Protein AF-A0A4Q2A9Y7-F1 (afdb_monomer)

Nearest PDB structures (foldseek):
  1k1g-assembly1_A  TM=3.171E-01  e=2.280E-01  Homo sapiens
  4go7-assembly1_X-2  TM=4.020E-01  e=1.243E+00  Mycobacterium tuberculosis
  3s1t-assembly1_B  TM=3.999E-01  e=1.871E+00  Mycobacterium tuberculosis H37Rv
  3ab4-assembly2_H  TM=3.527E-01  e=5.055E+00  Corynebacterium glutamicum
  3ab2-assembly4_P  TM=3.875E-01  e=8.556E+00  Corynebacterium glutamicum

Solvent-accessible surface area (backbone atoms only — not comparable to full-atom values): 23261 Å² total; per-residue (Å²): 53,42,28,39,37,46,67,37,73,68,81,77,82,77,78,82,78,82,85,78,84,86,87,90,81,91,79,78,94,74,82,86,68,83,78,76,77,77,70,79,72,75,78,80,72,84,86,48,46,66,56,54,36,49,47,41,26,70,76,68,72,46,83,56,48,57,42,63,58,68,58,88,67,82,77,85,77,77,72,33,21,78,73,86,77,76,63,79,89,47,70,50,59,86,26,48,37,39,44,35,71,79,74,45,61,71,56,48,52,50,51,52,47,44,42,56,71,73,63,77,54,70,71,60,62,32,44,35,30,45,41,53,72,52,78,48,68,59,93,59,88,52,67,72,60,31,53,54,46,30,54,49,47,34,45,49,50,65,23,23,54,45,56,60,64,84,68,22,45,37,92,89,43,84,54,42,72,28,50,32,16,81,42,38,55,53,53,90,88,43,92,82,51,76,71,50,58,86,72,64,64,94,57,98,84,64,72,76,36,75,82,47,46,86,40,69,72,43,25,52,43,58,72,69,65,83,68,72,80,60,79,68,71,82,30,45,45,31,26,26,16,91,48,26,44,30,33,35,38,37,30,40,38,55,55,46,80,69,37,85,86,79,69,45,60,44,72,46,54,82,88,68,35,31,17,34,42,33,41,36,42,12,28,45,68,65,33,39,80,60,56,34,62,42,72,41,27,61,19,70,46,53,53,39,71,68,39,42,70,67,64,32,37,38,38,76,56,76,68,98,46,69,73,53,46,56,51,45,52,52,24,44,60,42,48,5,46,61,40,44,24,54,36,49,54,32,52,51,52,51,53,50,50,51,35,55,75,71,71,45,88,76,75,81,89,72,95,53,86,63,41,54,49,42,76,33,58,70,65,37,49,57,52,42,51,55,29,49,55,52,34,59,68,26,48,78,40,72,83,133

Secondary structure (DSSP, 8-state):
-EEEEE--BPPP-------------PPP----------------S---HHHHHHHHHHHH----EEEE-SS---SS---SSPPPPP-TTS-B---EEEEESS--HHHHHHHHHHHHHTS---S-EEEEEEEEEEEE----S-HHHHHHHHHHHHHHHHHHEE--GGGT--TT--SHHHH--S-EEE-TTSTTPPP--SS--SSTT----GGGTTSHHHHHHHHH--------TTSEEEES-TT-SEEEEEEEESEES--TTT---EEPPTTT-EEEEEEEEESHHHHHTTT-SBGGGGGTS-HHHHHTTTSEEEEE---S-HHHHHHHHHHHHHTTHHHHHHHHHHHHHHHHHHHHHTTPPPPP----TTTTEEE-HHHHHHHHHHHHHHHHHHTT----

Mean predicted aligned error: 10.28 Å

pLDDT: mean 79.41, std 19.07, range [28.0, 98.06]

Foldseek 3Di:
DWKWKWKDADDDDDDPDDDDDDDDDDDDDDDDDDPPPPPPPPDDDDDDQVNLQVLLCVQLVFGKDKDWLLDPDPPPDFPFADDDRHPPVGRIGTIMMIGHPPDFLVSVLSSVCCCPPPRPNDGAIWIFKDKDKDWAFDPDPDLVVRVVVQLVVLLQCQFFFDFPLVQQADPVDPQLCQRAQLWAWDDPVDPPDDGAALQHDPDPDDSHHLVVLLDLVSLCSLQPDFDDADSDAQTKIKGHGGSHQKIKIKYQPQWAPQDPVVRDTHGDDSRRGTIMIMMMGGGRVLCVVQQRGHPQSLQVGQLCSSCVNRGFTKDFAFDPDPVRVVVQVSCSRRPHQVSRQSNVLSVLSVVQVVCVVVVHDGDPDPNDGQPRIDGPVVSSVVVSVVSVVVSVSSHPRDHD

Structure (mmCIF, N/CA/C/O backbone):
data_AF-A0A4Q2A9Y7-F1
#
_entry.id   AF-A0A4Q2A9Y7-F1
#
loop_
_atom_site.group_PDB
_atom_site.id
_atom_site.type_symbol
_atom_site.label_atom_id
_atom_site.label_alt_id
_atom_site.label_comp_id
_atom_site.label_asym_id
_atom_site.label_entity_id
_atom_site.label_seq_id
_atom_site.pdbx_PDB_ins_code
_atom_site.Cartn_x
_atom_site.Cartn_y
_atom_site.Cartn_z
_atom_site.occupancy
_atom_site.B_iso_or_equiv
_atom_site.auth_seq_id
_atom_site.auth_comp_id
_atom_site.auth_asym_id
_atom_site.auth_atom_id
_atom_site.pdbx_PDB_model_num
ATOM 1 N N . HIS A 1 1 ? -4.966 0.883 10.441 1.00 46.03 1 HIS A N 1
ATOM 2 C CA . HIS A 1 1 ? -6.358 0.889 10.954 1.00 46.03 1 HIS A CA 1
ATOM 3 C C . HIS A 1 1 ? -6.837 -0.528 11.184 1.00 46.03 1 HIS A C 1
ATOM 5 O O . HIS A 1 1 ? -6.249 -1.430 10.600 1.00 46.03 1 HIS A O 1
ATOM 11 N N . LEU A 1 2 ? -7.855 -0.722 12.024 1.00 47.16 2 LEU A N 1
ATOM 12 C CA . LEU A 1 2 ? -8.456 -2.032 12.291 1.00 47.16 2 LEU A CA 1
ATOM 13 C C . LEU A 1 2 ? -9.967 -1.967 12.097 1.00 47.16 2 LEU A C 1
ATOM 15 O O . LEU A 1 2 ? -10.579 -1.022 12.596 1.00 47.16 2 LEU A O 1
ATOM 19 N N . LEU A 1 3 ? -10.537 -2.951 11.400 1.00 44.50 3 LEU A N 1
ATOM 20 C CA . LEU A 1 3 ? -11.979 -3.102 11.257 1.00 44.50 3 LEU A CA 1
ATOM 21 C C . LEU A 1 3 ? -12.480 -4.379 11.924 1.00 44.50 3 LEU A C 1
ATOM 23 O O . LEU A 1 3 ? -12.031 -5.469 11.574 1.00 44.50 3 LEU A O 1
ATOM 27 N N . LEU A 1 4 ? -13.433 -4.220 12.839 1.00 47.41 4 LEU A N 1
ATOM 28 C CA . LEU A 1 4 ? -14.084 -5.306 13.566 1.00 47.41 4 LEU A CA 1
ATOM 29 C C . LEU A 1 4 ? -15.477 -5.545 12.984 1.00 47.41 4 LEU A C 1
ATOM 31 O O . LEU A 1 4 ? -16.287 -4.623 13.004 1.00 47.41 4 LEU A O 1
ATOM 35 N N . HIS A 1 5 ? -15.745 -6.743 12.470 1.00 39.59 5 HIS A N 1
ATOM 36 C CA . HIS A 1 5 ? -17.081 -7.206 12.075 1.00 39.59 5 HIS A CA 1
ATOM 37 C C . HIS A 1 5 ? -17.600 -8.191 13.125 1.00 39.59 5 HIS A C 1
ATOM 39 O O . HIS A 1 5 ? -16.822 -8.792 13.870 1.00 39.59 5 HIS A O 1
ATOM 45 N N . ARG A 1 6 ? -18.920 -8.310 13.245 1.00 44.75 6 ARG A N 1
ATOM 46 C CA . ARG A 1 6 ? -19.526 -9.303 14.120 1.00 44.75 6 ARG A CA 1
ATOM 47 C C . ARG A 1 6 ? -20.848 -9.837 13.583 1.00 44.75 6 ARG A C 1
ATOM 49 O O . ARG A 1 6 ? -21.678 -9.097 13.060 1.00 44.75 6 ARG A O 1
ATOM 56 N N . ILE A 1 7 ? -21.069 -11.126 13.839 1.00 33.50 7 ILE A N 1
ATOM 57 C CA . ILE A 1 7 ? -22.330 -11.858 13.696 1.00 33.50 7 ILE A CA 1
ATOM 58 C C . ILE A 1 7 ? -22.763 -12.376 15.074 1.00 33.50 7 ILE A C 1
ATOM 60 O O . ILE A 1 7 ? -21.929 -12.924 15.791 1.00 33.50 7 ILE A O 1
ATOM 64 N N . THR A 1 8 ? -24.054 -12.273 15.431 1.00 37.97 8 THR A N 1
ATOM 65 C CA . THR A 1 8 ? -24.608 -13.125 16.505 1.00 37.97 8 THR A CA 1
ATOM 66 C C . THR A 1 8 ? -26.085 -13.474 16.404 1.00 37.97 8 THR A C 1
ATOM 68 O O . THR A 1 8 ? -26.908 -12.643 16.027 1.00 37.97 8 THR A O 1
ATOM 71 N N . GLN A 1 9 ? -26.367 -14.713 16.826 1.00 31.27 9 GLN A N 1
ATOM 72 C CA . GLN A 1 9 ? -27.669 -15.309 17.127 1.00 31.27 9 GLN A CA 1
ATOM 73 C C . GLN A 1 9 ? -28.239 -14.812 18.463 1.00 31.27 9 GLN A C 1
ATOM 75 O O . GLN A 1 9 ? -27.521 -14.687 19.454 1.00 31.27 9 GLN A O 1
ATOM 80 N N . ALA A 1 10 ? -29.561 -14.641 18.497 1.00 31.95 10 ALA A N 1
ATOM 81 C CA . ALA A 1 10 ? -30.336 -14.508 19.723 1.00 31.95 10 ALA A CA 1
ATOM 82 C C . ALA A 1 10 ? -30.342 -15.824 20.527 1.00 31.95 10 ALA A C 1
ATOM 84 O O . ALA A 1 10 ? -30.705 -16.881 20.004 1.00 31.95 10 ALA A O 1
ATOM 85 N N . GLY A 1 11 ? -29.978 -15.751 21.810 1.00 29.92 11 GLY A N 1
ATOM 86 C CA . GLY A 1 11 ? -30.081 -16.873 22.740 1.00 29.92 11 GLY A CA 1
ATOM 87 C C . GLY A 1 11 ? -31.519 -17.388 22.836 1.00 29.92 11 GLY A C 1
ATOM 88 O O . GLY A 1 11 ? -32.455 -16.627 23.087 1.00 29.92 11 GLY A O 1
ATOM 89 N N . LYS A 1 12 ? -31.705 -18.699 22.646 1.00 35.31 12 LYS A N 1
ATOM 90 C CA . LYS A 1 12 ? -32.929 -19.381 23.074 1.00 35.31 12 LYS A CA 1
ATOM 91 C C . LYS A 1 12 ? -32.929 -19.406 24.600 1.00 35.31 12 LYS A C 1
ATOM 93 O O . LYS A 1 12 ? -32.058 -20.031 25.197 1.00 35.31 12 LYS A O 1
ATOM 98 N N . GLY A 1 13 ? -33.917 -18.764 25.219 1.00 32.16 13 GLY A N 1
ATOM 99 C CA . GLY A 1 13 ? -34.260 -19.030 26.611 1.00 32.16 13 GLY A CA 1
ATOM 100 C C . GLY A 1 13 ? -34.579 -20.516 26.762 1.00 32.16 13 GLY A C 1
ATOM 101 O O . GLY A 1 13 ? -35.551 -21.007 26.186 1.00 32.16 13 GLY A O 1
ATOM 102 N N . GLY A 1 14 ? -33.718 -21.241 27.472 1.00 28.00 14 GLY A N 1
ATOM 103 C CA . GLY A 1 14 ? -33.961 -22.627 27.840 1.00 28.00 14 GLY A CA 1
ATOM 104 C C . GLY A 1 14 ? -35.164 -22.697 28.772 1.00 28.00 14 GLY A C 1
ATOM 105 O O . GLY A 1 14 ? -35.137 -22.149 29.871 1.00 28.00 14 GLY A O 1
ATOM 106 N N . LEU A 1 15 ? -36.226 -23.366 28.323 1.00 29.16 15 LEU A N 1
ATOM 107 C CA . LEU A 1 15 ? -37.307 -23.812 29.191 1.00 29.16 15 LEU A CA 1
ATOM 108 C C . LEU A 1 15 ? -36.719 -24.796 30.215 1.00 29.16 15 LEU A C 1
ATOM 110 O O . LEU A 1 15 ? -36.346 -25.913 29.857 1.00 29.16 15 LEU A O 1
ATOM 114 N N . PHE A 1 16 ? -36.684 -24.408 31.488 1.00 28.94 16 PHE A N 1
ATOM 115 C CA . PHE A 1 16 ? -36.581 -25.363 32.587 1.00 28.94 16 PHE A CA 1
ATOM 116 C C . PHE A 1 16 ? -37.834 -26.251 32.567 1.00 28.94 16 PHE A C 1
ATOM 118 O O . PHE A 1 16 ? -38.929 -25.806 32.909 1.00 28.94 16 PHE A O 1
ATOM 125 N N . ARG A 1 17 ? -37.693 -27.516 32.157 1.00 30.25 17 ARG A N 1
ATOM 126 C CA . ARG A 1 17 ? -38.695 -28.550 32.446 1.00 30.25 17 ARG A CA 1
ATOM 127 C C . ARG A 1 17 ? -38.404 -29.109 33.832 1.00 30.25 17 ARG A C 1
ATOM 129 O O . ARG A 1 17 ? -37.535 -29.962 33.990 1.00 30.25 17 ARG A O 1
ATOM 136 N N . HIS A 1 18 ? -39.142 -28.626 34.827 1.00 29.50 18 HIS A N 1
ATOM 137 C CA . HIS A 1 18 ? -39.250 -29.313 36.106 1.00 29.50 18 HIS A CA 1
ATOM 138 C C . HIS A 1 18 ? -40.020 -30.619 35.881 1.00 29.50 18 HIS A C 1
ATOM 140 O O . HIS A 1 18 ? -41.180 -30.611 35.472 1.00 29.50 18 HIS A O 1
ATOM 146 N N . ARG A 1 19 ? -39.346 -31.743 36.117 1.00 35.41 19 ARG A N 1
ATOM 147 C CA . ARG A 1 19 ? -39.962 -33.058 36.283 1.00 35.41 19 ARG A CA 1
ATOM 148 C C . ARG A 1 19 ? -40.487 -33.104 37.720 1.00 35.41 19 ARG A C 1
ATOM 150 O O . ARG A 1 19 ? -39.704 -32.891 38.644 1.00 35.41 19 ARG A O 1
ATOM 157 N N . GLN A 1 20 ? -41.781 -33.330 37.910 1.00 33.81 20 GLN A N 1
ATOM 158 C CA . GLN A 1 20 ? -42.318 -33.778 39.192 1.00 33.81 20 GLN A CA 1
ATOM 159 C C . GLN A 1 20 ? -43.335 -34.878 38.931 1.00 33.81 20 GLN A C 1
ATOM 161 O O . GLN A 1 20 ? -44.319 -34.683 38.216 1.00 33.81 20 GLN A O 1
ATOM 166 N N . ASP A 1 21 ? -43.014 -36.034 39.498 1.00 34.50 21 ASP A N 1
ATOM 167 C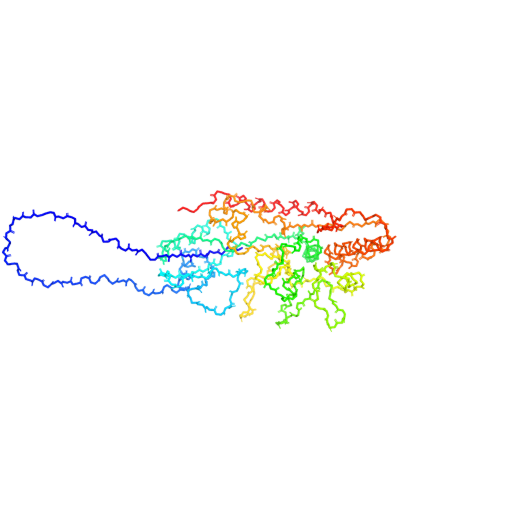 CA . ASP A 1 21 ? -43.870 -37.195 39.577 1.00 34.50 21 ASP A CA 1
ATOM 168 C C . ASP A 1 21 ? -45.000 -36.980 40.594 1.00 34.50 21 ASP A C 1
ATOM 170 O O . ASP A 1 21 ? -44.940 -36.179 41.526 1.00 34.50 21 ASP A O 1
ATOM 174 N N . SER A 1 22 ? -46.044 -37.741 40.317 1.00 37.69 22 SER A N 1
ATOM 175 C CA . SER A 1 22 ? -47.305 -38.004 40.992 1.00 37.69 22 SER A CA 1
ATOM 176 C C . SER A 1 22 ? -47.411 -37.902 42.526 1.00 37.69 22 SER A C 1
ATOM 178 O O . SER A 1 22 ? -46.687 -38.548 43.277 1.00 37.69 22 SER A O 1
ATOM 180 N N . SER A 1 23 ? -48.563 -37.329 42.905 1.00 35.38 23 SER A N 1
ATOM 181 C CA . SER A 1 23 ? -49.582 -37.846 43.844 1.00 35.38 23 SER A CA 1
ATOM 182 C C . SER A 1 23 ? -49.612 -37.356 45.299 1.00 35.38 23 SER A C 1
ATOM 184 O O . SER A 1 23 ? -48.691 -37.553 46.078 1.00 35.38 23 SER A O 1
ATOM 186 N N . GLY A 1 24 ? -50.794 -36.836 45.671 1.00 42.00 24 GLY A N 1
ATOM 187 C CA . GLY A 1 24 ? -51.389 -37.073 46.989 1.00 42.00 24 GLY A CA 1
ATOM 188 C C . GLY A 1 24 ? -51.621 -35.855 47.885 1.00 42.00 24 GLY A C 1
ATOM 189 O O . GLY A 1 24 ? -50.950 -35.714 48.896 1.00 42.00 24 GLY A O 1
ATOM 190 N N . GLY A 1 25 ? -52.630 -35.022 47.599 1.00 37.50 25 GLY A N 1
ATOM 191 C CA . GLY A 1 25 ? -53.171 -34.108 48.618 1.00 37.50 25 GLY A CA 1
ATOM 192 C C . GLY A 1 25 ? -54.031 -32.972 48.066 1.00 37.50 25 GLY A C 1
ATOM 193 O O . GLY A 1 25 ? -53.541 -32.119 47.335 1.00 37.50 25 GLY A O 1
ATOM 194 N N . ARG A 1 26 ? -55.323 -32.941 48.423 1.00 45.22 26 ARG A N 1
ATOM 195 C CA . ARG A 1 26 ? -56.252 -31.844 48.082 1.00 45.22 26 ARG A CA 1
ATOM 196 C C . ARG A 1 26 ? -55.889 -30.563 48.853 1.00 45.22 26 ARG A C 1
ATOM 198 O O . ARG A 1 26 ? -55.883 -30.623 50.084 1.00 45.22 26 ARG A O 1
ATOM 205 N N . PRO A 1 27 ? -55.721 -29.394 48.204 1.00 38.22 27 PRO A N 1
ATOM 206 C CA . PRO A 1 27 ? -55.668 -28.121 48.907 1.00 38.22 27 PRO A CA 1
ATOM 207 C C . PRO A 1 27 ? -56.998 -27.351 48.837 1.00 38.22 27 PRO A C 1
ATOM 209 O O . PRO A 1 27 ? -57.732 -27.387 47.850 1.00 38.22 27 PRO A O 1
ATOM 212 N N . LYS A 1 28 ? -57.281 -26.649 49.938 1.00 42.47 28 LYS A N 1
ATOM 213 C CA . LYS A 1 28 ? -58.405 -25.726 50.174 1.00 42.47 28 LYS A CA 1
ATOM 214 C C . LYS A 1 28 ? -58.392 -24.528 49.199 1.00 42.47 28 LYS A C 1
ATOM 216 O O . LYS A 1 28 ? -57.324 -24.178 48.698 1.00 42.47 28 LYS A O 1
ATOM 221 N N . PRO A 1 29 ? -59.535 -23.849 48.966 1.00 32.88 29 PRO A N 1
ATOM 222 C CA . PRO A 1 29 ? -59.598 -22.721 48.041 1.00 32.88 29 PRO A CA 1
ATOM 223 C C . PRO A 1 29 ? -58.871 -21.499 48.621 1.00 32.88 29 PRO A C 1
ATOM 225 O O . PRO A 1 29 ? -59.283 -20.927 49.630 1.00 32.88 29 PRO A O 1
ATOM 228 N N . ILE A 1 30 ? -57.777 -21.099 47.972 1.00 36.47 30 ILE A N 1
ATOM 229 C CA . ILE A 1 30 ? -57.029 -19.874 48.273 1.00 36.47 30 ILE A CA 1
ATOM 230 C C . ILE A 1 30 ? -57.604 -18.734 47.424 1.00 36.47 30 ILE A C 1
ATOM 232 O O . ILE A 1 30 ? -57.751 -18.858 46.208 1.00 36.47 30 ILE A O 1
ATOM 236 N N . ARG A 1 31 ? -57.927 -17.615 48.085 1.00 39.66 31 ARG A N 1
ATOM 237 C CA . ARG A 1 31 ? -58.363 -16.351 47.474 1.00 39.66 31 ARG A CA 1
ATOM 238 C C . ARG A 1 31 ? -57.400 -15.919 46.360 1.00 39.66 31 ARG A C 1
ATOM 240 O O . ARG A 1 31 ? -56.203 -15.768 46.592 1.00 39.66 31 ARG A O 1
ATOM 247 N N . LEU A 1 32 ? -57.954 -15.655 45.176 1.00 36.03 32 LEU A N 1
ATOM 248 C CA . LEU A 1 32 ? -57.271 -15.035 44.040 1.00 36.03 32 LEU A CA 1
ATOM 249 C C . LEU A 1 32 ? -56.833 -13.605 44.398 1.00 36.03 32 LEU A C 1
ATOM 251 O O . LEU A 1 32 ? -57.578 -12.643 44.226 1.00 36.03 32 LEU A O 1
ATOM 255 N N . GLY A 1 33 ? -55.603 -13.468 44.890 1.00 37.72 33 GLY A N 1
ATOM 256 C CA . GLY A 1 33 ? -54.876 -12.204 44.848 1.00 37.72 33 GLY A CA 1
ATOM 257 C C . GLY A 1 33 ? -54.544 -11.856 43.397 1.00 37.72 33 GLY A C 1
ATOM 258 O O . GLY A 1 33 ? -54.095 -12.716 42.635 1.00 37.72 33 GLY A O 1
ATOM 259 N N . ARG A 1 34 ? -54.786 -10.597 43.007 1.00 39.38 34 ARG A N 1
ATOM 260 C CA . ARG A 1 34 ? -54.374 -10.027 41.716 1.00 39.38 34 ARG A CA 1
ATOM 261 C C . ARG A 1 34 ? -52.912 -10.390 41.448 1.00 39.38 34 ARG A C 1
ATOM 263 O O . ARG A 1 34 ? -52.021 -9.894 42.130 1.00 39.38 34 ARG A O 1
ATOM 270 N N . LYS A 1 35 ? -52.670 -11.229 40.436 1.00 36.59 35 LYS A N 1
ATOM 271 C CA . LYS A 1 35 ? -51.340 -11.401 39.852 1.00 36.59 35 LYS A CA 1
ATOM 272 C C . LYS A 1 35 ? -50.938 -10.057 39.256 1.00 36.59 35 LYS A C 1
ATOM 274 O O . LYS A 1 35 ? -51.426 -9.678 38.195 1.00 36.59 35 LYS A O 1
ATOM 279 N N . SER A 1 36 ? -50.064 -9.336 39.944 1.00 40.03 36 SER A N 1
ATOM 280 C CA . SER A 1 36 ? -49.199 -8.352 39.312 1.00 40.03 36 SER A CA 1
ATOM 281 C C . SER A 1 36 ? -48.390 -9.101 38.255 1.00 40.03 36 SER A C 1
ATOM 283 O O . SER A 1 36 ? -47.443 -9.825 38.559 1.00 40.03 36 SER A O 1
ATOM 285 N N . GLN A 1 37 ? -48.819 -8.994 36.996 1.00 37.75 37 GLN A N 1
ATOM 286 C CA . GLN A 1 37 ? -47.961 -9.305 35.863 1.00 37.75 37 GLN A CA 1
ATOM 287 C C . GLN A 1 37 ? -46.765 -8.365 35.967 1.00 37.75 37 GLN A C 1
ATOM 289 O O . GLN A 1 37 ? -46.840 -7.193 35.604 1.00 37.75 37 GLN A O 1
ATOM 294 N N . VAL A 1 38 ? -45.661 -8.883 36.500 1.00 36.12 38 VAL A N 1
ATOM 295 C CA . VAL A 1 38 ? -44.345 -8.311 36.260 1.00 36.12 38 VAL A CA 1
ATOM 296 C C . VAL A 1 38 ? -44.099 -8.517 34.772 1.00 36.12 38 VAL A C 1
ATOM 298 O O . VAL A 1 38 ? -43.615 -9.561 34.338 1.00 36.12 38 VAL A O 1
ATOM 301 N N . PHE A 1 39 ? -44.526 -7.545 33.970 1.00 32.25 39 PHE A N 1
ATOM 302 C CA . PHE A 1 39 ? -44.009 -7.387 32.627 1.00 32.25 39 PHE A CA 1
ATOM 303 C C . PHE A 1 39 ? -42.507 -7.185 32.795 1.00 32.25 39 PHE A C 1
ATOM 305 O O . PHE A 1 39 ? -42.060 -6.129 33.238 1.00 32.25 39 PHE A O 1
ATOM 312 N N . GLN A 1 40 ? -41.724 -8.215 32.477 1.00 35.91 40 GLN A N 1
ATOM 313 C CA . GLN A 1 40 ? -40.334 -8.014 32.103 1.00 35.91 40 GLN A CA 1
ATOM 314 C C . GLN A 1 40 ? -40.378 -7.121 30.866 1.00 35.91 40 GLN A C 1
ATOM 316 O O . GLN A 1 40 ? -40.598 -7.572 29.743 1.00 35.91 40 GLN A O 1
ATOM 321 N N . THR A 1 41 ? -40.276 -5.817 31.092 1.00 33.66 41 THR A N 1
ATOM 322 C CA . THR A 1 41 ? -40.047 -4.845 30.038 1.00 33.66 41 THR A CA 1
ATOM 323 C C . THR A 1 41 ? -38.712 -5.213 29.413 1.00 33.66 41 THR A C 1
ATOM 325 O O . THR A 1 41 ? -37.663 -4.993 30.019 1.00 33.66 41 THR A O 1
ATOM 328 N N . PHE A 1 42 ? -38.749 -5.828 28.230 1.00 38.22 42 PHE A N 1
ATOM 329 C CA . PHE A 1 42 ? -37.563 -5.955 27.396 1.00 38.22 42 PHE A CA 1
ATOM 330 C C . PHE A 1 42 ? -36.986 -4.544 27.224 1.00 38.22 42 PHE A C 1
ATOM 332 O O . PHE A 1 42 ? -37.744 -3.628 26.880 1.00 38.22 42 PHE A O 1
ATOM 339 N N . PRO A 1 43 ? -35.700 -4.320 27.539 1.00 41.59 43 PRO A N 1
ATOM 340 C CA . PRO A 1 43 ? -35.139 -2.987 27.481 1.00 41.59 43 PRO A CA 1
ATOM 341 C C . PRO A 1 43 ? -35.253 -2.433 26.060 1.00 41.59 43 PRO A C 1
ATOM 343 O O . PRO A 1 43 ? -35.195 -3.156 25.064 1.00 41.59 43 PRO A O 1
ATOM 346 N N . LYS A 1 44 ? -35.485 -1.122 26.027 1.00 43.16 44 LYS A N 1
ATOM 347 C CA . LYS A 1 44 ? -35.677 -0.286 24.850 1.00 43.16 44 LYS A CA 1
ATOM 348 C C . LYS A 1 44 ? -34.702 -0.598 23.706 1.00 43.16 44 LYS A C 1
ATOM 350 O O . LYS A 1 44 ? -33.511 -0.768 23.925 1.00 43.16 44 LYS A O 1
ATOM 355 N N . SER A 1 45 ? -35.279 -0.508 22.506 1.00 57.72 45 SER A N 1
ATOM 356 C CA . SER A 1 45 ? -34.747 0.126 21.292 1.00 57.72 45 SER A CA 1
ATOM 357 C C . SER A 1 45 ? -33.405 -0.357 20.744 1.00 57.72 45 SER A C 1
ATOM 359 O O . SER A 1 45 ? -32.364 -0.193 21.362 1.00 57.72 45 SER A O 1
ATOM 361 N N . GLN A 1 46 ? -33.460 -0.841 19.502 1.00 66.62 46 GLN A N 1
ATOM 362 C CA . GLN A 1 46 ? -32.407 -0.761 18.488 1.00 66.62 46 GLN A CA 1
ATOM 363 C C . GLN A 1 46 ? -31.193 0.093 18.893 1.00 66.62 46 GLN A C 1
ATOM 365 O O . GLN A 1 46 ? -31.303 1.313 18.988 1.00 66.62 46 GLN A O 1
ATOM 370 N N . VAL A 1 47 ? -30.041 -0.552 19.120 1.00 72.25 47 VAL A N 1
ATOM 371 C CA . VAL A 1 47 ? -28.774 0.158 19.345 1.00 72.25 47 VAL A CA 1
ATOM 372 C C . VAL A 1 47 ? -28.439 0.889 18.051 1.00 72.25 47 VAL A C 1
ATOM 374 O O . VAL A 1 47 ? -28.200 0.254 17.025 1.00 72.25 47 VAL A O 1
ATOM 377 N N . HIS A 1 48 ? -28.460 2.218 18.075 1.00 84.62 48 HIS A N 1
ATOM 378 C CA . HIS A 1 48 ? -28.074 3.007 16.917 1.00 84.62 48 HIS A CA 1
ATOM 379 C C . HIS A 1 48 ? -26.543 3.101 16.856 1.00 84.62 48 HIS A C 1
ATOM 381 O O . HIS A 1 48 ? -25.875 3.233 17.884 1.00 84.62 48 HIS A O 1
ATOM 387 N N . TRP A 1 49 ? -25.955 3.052 15.658 1.00 86.12 49 TRP A N 1
ATOM 388 C CA . TRP A 1 49 ? -24.493 3.113 15.496 1.00 86.12 49 TRP A CA 1
ATOM 389 C C . TRP A 1 49 ? -23.883 4.395 16.093 1.00 86.12 49 TRP A C 1
ATOM 391 O O . TRP A 1 49 ? -22.762 4.373 16.600 1.00 86.12 49 TRP A O 1
ATOM 401 N N . GLU A 1 50 ? -24.641 5.495 16.087 1.00 89.94 50 GLU A N 1
ATOM 402 C CA . GLU A 1 50 ? -24.249 6.764 16.709 1.00 89.94 50 GLU A CA 1
ATOM 403 C C . GLU A 1 50 ? -24.110 6.651 18.228 1.00 89.94 50 GLU A C 1
ATOM 405 O O . GLU A 1 50 ? -23.202 7.252 18.801 1.00 89.94 50 GLU A O 1
ATOM 410 N N . ASP A 1 51 ? -24.979 5.877 18.881 1.00 90.25 51 ASP A N 1
ATOM 411 C CA . ASP A 1 51 ? -24.943 5.689 20.331 1.00 90.25 51 ASP A CA 1
ATOM 412 C C . ASP A 1 51 ? -23.741 4.838 20.726 1.00 90.25 51 ASP A C 1
ATOM 414 O O . ASP A 1 51 ? -23.047 5.164 21.690 1.00 90.25 51 ASP A O 1
ATOM 418 N N . LEU A 1 52 ? -23.425 3.808 19.932 1.00 90.19 52 LEU A N 1
ATOM 419 C CA . LEU A 1 52 ? -22.211 3.015 20.116 1.00 90.19 52 LEU A CA 1
ATOM 420 C C . LEU A 1 52 ? -20.954 3.878 19.949 1.00 90.19 52 LEU A C 1
ATOM 422 O O . LEU A 1 52 ? -20.064 3.848 20.800 1.00 90.19 52 LEU A O 1
ATOM 426 N N . GLN A 1 53 ? -20.894 4.690 18.888 1.00 93.31 53 GLN A N 1
ATOM 427 C CA . GLN A 1 53 ? -19.771 5.596 18.650 1.00 93.31 53 GLN A CA 1
ATOM 428 C C . GLN A 1 53 ? -19.597 6.603 19.799 1.00 93.31 53 GLN A C 1
ATOM 430 O O . GLN A 1 53 ? -18.485 6.756 20.308 1.00 93.31 53 GLN A O 1
ATOM 435 N N . LYS A 1 54 ? -20.687 7.248 20.246 1.00 94.25 54 LYS A N 1
ATOM 436 C CA . LYS A 1 54 ? -20.681 8.190 21.381 1.00 94.25 54 LYS A CA 1
ATOM 437 C C . LYS A 1 54 ? -20.283 7.512 22.686 1.00 94.25 54 LYS A C 1
ATOM 439 O O . LYS A 1 54 ? -19.566 8.114 23.477 1.00 94.25 54 LYS A O 1
ATOM 444 N N . THR A 1 55 ? -20.728 6.278 22.916 1.00 93.94 55 THR A N 1
ATOM 445 C CA . THR A 1 55 ? -20.398 5.513 24.128 1.00 93.94 55 THR A CA 1
ATOM 446 C C . THR A 1 55 ? -18.910 5.190 24.173 1.00 93.94 55 THR A C 1
ATOM 448 O O . THR A 1 55 ? -18.261 5.477 25.177 1.00 93.94 55 THR A O 1
ATOM 451 N N . ILE A 1 56 ? -18.341 4.695 23.068 1.00 94.38 56 ILE A N 1
ATOM 452 C CA . ILE A 1 56 ? -16.896 4.451 22.961 1.00 94.38 56 ILE A CA 1
ATOM 453 C C . ILE A 1 56 ? -16.122 5.753 23.197 1.00 94.38 56 ILE A C 1
ATOM 455 O O . ILE A 1 56 ? -15.243 5.792 24.055 1.00 94.38 56 ILE A O 1
ATOM 459 N N . GLU A 1 57 ? -16.482 6.842 22.512 1.00 95.69 57 GLU A N 1
ATOM 460 C CA . GLU A 1 57 ? -15.793 8.126 22.680 1.00 95.69 57 GLU A CA 1
ATOM 461 C C . GLU A 1 57 ? -15.901 8.660 24.115 1.00 95.69 57 GLU A C 1
ATOM 463 O O . GLU A 1 57 ? -14.898 9.094 24.678 1.00 95.69 57 GLU A O 1
ATOM 468 N N . LYS A 1 58 ? -17.080 8.575 24.742 1.00 95.44 58 LYS A N 1
ATOM 469 C CA . LYS A 1 58 ? -17.314 9.037 26.116 1.00 95.44 58 LYS A CA 1
ATOM 470 C C . LYS A 1 58 ? -16.509 8.240 27.142 1.00 95.44 58 LYS A C 1
ATOM 472 O O . LYS A 1 58 ? -15.938 8.837 28.049 1.00 95.44 58 LYS A O 1
ATOM 477 N N . VAL A 1 59 ? -16.484 6.911 27.026 1.00 93.88 59 VAL A N 1
ATOM 478 C CA . VAL A 1 59 ? -15.841 6.039 28.023 1.00 93.88 59 VAL A CA 1
ATOM 479 C C . VAL A 1 59 ? -14.330 5.989 27.827 1.00 93.88 59 VAL A C 1
ATOM 481 O O . VAL A 1 59 ? -13.572 5.996 28.796 1.00 93.88 59 VAL A O 1
ATOM 484 N N . THR A 1 60 ? -13.862 5.946 26.579 1.00 93.81 60 THR A N 1
ATOM 485 C CA . THR A 1 60 ? -12.441 5.724 26.295 1.00 93.81 60 THR A CA 1
ATOM 486 C C . THR A 1 60 ? -11.696 6.986 25.865 1.00 93.81 60 THR A C 1
ATOM 488 O O . THR A 1 60 ? -10.468 6.945 25.776 1.00 93.81 60 THR A O 1
ATOM 491 N N . GLY A 1 61 ? -12.400 8.079 25.552 1.00 94.31 61 GLY A N 1
ATOM 492 C CA . GLY A 1 61 ? -11.828 9.291 24.954 1.00 94.31 61 GLY A CA 1
ATOM 493 C C . GLY A 1 61 ? -11.368 9.106 23.503 1.00 94.31 61 GLY A C 1
ATOM 494 O O . GLY A 1 61 ? -10.626 9.938 22.981 1.00 94.31 61 GLY A O 1
ATOM 495 N N . ILE A 1 62 ? -11.737 7.994 22.853 1.00 92.62 62 ILE A N 1
ATOM 496 C CA . ILE A 1 62 ? -11.209 7.610 21.537 1.00 92.62 62 ILE A CA 1
ATOM 497 C C . ILE A 1 62 ? -12.301 7.739 20.489 1.00 92.62 62 ILE A C 1
ATOM 499 O O . ILE A 1 62 ? -13.345 7.098 20.569 1.00 92.62 62 ILE A O 1
ATOM 503 N N . LYS A 1 63 ? -12.012 8.523 19.452 1.00 91.69 63 LYS A N 1
ATOM 504 C CA . LYS A 1 63 ? -12.875 8.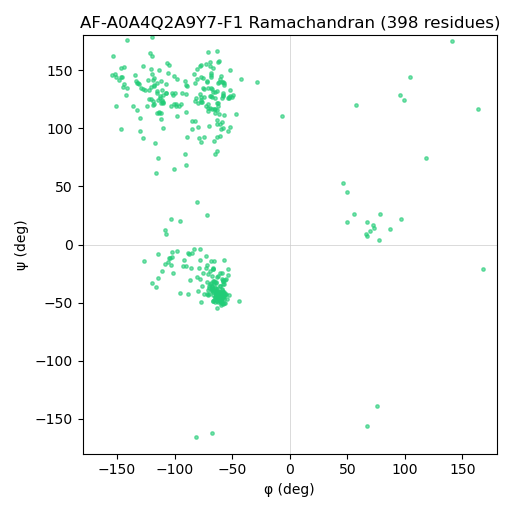638 18.279 1.00 91.69 63 LYS A CA 1
ATOM 505 C C . LYS A 1 63 ? -12.720 7.405 17.398 1.00 91.69 63 LYS A C 1
ATOM 507 O O . LYS A 1 63 ? -11.624 7.110 16.918 1.00 91.69 63 LYS A O 1
ATOM 512 N N . VAL A 1 64 ? -13.830 6.724 17.154 1.00 92.06 64 VAL A N 1
ATOM 513 C CA . VAL A 1 64 ? -13.947 5.618 16.197 1.00 92.06 64 VAL A CA 1
ATOM 514 C C . VAL A 1 64 ? -14.979 5.980 15.136 1.00 92.06 64 VAL A C 1
ATOM 516 O O . VAL A 1 64 ? -15.782 6.888 15.338 1.00 92.06 64 VAL A O 1
ATOM 519 N N . PHE A 1 65 ? -14.964 5.279 14.007 1.00 89.75 65 PHE A N 1
ATOM 520 C CA . PHE A 1 65 ? -16.065 5.345 13.049 1.00 89.75 65 PHE A CA 1
ATOM 521 C C . PHE A 1 65 ? -16.844 4.037 13.110 1.00 89.75 65 PHE A C 1
ATOM 523 O O . PHE A 1 65 ? -16.244 2.966 13.015 1.00 89.75 65 PHE A O 1
ATOM 530 N N . VAL A 1 66 ? -18.166 4.126 13.236 1.00 89.06 66 VAL A N 1
ATOM 531 C CA . VAL A 1 66 ? -19.055 2.961 13.273 1.00 89.06 66 VAL A CA 1
ATOM 532 C C . VAL A 1 66 ? -19.969 2.985 12.053 1.00 89.06 66 VAL A C 1
ATOM 534 O O . VAL A 1 66 ? -20.598 3.996 11.760 1.00 89.06 66 VAL A O 1
ATOM 537 N N . GLN A 1 67 ? -20.051 1.862 11.346 1.00 86.00 67 GLN A N 1
ATOM 538 C CA . GLN A 1 67 ? -21.011 1.639 10.271 1.00 86.00 67 GLN A CA 1
ATOM 539 C C . GLN A 1 67 ? -22.007 0.562 10.694 1.00 86.00 67 GLN A C 1
ATOM 541 O O . GLN A 1 67 ? -21.600 -0.530 11.085 1.00 86.00 67 GLN A O 1
ATOM 546 N N . ASP A 1 68 ? -23.300 0.859 10.587 1.00 85.44 68 ASP A N 1
ATOM 547 C CA . ASP A 1 68 ? -24.359 -0.146 10.703 1.00 85.44 68 ASP A CA 1
ATOM 548 C C . ASP A 1 68 ? -24.447 -0.955 9.400 1.00 85.44 68 ASP A C 1
ATOM 550 O O . ASP A 1 68 ? -24.585 -0.390 8.312 1.00 85.44 68 ASP A O 1
ATOM 554 N N . LEU A 1 69 ? -24.338 -2.276 9.514 1.00 81.31 69 LEU A N 1
ATOM 555 C CA . LEU A 1 69 ? -24.453 -3.239 8.418 1.00 81.31 69 LEU A CA 1
ATOM 556 C C . LEU A 1 69 ? -25.806 -3.956 8.393 1.00 81.31 69 LEU A C 1
ATOM 558 O O . LEU A 1 69 ? -26.075 -4.707 7.458 1.00 81.31 69 LEU A O 1
ATOM 562 N N . THR A 1 70 ? -26.644 -3.745 9.409 1.00 75.00 70 THR A N 1
ATOM 563 C CA . THR A 1 70 ? -27.958 -4.391 9.556 1.00 75.00 70 THR A CA 1
ATOM 564 C C . THR A 1 70 ? -28.926 -3.923 8.474 1.00 75.00 70 THR A C 1
ATOM 566 O O . THR A 1 70 ? -29.726 -4.699 7.957 1.00 75.00 70 THR A O 1
ATOM 569 N N . HIS A 1 71 ? -28.832 -2.646 8.101 1.00 70.50 71 HIS A N 1
ATOM 570 C CA . HIS A 1 71 ? -29.589 -2.070 6.999 1.00 70.50 71 HIS A CA 1
ATOM 571 C C . HIS A 1 71 ? -28.675 -1.981 5.788 1.00 70.50 71 HIS A C 1
ATOM 573 O O . HIS A 1 71 ? -27.636 -1.326 5.847 1.00 70.50 71 HIS A O 1
ATOM 579 N N . HIS A 1 72 ? -29.057 -2.637 4.690 1.00 60.31 72 HIS A N 1
ATOM 580 C CA . HIS A 1 72 ? -28.329 -2.614 3.422 1.00 60.31 72 HIS A CA 1
ATOM 581 C C . HIS A 1 72 ? -28.306 -1.183 2.853 1.00 60.31 72 HIS A C 1
ATOM 583 O O . HIS A 1 72 ? -29.105 -0.794 2.001 1.00 60.31 72 HIS A O 1
ATOM 589 N N . GLN A 1 73 ? -27.405 -0.345 3.361 1.00 57.38 73 GLN A N 1
ATOM 590 C CA . GLN A 1 73 ? -27.178 0.974 2.803 1.00 57.38 73 GLN A CA 1
ATOM 591 C C . GLN A 1 73 ? -26.410 0.795 1.500 1.00 57.38 73 GLN A C 1
ATOM 593 O O . GLN A 1 73 ? -25.354 0.165 1.478 1.00 57.38 73 GLN A O 1
ATOM 598 N N . LYS A 1 74 ? -26.926 1.375 0.411 1.00 55.44 74 LYS A N 1
ATOM 599 C CA . LYS A 1 74 ? -26.197 1.501 -0.855 1.00 55.44 74 LYS A CA 1
ATOM 600 C C . LYS A 1 74 ? -24.840 2.170 -0.596 1.00 55.44 74 LYS A C 1
ATOM 602 O O . LYS A 1 74 ? -24.770 3.388 -0.494 1.00 55.44 74 LYS A O 1
ATOM 607 N N . ASP A 1 75 ? -23.786 1.366 -0.477 1.00 53.88 75 ASP A N 1
ATOM 608 C CA . ASP A 1 75 ? -22.401 1.630 -0.887 1.00 53.88 75 ASP A CA 1
ATOM 609 C C . ASP A 1 75 ? -21.720 2.955 -0.461 1.00 53.88 75 ASP A C 1
ATOM 611 O O . ASP A 1 75 ? -20.713 3.344 -1.059 1.00 53.88 75 ASP A O 1
ATOM 615 N N . LYS A 1 76 ? -22.207 3.668 0.566 1.00 54.19 76 LYS A N 1
ATOM 616 C CA . LYS A 1 76 ? -21.648 4.987 0.935 1.00 54.19 76 LYS A CA 1
ATOM 617 C C . LYS A 1 76 ? -20.216 4.913 1.477 1.00 54.19 76 LYS A C 1
ATOM 619 O O . LYS A 1 76 ? -19.435 5.832 1.231 1.00 54.19 76 LYS A O 1
ATOM 624 N N . PHE A 1 77 ? -19.846 3.821 2.146 1.00 56.22 77 PHE A N 1
ATOM 625 C CA . PHE A 1 77 ? -18.511 3.624 2.712 1.00 56.22 77 PHE A CA 1
ATOM 626 C C . PHE A 1 77 ? -17.989 2.236 2.344 1.00 56.22 77 PHE A C 1
ATOM 628 O O . PHE A 1 77 ? -18.575 1.225 2.717 1.00 56.22 77 PHE A O 1
ATOM 635 N N . LYS A 1 78 ? -16.902 2.195 1.565 1.00 68.06 78 LYS A N 1
ATOM 636 C CA . LYS A 1 78 ? -16.227 0.952 1.176 1.00 68.06 78 LYS A CA 1
ATOM 637 C C . LYS A 1 78 ? -14.863 0.893 1.851 1.00 68.06 78 LYS A C 1
ATOM 639 O O . LYS A 1 78 ? -13.990 1.711 1.555 1.00 68.06 78 LYS A O 1
ATOM 644 N N . TRP A 1 79 ? -14.699 -0.054 2.766 1.00 76.31 79 TRP A N 1
ATOM 645 C CA . TRP A 1 79 ? -13.475 -0.290 3.533 1.00 76.31 79 TRP A CA 1
ATOM 646 C C . TRP A 1 79 ? -12.681 -1.455 2.952 1.00 76.31 79 TRP A C 1
ATOM 648 O O . TRP A 1 79 ? -12.539 -2.501 3.577 1.00 76.31 79 TRP A O 1
ATOM 658 N N . GLY A 1 80 ? -12.184 -1.279 1.727 1.00 81.00 80 GLY A N 1
ATOM 659 C CA . GLY A 1 80 ? -11.541 -2.374 1.001 1.00 81.00 80 GLY A CA 1
ATOM 660 C C . GLY A 1 80 ? -12.575 -3.359 0.452 1.00 81.00 80 GLY A C 1
ATOM 661 O O . GLY A 1 80 ? -13.604 -2.919 -0.067 1.00 81.00 80 GLY A O 1
ATOM 662 N N . ALA A 1 81 ? -12.286 -4.657 0.543 1.00 82.81 81 ALA A N 1
ATOM 663 C CA . ALA A 1 81 ? -13.187 -5.739 0.154 1.00 82.81 81 ALA A CA 1
ATOM 664 C C . ALA A 1 81 ? -14.572 -5.600 0.810 1.00 82.81 81 ALA A C 1
ATOM 666 O O . ALA A 1 81 ? -14.707 -5.045 1.906 1.00 82.81 81 ALA A O 1
ATOM 667 N N . ALA A 1 82 ? -15.606 -6.098 0.127 1.00 80.62 82 ALA A N 1
ATOM 668 C CA . ALA A 1 82 ? -16.980 -6.028 0.615 1.00 80.62 82 ALA A CA 1
ATOM 669 C C . ALA A 1 82 ? -17.107 -6.701 1.988 1.00 80.62 82 ALA A C 1
ATOM 671 O O . ALA A 1 82 ? -16.532 -7.761 2.220 1.00 80.62 82 ALA A O 1
ATOM 672 N N . LEU A 1 83 ? -17.848 -6.066 2.896 1.00 80.81 83 LEU A N 1
ATOM 673 C CA . LEU A 1 83 ? -18.113 -6.629 4.216 1.00 80.81 83 LEU A CA 1
ATOM 674 C C . LEU A 1 83 ? -19.026 -7.852 4.085 1.00 80.81 83 LEU A C 1
ATOM 676 O O . LEU A 1 83 ? -19.903 -7.844 3.216 1.00 80.81 83 LEU A O 1
ATOM 680 N N . PRO A 1 84 ? -18.862 -8.874 4.943 1.00 77.19 84 PRO A N 1
ATOM 681 C CA . PRO A 1 84 ? -19.740 -10.029 4.917 1.00 77.19 84 PRO A CA 1
ATOM 682 C C . PRO A 1 84 ? -21.187 -9.587 5.125 1.00 77.19 84 PRO A C 1
ATOM 684 O O . PRO A 1 84 ? -21.487 -8.816 6.047 1.00 77.19 84 PRO A O 1
ATOM 687 N N . VAL A 1 85 ? -22.068 -10.068 4.247 1.00 76.44 85 VAL A N 1
ATOM 688 C CA . VAL A 1 85 ? -23.501 -9.782 4.305 1.00 76.44 85 VAL A CA 1
ATOM 689 C C . VAL A 1 85 ? -24.109 -10.639 5.413 1.00 76.44 85 VAL A C 1
ATOM 691 O O . VAL A 1 85 ? -23.971 -11.864 5.371 1.00 76.44 85 VAL A O 1
ATOM 694 N N . PRO A 1 86 ? -24.760 -10.031 6.416 1.00 73.00 86 PRO A N 1
ATOM 695 C CA . PRO A 1 86 ? -25.463 -10.789 7.435 1.00 73.00 86 PRO A CA 1
ATOM 696 C C . PRO A 1 86 ? -26.542 -11.698 6.837 1.00 73.00 86 PRO A C 1
ATOM 698 O O . PRO A 1 86 ? -27.281 -11.297 5.939 1.00 73.00 86 PRO A O 1
ATOM 701 N N . ASP A 1 87 ? -26.664 -12.915 7.364 1.00 75.00 87 ASP A N 1
ATOM 702 C CA . ASP A 1 87 ? -27.767 -13.814 7.022 1.00 75.00 87 ASP A CA 1
ATOM 703 C C . ASP A 1 87 ? -29.056 -13.338 7.706 1.00 75.00 87 ASP A C 1
ATOM 705 O O . ASP A 1 87 ? -29.344 -13.707 8.847 1.00 75.00 87 ASP A O 1
ATOM 709 N N . MET A 1 88 ? -29.822 -12.513 6.989 1.00 71.56 88 MET A N 1
ATOM 710 C CA . MET A 1 88 ? -31.056 -11.887 7.480 1.00 71.56 88 MET A CA 1
ATOM 711 C C . MET A 1 88 ? -32.188 -12.891 7.763 1.00 71.56 88 MET A C 1
ATOM 713 O O . MET A 1 88 ? -33.167 -12.534 8.417 1.00 71.56 88 MET A O 1
ATOM 717 N N . ASN A 1 89 ? -32.074 -14.141 7.292 1.00 70.56 89 ASN A N 1
ATOM 718 C CA . ASN A 1 89 ? -33.059 -15.191 7.577 1.00 70.56 89 ASN A CA 1
ATOM 719 C C . ASN A 1 89 ? -32.882 -15.781 8.980 1.00 70.56 89 ASN A C 1
ATOM 721 O O . ASN A 1 89 ? -33.803 -16.384 9.539 1.00 70.56 89 ASN A O 1
ATOM 725 N N . LYS A 1 90 ? -31.700 -15.613 9.580 1.00 69.25 90 LYS A N 1
ATOM 726 C CA . LYS A 1 90 ? -31.480 -15.918 10.992 1.00 69.25 90 LYS A CA 1
ATOM 727 C C . LYS A 1 90 ? -31.948 -14.712 11.801 1.00 69.25 90 LYS A C 1
ATOM 729 O O . LYS A 1 90 ? -31.802 -13.578 11.366 1.00 69.25 90 LYS A O 1
ATOM 734 N N . ARG A 1 91 ? -32.482 -14.934 13.010 1.00 59.16 91 ARG A N 1
ATOM 735 C CA . ARG A 1 91 ? -32.636 -13.857 14.009 1.00 59.16 91 ARG A CA 1
ATOM 736 C C . ARG A 1 91 ? -31.241 -13.380 14.412 1.00 59.16 91 ARG A C 1
ATOM 738 O O . ARG A 1 91 ? -30.700 -13.819 15.430 1.00 59.16 91 ARG A O 1
ATOM 745 N N . SER A 1 92 ? -30.634 -12.577 13.555 1.00 62.69 92 SER A N 1
ATOM 746 C CA . SER A 1 92 ? -29.340 -11.971 13.759 1.00 62.69 92 SER A CA 1
ATOM 747 C C . SER A 1 92 ? -29.559 -10.625 14.442 1.00 62.69 92 SER A C 1
ATOM 749 O O . SER A 1 92 ? -30.527 -9.916 14.166 1.00 62.69 92 SER A O 1
ATOM 751 N N . GLY A 1 93 ? -28.728 -10.326 15.436 1.00 70.25 93 GLY A N 1
ATOM 752 C CA . GLY A 1 93 ? -28.751 -9.026 16.101 1.00 70.25 93 GLY A CA 1
ATOM 753 C C . GLY A 1 93 ? -28.296 -7.895 15.172 1.00 70.25 93 GLY A C 1
ATOM 754 O O . GLY A 1 93 ? -28.226 -8.042 13.956 1.00 70.25 93 GLY A O 1
ATOM 755 N N . PHE A 1 94 ? -27.937 -6.756 15.757 1.00 75.00 94 PHE A N 1
ATOM 756 C CA . PHE A 1 94 ? -27.326 -5.662 15.006 1.00 75.00 94 PHE A CA 1
ATOM 757 C C . PHE A 1 94 ? -25.895 -6.008 14.592 1.00 75.00 94 PHE A C 1
ATOM 759 O O . PHE A 1 94 ? -25.135 -6.600 15.366 1.00 75.00 94 PHE A O 1
ATOM 766 N N . HIS A 1 95 ? -25.532 -5.614 13.376 1.00 79.06 95 HIS A N 1
ATOM 767 C CA . HIS A 1 95 ? -24.210 -5.820 12.804 1.00 79.06 95 HIS A CA 1
ATOM 768 C C . HIS A 1 95 ? -23.524 -4.475 12.653 1.00 79.06 95 HIS A C 1
ATOM 770 O O . HIS A 1 95 ? -24.017 -3.597 11.950 1.00 79.06 95 HIS A O 1
ATOM 776 N N . PHE A 1 96 ? -22.368 -4.327 13.285 1.00 85.88 96 PHE A N 1
ATOM 777 C CA . PHE A 1 96 ? -21.574 -3.115 13.181 1.00 85.88 96 PHE A CA 1
ATOM 778 C C . PHE A 1 96 ? -20.205 -3.434 12.625 1.00 85.88 96 PHE A C 1
ATOM 780 O O . PHE A 1 96 ? -19.657 -4.517 12.834 1.00 85.88 96 PHE A O 1
ATOM 787 N N . ALA A 1 97 ? -19.651 -2.444 11.949 1.00 88.19 97 ALA A N 1
ATOM 788 C CA . ALA A 1 97 ? -18.284 -2.455 11.506 1.00 88.19 97 ALA A CA 1
ATOM 789 C C . ALA A 1 97 ? -17.595 -1.205 12.075 1.00 88.19 97 ALA A C 1
ATOM 791 O O . ALA A 1 97 ? -18.049 -0.080 11.864 1.00 88.19 97 ALA A O 1
ATOM 792 N N . ILE A 1 98 ? -16.558 -1.417 12.890 1.00 91.19 98 ILE A N 1
ATOM 793 C CA . ILE A 1 98 ? -15.906 -0.360 13.683 1.00 91.19 98 ILE A CA 1
ATOM 794 C C . ILE A 1 98 ? -14.484 -0.137 13.182 1.00 91.19 98 ILE A C 1
ATOM 796 O O . ILE A 1 98 ? -13.637 -1.016 13.338 1.00 91.19 98 ILE A O 1
ATOM 800 N N . LEU A 1 99 ? -14.212 1.038 12.615 1.00 91.31 99 LEU A N 1
ATOM 801 C CA . LEU A 1 99 ? -12.891 1.425 12.130 1.00 91.31 99 LEU A CA 1
ATOM 802 C C . LEU A 1 99 ? -12.124 2.209 13.199 1.00 91.31 99 LEU A C 1
ATOM 804 O O . LEU A 1 99 ? -12.530 3.300 13.611 1.00 91.31 99 LEU A O 1
ATOM 808 N N . ILE A 1 100 ? -10.968 1.675 13.588 1.00 92.88 100 ILE A N 1
ATOM 809 C CA . ILE A 1 100 ? -10.072 2.267 14.585 1.00 92.88 100 ILE A CA 1
ATOM 810 C C . ILE A 1 100 ? -8.807 2.776 13.885 1.00 92.88 100 ILE A C 1
ATOM 812 O O . ILE A 1 100 ? -8.092 2.008 13.231 1.00 92.88 100 ILE A O 1
ATOM 816 N N . GLN A 1 101 ? -8.513 4.073 14.021 1.00 90.00 101 GLN A N 1
ATOM 817 C CA . GLN A 1 101 ? -7.312 4.696 13.454 1.00 90.00 101 GLN A CA 1
ATOM 818 C C . GLN A 1 101 ? -6.139 4.618 14.433 1.00 90.00 101 GLN A C 1
ATOM 820 O O . GLN A 1 101 ? -6.306 4.874 15.622 1.00 90.00 101 GLN A O 1
ATOM 825 N N . THR A 1 102 ? -4.952 4.274 13.922 1.00 89.38 102 THR A N 1
ATOM 826 C CA . THR A 1 102 ? -3.703 4.161 14.705 1.00 89.38 102 THR A CA 1
ATOM 827 C C . THR A 1 102 ? -3.884 3.391 16.032 1.00 89.38 102 THR A C 1
ATOM 829 O O . THR A 1 102 ? -3.559 3.919 17.098 1.00 89.38 102 THR A O 1
ATOM 832 N N . PRO A 1 103 ? -4.449 2.161 16.003 1.00 93.62 103 PRO A N 1
ATOM 833 C CA . PRO A 1 103 ? -4.721 1.393 17.211 1.00 93.62 103 PRO A CA 1
ATOM 834 C C . PRO A 1 103 ? -3.452 1.133 18.031 1.00 93.62 103 PRO A C 1
ATOM 836 O O . PRO A 1 103 ? -2.400 0.814 17.482 1.00 93.62 103 PRO A O 1
ATOM 839 N N . MET A 1 104 ? -3.583 1.237 19.354 1.00 94.62 104 MET A N 1
ATOM 840 C CA . MET A 1 104 ? -2.605 0.756 20.332 1.00 94.62 104 MET A CA 1
ATOM 841 C C . MET A 1 104 ? -3.233 -0.403 21.119 1.00 94.62 104 MET A C 1
ATOM 843 O O . MET A 1 104 ? -4.447 -0.372 21.336 1.00 94.62 104 MET A O 1
ATOM 847 N N . PRO A 1 105 ? -2.454 -1.382 21.614 1.00 96.19 105 PRO A N 1
ATOM 848 C CA . PRO A 1 105 ? -2.994 -2.538 22.339 1.00 96.19 105 PRO A CA 1
ATOM 849 C C . PRO A 1 105 ? -3.910 -2.163 23.513 1.00 96.19 105 PRO A C 1
ATOM 851 O O . PRO A 1 105 ? -4.994 -2.719 23.678 1.00 96.19 105 PRO A O 1
ATOM 854 N N . THR A 1 106 ? -3.509 -1.171 24.313 1.00 95.94 106 THR A N 1
ATOM 855 C CA . THR A 1 106 ? -4.289 -0.681 25.462 1.00 95.94 106 THR A CA 1
ATOM 856 C C . THR A 1 106 ? -5.578 0.014 25.032 1.00 95.94 106 THR A C 1
ATOM 858 O O . THR A 1 106 ? -6.620 -0.184 25.650 1.00 95.94 106 THR A O 1
ATOM 861 N N . MET A 1 107 ? -5.525 0.795 23.952 1.00 95.00 107 MET A N 1
ATOM 862 C CA . MET A 1 107 ? -6.686 1.448 23.348 1.00 95.00 107 MET A CA 1
ATOM 863 C C . MET A 1 107 ? -7.686 0.423 22.817 1.00 95.00 107 MET A C 1
ATOM 865 O O . MET A 1 107 ? -8.870 0.513 23.127 1.00 95.00 107 MET A O 1
ATOM 869 N N . LEU A 1 108 ? -7.209 -0.568 22.062 1.00 95.31 108 LEU A N 1
ATOM 870 C CA . LEU A 1 108 ? -8.058 -1.623 21.527 1.00 95.31 108 LEU A CA 1
ATOM 871 C C . LEU A 1 108 ? -8.728 -2.405 22.660 1.00 95.31 108 LEU A C 1
ATOM 873 O O . LEU A 1 108 ? -9.938 -2.578 22.626 1.00 95.31 108 LEU A O 1
ATOM 877 N N . ARG A 1 109 ? -7.984 -2.779 23.710 1.00 95.44 109 ARG A N 1
ATOM 878 C CA . ARG A 1 109 ? -8.553 -3.436 24.898 1.00 95.44 109 ARG A CA 1
ATOM 879 C C . ARG A 1 109 ? -9.691 -2.621 25.521 1.00 95.44 109 ARG A C 1
ATOM 881 O O . ARG A 1 109 ? -10.744 -3.182 25.795 1.00 95.44 109 ARG A O 1
ATOM 888 N N . LYS A 1 110 ? -9.503 -1.308 25.709 1.00 95.19 110 LYS A N 1
ATOM 889 C CA . LYS A 1 110 ? -10.546 -0.421 26.256 1.00 95.19 110 LYS A CA 1
ATOM 890 C C . LYS A 1 110 ? -11.799 -0.408 25.381 1.00 95.19 110 LYS A C 1
ATOM 892 O O . LYS A 1 110 ? -12.890 -0.594 25.900 1.00 95.19 110 LYS A O 1
ATOM 897 N N . ILE A 1 111 ? -11.636 -0.238 24.068 1.00 94.12 111 ILE A N 1
ATOM 898 C CA . ILE A 1 111 ? -12.757 -0.244 23.113 1.00 94.12 111 ILE A CA 1
ATOM 899 C C . ILE A 1 111 ? -13.504 -1.580 23.177 1.00 94.12 111 ILE A C 1
ATOM 901 O O . ILE A 1 111 ? -14.728 -1.605 23.246 1.00 94.12 111 ILE A O 1
ATOM 905 N N . MET A 1 112 ? -12.768 -2.690 23.195 1.00 92.75 112 MET A N 1
ATOM 906 C CA . MET A 1 112 ? -13.346 -4.030 23.233 1.00 92.75 112 MET A CA 1
ATOM 907 C C . MET A 1 112 ? -14.108 -4.304 24.536 1.00 92.75 112 MET A C 1
ATOM 909 O O . MET A 1 112 ? -15.176 -4.912 24.495 1.00 92.75 112 MET A O 1
ATOM 913 N N . ASN A 1 113 ? -13.614 -3.810 25.674 1.00 92.69 113 ASN A N 1
ATOM 914 C CA . ASN A 1 113 ? -14.328 -3.902 26.948 1.00 92.69 113 ASN A CA 1
ATOM 915 C C . ASN A 1 113 ? -15.639 -3.108 26.913 1.00 92.69 113 ASN A C 1
ATOM 917 O O . ASN A 1 113 ? -16.671 -3.670 27.254 1.00 92.69 113 ASN A O 1
ATOM 921 N N . VAL A 1 114 ? -15.633 -1.873 26.396 1.00 92.31 114 VAL A N 1
ATOM 922 C CA . VAL A 1 114 ? -16.862 -1.067 26.233 1.00 92.31 114 VAL A CA 1
ATOM 923 C C . VAL A 1 114 ? -17.882 -1.774 25.338 1.00 92.31 114 VAL A C 1
ATOM 925 O O . VAL A 1 114 ? -19.072 -1.813 25.643 1.00 92.31 114 VAL A O 1
ATOM 928 N N . ILE A 1 115 ? -17.428 -2.393 24.244 1.00 89.25 115 ILE A N 1
ATOM 929 C CA . ILE A 1 115 ? -18.315 -3.167 23.367 1.00 89.25 115 ILE A CA 1
ATOM 930 C C . ILE A 1 115 ? -18.925 -4.355 24.131 1.00 89.25 115 ILE A C 1
ATOM 932 O O . ILE A 1 115 ? -20.131 -4.581 24.042 1.00 89.25 115 ILE A O 1
ATOM 936 N N . ARG A 1 116 ? -18.131 -5.103 24.901 1.00 87.38 116 ARG A N 1
ATOM 937 C CA . ARG A 1 116 ? -18.611 -6.292 25.624 1.00 87.38 116 ARG A CA 1
ATOM 938 C C . ARG A 1 116 ? -19.518 -5.954 26.811 1.00 87.38 116 ARG A C 1
ATOM 940 O O . ARG A 1 116 ? -20.508 -6.648 27.016 1.00 87.38 116 ARG A O 1
ATOM 947 N N . GLU A 1 117 ? -19.164 -4.938 27.587 1.00 87.31 117 GLU A N 1
ATOM 948 C CA . GLU A 1 117 ? -19.753 -4.659 28.903 1.00 87.31 117 GLU A CA 1
ATOM 949 C C . GLU A 1 117 ? -20.891 -3.632 28.821 1.00 87.31 117 GLU A C 1
ATOM 951 O O . GLU A 1 117 ? -21.947 -3.854 29.410 1.00 87.31 117 GLU A O 1
ATOM 956 N N . ASP A 1 118 ? -20.735 -2.569 28.025 1.00 77.62 118 ASP A N 1
ATOM 957 C CA . ASP A 1 118 ? -21.652 -1.420 28.070 1.00 77.62 118 ASP A CA 1
ATOM 958 C C . ASP A 1 118 ? -22.688 -1.409 26.941 1.00 77.62 118 ASP A C 1
ATOM 960 O O . ASP A 1 118 ? -23.747 -0.796 27.068 1.00 77.62 118 ASP A O 1
ATOM 964 N N . SER A 1 119 ? -22.402 -2.066 25.813 1.00 71.94 119 SER A N 1
ATOM 965 C CA . SER A 1 119 ? -23.240 -1.928 24.610 1.00 71.94 119 SER A CA 1
ATOM 966 C C . SER A 1 119 ? -24.266 -3.049 24.403 1.00 71.94 119 SER A C 1
ATOM 968 O O . SER A 1 119 ? -25.066 -2.986 23.471 1.00 71.94 119 SER A O 1
ATOM 970 N N . GLY A 1 120 ? -24.251 -4.095 25.239 1.00 73.00 120 GLY A N 1
ATOM 971 C CA . GLY A 1 120 ? -25.129 -5.268 25.087 1.00 73.00 120 GLY A CA 1
ATOM 972 C C . GLY A 1 120 ? -24.842 -6.104 23.829 1.00 73.00 120 GLY A C 1
ATOM 973 O O . GLY A 1 120 ? -25.585 -7.025 23.485 1.00 73.00 120 GLY A O 1
ATOM 974 N N . ILE A 1 121 ? -23.750 -5.801 23.127 1.00 74.62 121 ILE A N 1
ATOM 975 C CA . ILE A 1 121 ? -23.293 -6.503 21.934 1.00 74.62 121 ILE A CA 1
ATOM 976 C C . ILE A 1 121 ? -22.585 -7.787 22.438 1.00 74.62 121 ILE A C 1
ATOM 978 O O . ILE A 1 121 ? -21.413 -7.757 22.789 1.00 74.62 121 ILE A O 1
ATOM 982 N N . VAL A 1 122 ? -23.253 -8.960 22.389 1.00 73.06 122 VAL A N 1
ATOM 983 C CA . VAL A 1 122 ? -22.719 -10.334 22.710 1.00 73.06 122 VAL A CA 1
ATOM 984 C C . VAL A 1 122 ? -22.277 -11.227 21.522 1.00 73.06 122 VAL A C 1
ATOM 986 O O . VAL A 1 122 ? -23.134 -11.516 20.701 1.00 73.06 122 VAL A O 1
ATOM 989 N N . GLY A 1 123 ? -21.008 -11.668 21.386 1.00 76.12 123 GLY A N 1
ATOM 990 C CA . GLY A 1 123 ? -20.522 -12.498 20.249 1.00 76.12 123 GLY A CA 1
ATOM 991 C C . GLY A 1 123 ? -19.113 -12.192 19.703 1.00 76.12 123 GLY A C 1
ATOM 992 O O . GLY A 1 123 ? -18.486 -11.224 20.134 1.00 76.12 123 GLY A O 1
ATOM 993 N N . ASN A 1 124 ? -18.637 -13.005 18.744 1.00 79.19 124 ASN A N 1
ATOM 994 C CA . ASN A 1 124 ? -17.248 -12.985 18.256 1.00 79.19 124 ASN A CA 1
ATOM 995 C C . ASN A 1 124 ? -16.919 -11.757 17.405 1.00 79.19 124 ASN A C 1
ATOM 997 O O . ASN A 1 124 ? -17.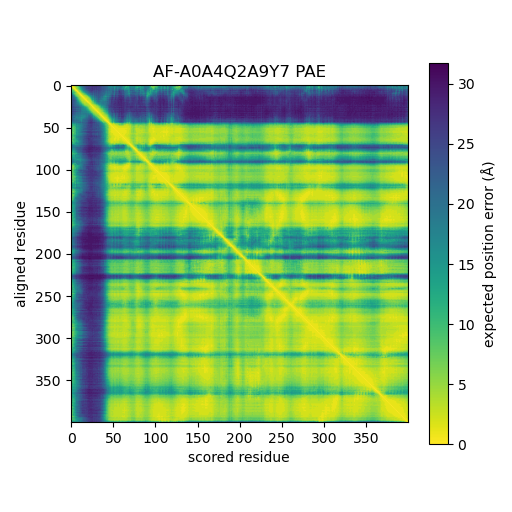696 -11.346 16.546 1.00 79.19 124 ASN A O 1
ATOM 1001 N N . VAL A 1 125 ? -15.723 -11.220 17.620 1.00 86.69 125 VAL A N 1
ATOM 1002 C CA . VAL A 1 125 ? -15.177 -10.101 16.862 1.00 86.69 125 VAL A CA 1
ATOM 1003 C C . VAL A 1 125 ? -14.228 -10.629 15.792 1.00 86.69 125 VAL A C 1
ATOM 1005 O O . VAL A 1 125 ? -13.238 -11.285 16.111 1.00 86.69 125 VAL A O 1
ATOM 1008 N N . THR A 1 126 ? -14.526 -10.327 14.531 1.00 88.00 126 THR A N 1
ATOM 1009 C CA . THR A 1 126 ? -13.738 -10.755 13.371 1.00 88.00 126 THR A CA 1
ATOM 1010 C C . THR A 1 126 ? -12.979 -9.581 12.778 1.00 88.00 126 THR A C 1
ATOM 1012 O O . THR A 1 126 ? -13.529 -8.489 12.625 1.00 88.00 126 THR A O 1
ATOM 1015 N N . LEU A 1 127 ? -11.727 -9.804 12.400 1.00 92.31 127 LEU A N 1
ATOM 1016 C CA . LEU A 1 127 ? -10.947 -8.818 11.666 1.00 92.31 127 LEU A CA 1
ATOM 1017 C C . LEU A 1 127 ? -11.373 -8.814 10.198 1.00 92.31 127 LEU A C 1
ATOM 1019 O O . LEU A 1 127 ? -11.414 -9.860 9.562 1.00 92.31 127 LEU A O 1
ATOM 1023 N N . HIS A 1 128 ? -11.677 -7.637 9.652 1.00 91.75 128 HIS A N 1
ATOM 1024 C CA . HIS A 1 128 ? -11.984 -7.491 8.221 1.00 91.75 128 HIS A CA 1
ATOM 1025 C C . HIS A 1 128 ? -10.953 -6.664 7.472 1.00 91.75 128 HIS A C 1
ATOM 1027 O O . HIS A 1 128 ? -10.778 -6.841 6.275 1.00 91.75 128 HIS A O 1
ATOM 1033 N N . LEU A 1 129 ? -10.290 -5.729 8.147 1.00 93.50 129 LEU A N 1
ATOM 1034 C CA . LEU A 1 129 ? -9.306 -4.855 7.526 1.00 93.50 129 LEU A CA 1
ATOM 1035 C C . LEU A 1 129 ? -8.176 -4.568 8.501 1.00 93.50 129 LEU A C 1
ATOM 1037 O O . LEU A 1 129 ? -8.422 -4.216 9.658 1.00 93.50 129 LEU A O 1
ATOM 1041 N N . ILE A 1 130 ? -6.952 -4.646 7.990 1.00 95.50 130 ILE A N 1
ATOM 1042 C CA . ILE A 1 130 ? -5.761 -4.105 8.629 1.00 95.50 130 ILE A CA 1
ATOM 1043 C C . ILE A 1 130 ? -5.042 -3.180 7.652 1.00 95.50 130 ILE A C 1
ATOM 1045 O O . ILE A 1 130 ? -4.818 -3.511 6.492 1.00 95.50 130 ILE A O 1
ATOM 1049 N N . GLU A 1 131 ? -4.670 -2.006 8.140 1.00 95.44 131 GLU A N 1
ATOM 1050 C CA . GLU A 1 131 ? -3.827 -1.067 7.404 1.00 95.44 131 GLU A CA 1
ATOM 1051 C C . GLU A 1 131 ? -2.555 -0.803 8.209 1.00 95.44 131 GLU A C 1
ATOM 1053 O O . GLU A 1 131 ? -2.628 -0.414 9.383 1.00 95.44 131 GLU A O 1
ATOM 1058 N N . VAL A 1 132 ? -1.409 -1.029 7.570 1.00 96.50 132 VAL A N 1
ATOM 1059 C CA . VAL A 1 132 ? -0.066 -0.860 8.125 1.00 96.50 132 VAL A CA 1
ATOM 1060 C C . VAL A 1 132 ? 0.662 0.196 7.306 1.00 96.50 132 VAL A C 1
ATOM 1062 O O . VAL A 1 132 ? 0.808 0.059 6.094 1.00 96.50 132 VAL A O 1
ATOM 1065 N N . ALA A 1 133 ? 1.142 1.243 7.972 1.00 96.25 133 ALA A N 1
ATOM 1066 C CA . ALA A 1 133 ? 1.863 2.339 7.340 1.00 96.25 133 ALA A CA 1
ATOM 1067 C C . ALA A 1 133 ? 3.295 2.442 7.865 1.00 96.25 133 ALA A C 1
ATOM 1069 O O . ALA A 1 133 ? 3.539 2.267 9.060 1.00 96.25 133 ALA A O 1
ATOM 1070 N N . VAL A 1 134 ? 4.217 2.792 6.971 1.00 97.56 134 VAL A N 1
ATOM 1071 C CA . VAL A 1 134 ? 5.604 3.131 7.291 1.00 97.56 134 VAL A CA 1
ATOM 1072 C C . VAL A 1 134 ? 5.837 4.580 6.882 1.00 97.56 134 VAL A C 1
ATOM 1074 O O . VAL A 1 134 ? 5.629 4.969 5.730 1.00 97.56 134 VAL A O 1
ATOM 1077 N N . ASP A 1 135 ? 6.219 5.383 7.871 1.00 97.25 135 ASP A N 1
ATOM 1078 C CA . ASP A 1 135 ? 6.443 6.816 7.740 1.00 97.25 135 ASP A CA 1
ATOM 1079 C C . ASP A 1 135 ? 7.943 7.119 7.671 1.00 97.25 135 ASP A C 1
ATOM 1081 O O . ASP A 1 135 ? 8.715 6.690 8.527 1.00 97.25 135 ASP A O 1
ATOM 1085 N N . PHE A 1 136 ? 8.338 7.911 6.678 1.00 96.94 136 PHE A N 1
ATOM 1086 C CA . PHE A 1 136 ? 9.710 8.346 6.446 1.00 96.94 136 PHE A CA 1
ATOM 1087 C C . PHE A 1 136 ? 9.836 9.836 6.743 1.00 96.94 136 PHE A C 1
ATOM 1089 O O . PHE A 1 136 ? 9.144 10.669 6.141 1.00 96.94 136 PHE A O 1
ATOM 1096 N N . TYR A 1 137 ? 10.748 10.159 7.658 1.00 95.56 137 TYR A N 1
ATOM 1097 C CA . TYR A 1 137 ? 11.028 11.523 8.087 1.00 95.56 137 TYR A CA 1
ATOM 1098 C C . TYR A 1 137 ? 12.459 11.928 7.701 1.00 95.56 137 TYR A C 1
ATOM 1100 O O . TYR A 1 137 ? 13.402 11.177 7.969 1.00 95.56 137 TYR A O 1
ATOM 1108 N N . PRO A 1 138 ? 12.655 13.113 7.102 1.00 93.56 138 PRO A N 1
ATOM 1109 C CA . PRO A 1 138 ? 13.983 13.672 6.861 1.00 93.56 138 PRO A CA 1
ATOM 1110 C C . PRO A 1 138 ? 14.714 13.988 8.175 1.00 93.56 138 PRO A C 1
ATOM 1112 O O . PRO A 1 138 ? 14.181 14.668 9.050 1.00 93.56 138 PRO A O 1
ATOM 1115 N N . LYS A 1 139 ? 15.969 13.539 8.292 1.00 91.81 139 LYS A N 1
ATOM 1116 C CA . LYS A 1 139 ? 16.843 13.797 9.448 1.00 91.81 139 LYS A CA 1
ATOM 1117 C C . LYS A 1 139 ? 17.660 15.079 9.242 1.00 91.81 139 LYS A C 1
ATOM 1119 O O . LYS A 1 139 ? 18.864 15.021 9.027 1.00 91.81 139 LYS A O 1
ATOM 1124 N N . THR A 1 140 ? 17.002 16.237 9.252 1.00 91.62 140 THR A N 1
ATOM 1125 C CA . THR A 1 140 ? 17.679 17.546 9.187 1.00 91.62 140 THR A CA 1
ATOM 1126 C C . THR A 1 140 ? 16.936 18.603 9.999 1.00 91.62 140 THR A C 1
ATOM 1128 O O . THR A 1 140 ? 15.700 18.609 10.050 1.00 91.62 140 THR A O 1
ATOM 1131 N N . ALA A 1 141 ? 17.689 19.501 10.636 1.00 87.25 141 ALA A N 1
ATOM 1132 C CA . ALA A 1 141 ? 17.151 20.657 11.347 1.00 87.25 141 ALA A CA 1
ATOM 1133 C C . ALA A 1 141 ? 16.749 21.794 10.390 1.00 87.25 141 ALA A C 1
ATOM 1135 O O . ALA A 1 141 ? 15.785 22.498 10.681 1.00 87.25 141 ALA A O 1
ATOM 1136 N N . ASP A 1 142 ? 17.423 21.927 9.241 1.00 92.81 142 ASP A N 1
ATOM 1137 C CA . ASP A 1 142 ? 17.129 22.971 8.254 1.00 92.81 142 ASP A CA 1
ATOM 1138 C C . ASP A 1 142 ? 15.795 22.713 7.542 1.00 92.81 142 ASP A C 1
ATOM 1140 O O . ASP A 1 142 ? 15.610 21.688 6.881 1.00 92.81 142 ASP A O 1
ATOM 1144 N N . GLN A 1 143 ? 14.871 23.667 7.655 1.00 88.06 143 GLN A N 1
ATOM 1145 C CA . GLN A 1 143 ? 13.524 23.582 7.101 1.00 88.06 143 GLN A CA 1
ATOM 1146 C C . GLN A 1 143 ? 13.514 23.522 5.568 1.00 88.06 143 GLN A C 1
ATOM 1148 O O . GLN A 1 143 ? 12.740 22.741 5.005 1.00 88.06 143 GLN A O 1
ATOM 1153 N N . ALA A 1 144 ? 14.361 24.302 4.888 1.00 88.56 144 ALA A N 1
ATOM 1154 C CA . ALA A 1 144 ? 14.389 24.327 3.425 1.00 88.56 144 ALA A CA 1
ATOM 1155 C C . ALA A 1 144 ? 14.876 22.978 2.878 1.00 88.56 144 ALA A C 1
ATOM 1157 O O . ALA A 1 144 ? 14.202 22.337 2.062 1.00 88.56 144 ALA A O 1
ATOM 1158 N N . HIS A 1 145 ? 15.989 22.476 3.415 1.00 90.44 145 HIS A N 1
ATOM 1159 C CA . HIS A 1 145 ? 16.504 21.160 3.063 1.00 90.44 145 HIS A CA 1
ATOM 1160 C C . HIS A 1 145 ? 15.546 20.028 3.472 1.00 90.44 145 HIS A C 1
ATOM 1162 O O . HIS A 1 145 ? 15.418 19.034 2.754 1.00 90.44 145 HIS A O 1
ATOM 1168 N N . ARG A 1 146 ? 14.795 20.180 4.570 1.00 90.56 146 ARG A N 1
ATOM 1169 C CA . ARG A 1 146 ? 13.782 19.204 4.999 1.00 90.56 146 ARG A CA 1
ATOM 1170 C C . ARG A 1 146 ? 12.690 18.993 3.955 1.00 90.56 146 ARG A C 1
ATOM 1172 O O . ARG A 1 146 ? 12.313 17.850 3.692 1.00 90.56 146 ARG A O 1
ATOM 1179 N N . ILE A 1 147 ? 12.185 20.081 3.373 1.00 89.94 147 ILE A N 1
ATOM 1180 C CA . ILE A 1 147 ? 11.169 20.041 2.313 1.00 89.94 147 ILE A CA 1
ATOM 1181 C C . ILE A 1 147 ? 11.713 19.267 1.111 1.00 89.94 147 ILE A C 1
ATOM 1183 O O . ILE A 1 147 ? 11.082 18.302 0.679 1.00 89.94 147 ILE A O 1
ATOM 1187 N N . LEU A 1 148 ? 12.916 19.623 0.649 1.00 91.38 148 LEU A N 1
ATOM 1188 C CA . LEU A 1 148 ? 13.566 18.972 -0.487 1.00 91.38 148 LEU A CA 1
ATOM 1189 C C . LEU A 1 148 ? 13.791 17.471 -0.246 1.00 91.38 148 LEU A C 1
ATOM 1191 O O . LEU A 1 148 ? 13.460 16.647 -1.098 1.00 91.38 148 LEU A O 1
ATOM 1195 N N . LEU A 1 149 ? 14.322 17.092 0.922 1.00 93.69 149 LEU A N 1
ATOM 1196 C CA . LEU A 1 149 ? 14.551 15.686 1.267 1.00 93.69 149 LEU A CA 1
ATOM 1197 C C . LEU A 1 149 ? 13.246 14.899 1.340 1.00 93.69 149 LEU A C 1
ATOM 1199 O O . LEU A 1 149 ? 13.191 13.777 0.846 1.00 93.69 149 LEU A O 1
ATOM 1203 N N . ARG A 1 150 ? 12.180 15.478 1.900 1.00 93.81 150 ARG A N 1
ATOM 1204 C CA . ARG A 1 150 ? 10.861 14.836 1.943 1.00 93.81 150 ARG A CA 1
ATOM 1205 C C . ARG A 1 150 ? 10.316 14.587 0.537 1.00 93.81 150 ARG A C 1
ATOM 1207 O O . ARG A 1 150 ? 9.810 13.502 0.267 1.00 93.81 150 ARG A O 1
ATOM 1214 N N . GLU A 1 151 ? 10.418 15.560 -0.361 1.00 91.69 151 GLU A N 1
ATOM 1215 C CA . GLU A 1 151 ? 9.965 15.410 -1.750 1.00 91.69 151 GLU A CA 1
ATOM 1216 C C . GLU A 1 151 ? 10.787 14.361 -2.506 1.00 91.69 151 GLU A C 1
ATOM 1218 O O . GLU A 1 151 ? 10.215 13.520 -3.205 1.00 91.69 151 GLU A O 1
ATOM 1223 N N . ARG A 1 152 ? 12.107 14.325 -2.276 1.00 93.06 152 ARG A N 1
ATOM 1224 C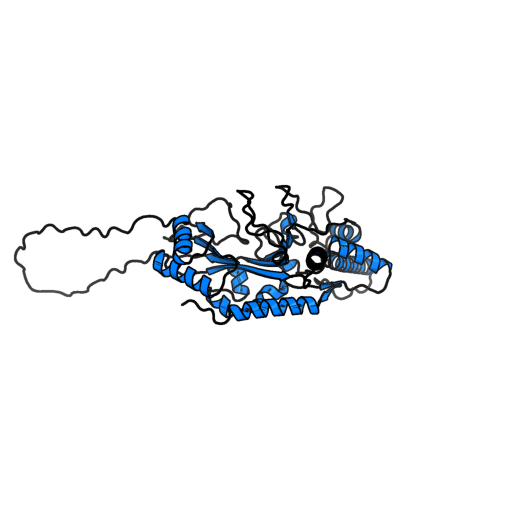 CA . ARG A 1 152 ? 12.988 13.253 -2.766 1.00 93.06 152 ARG A CA 1
ATOM 1225 C C . ARG A 1 152 ? 12.577 11.888 -2.218 1.00 93.06 152 ARG A C 1
ATOM 1227 O O . ARG A 1 152 ? 12.450 10.954 -3.000 1.00 93.06 152 ARG A O 1
ATOM 1234 N N . MET A 1 153 ? 12.298 11.771 -0.918 1.00 95.38 153 MET A N 1
ATOM 1235 C CA . MET A 1 153 ? 11.804 10.531 -0.305 1.00 95.38 153 MET A CA 1
ATOM 1236 C C . MET A 1 153 ? 10.495 10.068 -0.950 1.00 95.38 153 MET A C 1
ATOM 1238 O O . MET A 1 153 ? 10.380 8.900 -1.305 1.00 95.38 153 MET A O 1
ATOM 1242 N N . VAL A 1 154 ? 9.528 10.968 -1.173 1.00 93.50 154 VAL A N 1
ATOM 1243 C CA . VAL A 1 154 ? 8.285 10.633 -1.893 1.00 93.50 154 VAL A CA 1
ATOM 1244 C C . VAL A 1 154 ? 8.597 10.095 -3.290 1.00 93.50 154 VAL A C 1
ATOM 1246 O O . VAL A 1 154 ? 8.038 9.071 -3.680 1.00 93.50 154 VAL A O 1
ATOM 1249 N N . GLY A 1 155 ? 9.506 10.742 -4.025 1.00 92.19 155 GLY A N 1
ATOM 1250 C CA . GLY A 1 155 ? 9.929 10.289 -5.350 1.00 92.19 155 GLY A CA 1
ATOM 1251 C C . GLY A 1 155 ? 10.586 8.914 -5.335 1.00 92.19 155 GLY A C 1
ATOM 1252 O O . GLY A 1 155 ? 10.227 8.064 -6.150 1.00 92.19 155 GLY A O 1
ATOM 1253 N N . LEU A 1 156 ? 11.475 8.669 -4.371 1.00 94.75 156 LEU A N 1
ATOM 1254 C CA . LEU A 1 156 ? 12.111 7.369 -4.178 1.00 94.75 156 LEU A CA 1
ATOM 1255 C C . LEU A 1 156 ? 11.066 6.287 -3.890 1.00 94.75 156 LEU A C 1
ATOM 1257 O O . LEU A 1 156 ? 11.045 5.269 -4.575 1.00 94.75 156 LEU A O 1
ATOM 1261 N N . LEU A 1 157 ? 10.131 6.522 -2.963 1.00 95.31 157 LEU A N 1
ATOM 1262 C CA . LEU A 1 157 ? 9.069 5.555 -2.669 1.00 95.31 157 LEU A CA 1
ATOM 1263 C C . LEU A 1 157 ? 8.197 5.285 -3.902 1.00 95.31 157 LEU A C 1
ATOM 1265 O O . LEU A 1 157 ? 7.956 4.128 -4.234 1.00 95.31 157 LEU A O 1
ATOM 1269 N N . GLN A 1 158 ? 7.749 6.326 -4.613 1.00 91.12 158 GLN A N 1
ATOM 1270 C CA . GLN A 1 158 ? 6.906 6.174 -5.807 1.00 91.12 158 GLN A CA 1
ATOM 1271 C C . GLN A 1 158 ? 7.587 5.326 -6.888 1.00 91.12 158 GLN A C 1
ATOM 1273 O O . GLN A 1 158 ? 6.930 4.466 -7.488 1.00 91.12 158 GLN A O 1
ATOM 1278 N N . ARG A 1 159 ? 8.894 5.540 -7.091 1.00 92.06 159 ARG A N 1
ATOM 1279 C CA . ARG A 1 159 ? 9.676 4.925 -8.169 1.00 92.06 159 ARG A CA 1
ATOM 1280 C C . ARG A 1 159 ? 10.242 3.558 -7.822 1.00 92.06 159 ARG A C 1
ATOM 1282 O O . ARG A 1 159 ? 10.357 2.749 -8.728 1.00 92.06 159 ARG A O 1
ATOM 1289 N N . HIS A 1 160 ? 10.557 3.285 -6.560 1.00 95.69 160 HIS A N 1
ATOM 1290 C CA . HIS A 1 160 ? 11.229 2.044 -6.156 1.00 95.69 160 HIS A CA 1
ATOM 1291 C C . HIS A 1 160 ? 10.321 1.040 -5.451 1.00 95.69 160 HIS A C 1
ATOM 1293 O O . HIS A 1 160 ? 10.681 -0.129 -5.339 1.00 95.69 160 HIS A O 1
ATOM 1299 N N . HIS A 1 161 ? 9.138 1.450 -4.989 1.00 95.75 161 HIS A N 1
ATOM 1300 C CA . HIS A 1 161 ? 8.170 0.515 -4.426 1.00 95.75 161 HIS A CA 1
A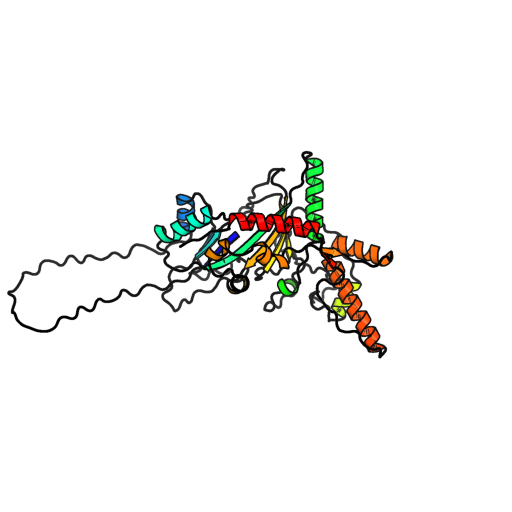TOM 1301 C C . HIS A 1 161 ? 7.675 -0.470 -5.492 1.00 95.75 161 HIS A C 1
ATOM 1303 O O . HIS A 1 161 ? 7.116 -0.038 -6.508 1.00 95.75 161 HIS A O 1
ATOM 1309 N N . TRP A 1 162 ? 7.781 -1.768 -5.213 1.00 94.50 162 TRP A N 1
ATOM 1310 C CA . TRP A 1 162 ? 7.396 -2.864 -6.096 1.00 94.50 162 TRP A CA 1
ATOM 1311 C C . TRP A 1 162 ? 6.580 -3.925 -5.353 1.00 94.50 162 TRP A C 1
ATOM 1313 O O . TRP A 1 162 ? 6.877 -4.279 -4.213 1.00 94.50 162 TRP A O 1
ATOM 1323 N N . VAL A 1 163 ? 5.564 -4.450 -6.029 1.00 92.75 163 VAL A N 1
ATOM 1324 C CA . VAL A 1 163 ? 4.691 -5.536 -5.579 1.00 92.75 163 VAL A CA 1
ATOM 1325 C C . VAL A 1 163 ? 4.367 -6.370 -6.816 1.00 92.75 163 VAL A C 1
ATOM 1327 O O . VAL A 1 163 ? 4.093 -5.782 -7.868 1.00 92.75 163 VAL A O 1
ATOM 1330 N N . PRO A 1 164 ? 4.368 -7.707 -6.718 1.00 89.44 164 PRO A N 1
ATOM 1331 C CA . PRO A 1 164 ? 3.834 -8.552 -7.777 1.00 89.44 164 PRO A CA 1
ATOM 1332 C C . PRO A 1 164 ? 2.415 -8.098 -8.152 1.00 89.44 164 PRO A C 1
ATOM 1334 O O . PRO A 1 164 ? 1.548 -7.956 -7.286 1.00 89.44 164 PRO A O 1
ATOM 1337 N N . HIS A 1 165 ? 2.158 -7.859 -9.437 1.00 82.81 165 HIS A N 1
ATOM 1338 C CA . HIS A 1 165 ? 0.844 -7.447 -9.921 1.00 82.81 165 HIS A CA 1
ATOM 1339 C C . HIS A 1 165 ? -0.222 -8.474 -9.542 1.00 82.81 165 HIS A C 1
ATOM 1341 O O . HIS A 1 165 ? -1.344 -8.090 -9.228 1.00 82.81 165 HIS A O 1
ATOM 1347 N N . SER A 1 166 ? 0.136 -9.760 -9.519 1.00 84.56 166 SER A N 1
ATOM 1348 C CA . SER A 1 166 ? -0.741 -10.871 -9.135 1.00 84.56 166 SER A CA 1
ATOM 1349 C C . SER A 1 166 ? -1.397 -10.685 -7.761 1.00 84.56 166 SER A C 1
ATOM 1351 O O . SER A 1 166 ? -2.505 -11.165 -7.550 1.00 84.56 166 SER A O 1
ATOM 1353 N N . LEU A 1 167 ? -0.770 -9.925 -6.857 1.00 87.56 167 LEU A N 1
ATOM 1354 C CA . LEU A 1 167 ? -1.296 -9.635 -5.520 1.00 87.56 167 LEU A CA 1
ATOM 1355 C C . LEU A 1 167 ? -2.222 -8.412 -5.455 1.00 87.56 167 LEU A C 1
ATOM 1357 O O . LEU A 1 167 ? -2.797 -8.138 -4.403 1.00 87.56 167 LEU A O 1
ATOM 1361 N N . LEU A 1 168 ? -2.333 -7.643 -6.539 1.00 84.44 168 LEU A N 1
ATOM 1362 C CA . LEU A 1 168 ? -3.094 -6.388 -6.602 1.00 84.44 168 LEU A CA 1
ATOM 1363 C C . LEU A 1 168 ? -4.307 -6.458 -7.546 1.00 84.44 168 LEU A C 1
ATOM 1365 O O . LEU A 1 168 ? -5.096 -5.509 -7.600 1.00 84.44 168 LEU A O 1
ATOM 1369 N N . VAL A 1 169 ? -4.431 -7.546 -8.311 1.00 76.69 169 VAL A N 1
ATOM 1370 C CA . VAL A 1 169 ? -5.503 -7.775 -9.290 1.00 76.69 169 VAL A CA 1
ATOM 1371 C C . VAL A 1 169 ? -6.793 -8.185 -8.581 1.00 76.69 169 VAL A C 1
ATOM 1373 O O . VAL A 1 169 ? -6.769 -8.919 -7.596 1.00 76.69 169 VAL A O 1
ATOM 1376 N N . ARG A 1 170 ? -7.931 -7.738 -9.120 1.00 76.31 170 ARG A N 1
ATOM 1377 C CA . ARG A 1 170 ? -9.258 -8.269 -8.791 1.00 76.31 170 ARG A CA 1
ATOM 1378 C C . ARG A 1 170 ? -9.802 -9.037 -9.993 1.00 76.31 170 ARG A C 1
ATOM 1380 O O . ARG A 1 170 ? -10.258 -8.385 -10.933 1.00 76.31 170 ARG A O 1
ATOM 1387 N N . PRO A 1 171 ? -9.730 -10.377 -10.007 1.00 66.38 171 PRO A N 1
ATOM 1388 C CA . PRO A 1 171 ? -10.117 -11.147 -11.184 1.00 66.38 171 PRO A CA 1
ATOM 1389 C C . PRO A 1 171 ? -11.620 -11.052 -11.483 1.00 66.38 171 PRO A C 1
ATOM 1391 O O . PRO A 1 171 ? -12.017 -11.249 -12.624 1.00 66.38 171 PRO A O 1
ATOM 1394 N N . GLU A 1 172 ? -12.453 -10.692 -10.501 1.00 71.56 172 GLU A N 1
ATOM 1395 C CA . GLU A 1 172 ? -13.912 -10.606 -10.654 1.00 71.56 172 GLU A CA 1
ATOM 1396 C C . GLU A 1 172 ? -14.393 -9.276 -11.259 1.00 71.56 172 GLU A C 1
ATOM 1398 O O . GLU A 1 172 ? -15.592 -9.081 -11.452 1.00 71.56 172 GLU A O 1
ATOM 1403 N N . VAL A 1 173 ? -13.495 -8.315 -11.504 1.00 70.19 173 VAL A N 1
ATOM 1404 C CA . VAL A 1 173 ? -13.855 -6.992 -12.032 1.00 70.19 173 VAL A CA 1
ATOM 1405 C C . VAL A 1 173 ? -13.283 -6.836 -13.428 1.00 70.19 173 VAL A C 1
ATOM 1407 O O . VAL A 1 173 ? -12.083 -6.693 -13.574 1.00 70.19 173 VAL A O 1
ATOM 1410 N N . GLU A 1 174 ? -14.129 -6.768 -14.451 1.00 63.78 174 GLU A N 1
ATOM 1411 C CA . GLU A 1 174 ? -13.675 -6.673 -15.849 1.00 63.78 174 GLU A CA 1
ATOM 1412 C C . GLU A 1 174 ? -13.199 -5.270 -16.254 1.00 63.78 174 GLU A C 1
ATOM 1414 O O . GLU A 1 174 ? -12.565 -5.095 -17.296 1.00 63.78 174 GLU A O 1
ATOM 1419 N N . THR A 1 175 ? -13.486 -4.241 -15.447 1.00 64.12 175 THR A N 1
ATOM 1420 C CA . THR A 1 175 ? -13.084 -2.872 -15.774 1.00 64.12 175 THR A CA 1
ATOM 1421 C C . THR A 1 175 ? -11.558 -2.784 -15.838 1.00 64.12 175 THR A C 1
ATOM 1423 O O . THR A 1 175 ? -10.899 -3.014 -14.818 1.00 64.12 175 THR A O 1
ATOM 1426 N N . PRO A 1 176 ? -10.966 -2.365 -16.972 1.00 60.25 176 PRO A N 1
ATOM 1427 C CA . PRO A 1 176 ? -9.529 -2.522 -17.153 1.00 60.25 176 PRO A CA 1
ATOM 1428 C C . PRO A 1 176 ? -8.641 -1.787 -16.114 1.00 60.25 176 PRO A C 1
ATOM 1430 O O . PRO A 1 176 ? -7.554 -2.241 -15.764 1.00 60.25 176 PRO A O 1
ATOM 1433 N N . CYS A 1 177 ? -9.152 -0.720 -15.489 1.00 54.41 177 CYS A N 1
ATOM 1434 C CA . CYS A 1 177 ? -8.488 0.012 -14.400 1.00 54.41 177 CYS A CA 1
ATOM 1435 C C . CYS A 1 177 ? -8.450 -0.714 -13.035 1.00 54.41 177 CYS A C 1
ATOM 1437 O O . CYS A 1 177 ? -7.796 -0.243 -12.097 1.00 54.41 177 CYS A O 1
ATOM 1439 N N . HIS A 1 178 ? -9.182 -1.821 -12.905 1.00 63.53 178 HIS A N 1
ATOM 1440 C CA . HIS A 1 178 ? -9.263 -2.663 -11.711 1.00 63.53 178 HIS A CA 1
ATOM 1441 C C . HIS A 1 178 ? -8.549 -4.013 -11.881 1.00 63.53 178 HIS A C 1
ATOM 1443 O O . HIS A 1 178 ? -8.204 -4.644 -10.884 1.00 63.53 178 HIS A O 1
ATOM 1449 N N . VAL A 1 179 ? -8.254 -4.406 -13.121 1.00 63.34 179 VAL A N 1
ATOM 1450 C CA . VAL A 1 179 ? -7.424 -5.580 -13.431 1.00 63.34 179 VAL A CA 1
ATOM 1451 C C . VAL A 1 179 ? -5.946 -5.229 -13.599 1.00 63.34 179 VAL A C 1
ATOM 1453 O O . VAL A 1 179 ? -5.106 -6.110 -13.501 1.00 63.34 179 VAL A O 1
ATOM 1456 N N . ASP A 1 180 ? -5.588 -3.961 -13.832 1.00 66.69 180 ASP A N 1
ATOM 1457 C CA . ASP A 1 180 ? -4.191 -3.517 -13.797 1.00 66.69 180 ASP A CA 1
ATOM 1458 C C . ASP A 1 180 ? -3.989 -2.326 -12.898 1.00 66.69 180 ASP A C 1
ATOM 1460 O O . ASP A 1 180 ? -4.143 -1.157 -13.254 1.00 66.69 180 ASP A O 1
ATOM 1464 N N . ALA A 1 181 ? -3.672 -2.671 -11.669 1.00 56.66 181 ALA A N 1
ATOM 1465 C CA . ALA A 1 181 ? -3.736 -1.739 -10.588 1.00 56.66 181 ALA A CA 1
ATOM 1466 C C . ALA A 1 181 ? -2.389 -1.078 -10.288 1.00 56.66 181 ALA A C 1
ATOM 1468 O O . ALA A 1 181 ? -2.186 -0.596 -9.177 1.00 56.66 181 ALA A O 1
ATOM 1469 N N . ARG A 1 182 ? -1.442 -1.068 -11.233 1.00 64.44 182 ARG A N 1
ATOM 1470 C CA . ARG A 1 182 ? -0.065 -0.644 -10.940 1.00 64.44 182 ARG A CA 1
ATOM 1471 C C . ARG A 1 182 ? 0.043 0.835 -10.560 1.00 64.44 182 ARG A C 1
ATOM 1473 O O . ARG A 1 182 ? 0.887 1.144 -9.719 1.00 64.44 182 ARG A O 1
ATOM 1480 N N . GLN A 1 183 ? -0.811 1.726 -11.086 1.00 62.94 183 GLN A N 1
ATOM 1481 C CA . GLN A 1 183 ? -0.920 3.119 -10.621 1.00 62.94 183 GLN A CA 1
ATOM 1482 C C . GLN A 1 183 ? -2.332 3.705 -10.810 1.00 62.94 183 GLN A C 1
ATOM 1484 O O . GLN A 1 183 ? -2.820 3.869 -11.920 1.00 62.94 183 GLN A O 1
ATOM 1489 N N . GLN A 1 184 ? -2.978 4.098 -9.716 1.00 59.88 184 GLN A N 1
ATOM 1490 C CA . GLN A 1 184 ? -4.165 4.944 -9.699 1.00 59.88 184 GLN A CA 1
ATOM 1491 C C . GLN A 1 184 ? -3.786 6.303 -9.109 1.00 59.88 184 GLN A C 1
ATOM 1493 O O . GLN A 1 184 ? -3.316 6.400 -7.972 1.00 59.88 184 GLN A O 1
ATOM 1498 N N . PHE A 1 185 ? -4.017 7.364 -9.879 1.00 59.81 185 PHE A N 1
ATOM 1499 C CA . PHE A 1 185 ? -3.862 8.734 -9.409 1.00 59.81 185 PHE A CA 1
ATOM 1500 C C . PHE A 1 185 ? -5.225 9.326 -9.071 1.00 59.81 185 PHE A C 1
ATOM 1502 O O . PHE A 1 185 ? -6.139 9.325 -9.898 1.00 59.81 185 PHE A O 1
ATOM 1509 N N . ARG A 1 186 ? -5.345 9.881 -7.865 1.00 55.53 186 ARG A N 1
ATOM 1510 C CA . ARG A 1 186 ? -6.493 10.701 -7.487 1.00 55.53 186 ARG A CA 1
ATOM 1511 C C . ARG A 1 186 ? -6.026 12.138 -7.316 1.00 55.53 186 ARG A C 1
ATOM 1513 O O . ARG A 1 186 ? -5.350 12.455 -6.338 1.00 55.53 186 ARG A O 1
ATOM 1520 N N . ASP A 1 187 ? -6.406 13.004 -8.252 1.00 51.28 187 ASP A N 1
ATOM 1521 C CA . ASP A 1 187 ? -6.223 14.440 -8.061 1.00 51.28 187 ASP A CA 1
ATOM 1522 C C . ASP A 1 187 ? -7.218 14.896 -6.999 1.00 51.28 187 ASP A C 1
ATOM 1524 O O . ASP A 1 187 ? -8.434 14.802 -7.181 1.00 51.28 187 ASP A O 1
ATOM 1528 N N . CYS A 1 188 ? -6.710 15.398 -5.878 1.00 46.84 188 CYS A N 1
ATOM 1529 C CA . CYS A 1 188 ? -7.561 15.937 -4.827 1.00 46.84 188 CYS A CA 1
ATOM 1530 C C . CYS A 1 188 ? -8.268 17.239 -5.237 1.00 46.84 188 CYS A C 1
ATOM 1532 O O . CYS A 1 188 ? -9.218 17.628 -4.562 1.00 46.84 188 CYS A O 1
ATOM 1534 N N . LYS A 1 189 ? -7.848 17.890 -6.333 1.00 49.38 189 LYS A N 1
ATOM 1535 C CA . LYS A 1 189 ? -8.453 19.131 -6.839 1.00 49.38 189 LYS A CA 1
ATOM 1536 C C . LYS A 1 189 ? -9.595 18.907 -7.833 1.00 49.38 189 LYS A C 1
ATOM 1538 O O . LYS A 1 189 ? -10.377 19.826 -8.051 1.00 49.38 189 LYS A O 1
ATOM 1543 N N . LYS 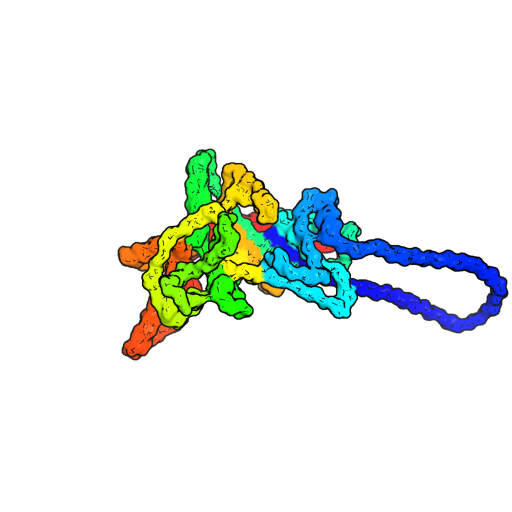A 1 190 ? -9.705 17.722 -8.447 1.00 52.09 190 LYS A N 1
ATOM 1544 C CA . LYS A 1 190 ? -10.730 17.419 -9.461 1.00 52.09 190 LYS A CA 1
ATOM 1545 C C . LYS A 1 190 ? -11.449 16.103 -9.134 1.00 52.09 190 LYS A C 1
ATOM 1547 O O . LYS A 1 190 ? -10.917 15.031 -9.453 1.00 52.09 190 LYS A O 1
ATOM 1552 N N . PRO A 1 191 ? -12.641 16.149 -8.502 1.00 47.66 191 PRO A N 1
ATOM 1553 C CA . PRO A 1 191 ? -13.473 14.959 -8.348 1.00 47.66 191 PRO A CA 1
ATOM 1554 C C . PRO A 1 191 ? -13.793 14.381 -9.736 1.00 47.66 191 PRO A C 1
ATOM 1556 O O . PRO A 1 191 ? -14.187 15.110 -10.640 1.00 47.66 191 PRO A O 1
ATOM 1559 N N . GLY A 1 192 ? -13.556 13.078 -9.921 1.00 52.16 192 GLY A N 1
ATOM 1560 C CA . GLY A 1 192 ? -13.693 12.405 -11.223 1.00 52.16 192 GLY A CA 1
ATOM 1561 C C . GLY A 1 192 ? -12.390 12.243 -12.015 1.00 52.16 192 GLY A C 1
ATOM 1562 O O . GLY A 1 192 ? -12.431 12.087 -13.234 1.00 52.16 192 GLY A O 1
ATOM 1563 N N . THR A 1 193 ? -11.225 12.284 -11.358 1.00 53.25 193 THR A N 1
ATOM 1564 C CA . THR A 1 193 ? -9.934 12.087 -12.031 1.00 53.25 193 THR A CA 1
ATOM 1565 C C . THR A 1 193 ? -9.910 10.775 -12.822 1.00 53.25 193 THR A C 1
ATOM 1567 O O . THR A 1 193 ? -10.184 9.706 -12.275 1.00 53.25 193 THR A O 1
ATOM 1570 N N . LYS A 1 194 ? -9.581 10.861 -14.119 1.00 56.31 194 LYS A N 1
ATOM 1571 C CA . LYS A 1 194 ? -9.450 9.694 -14.999 1.00 56.31 194 LYS A CA 1
ATOM 1572 C C . LYS A 1 194 ? -8.308 8.811 -14.497 1.00 56.31 194 LYS A C 1
ATOM 1574 O O . LYS A 1 194 ? -7.173 9.279 -14.401 1.00 56.31 194 LYS A O 1
ATOM 1579 N N . ILE A 1 195 ? -8.616 7.553 -14.195 1.00 58.75 195 ILE A N 1
ATOM 1580 C CA . ILE A 1 195 ? -7.614 6.525 -13.897 1.00 58.75 195 ILE A CA 1
ATOM 1581 C C . ILE A 1 195 ? -6.745 6.335 -15.151 1.00 58.75 195 ILE A C 1
ATOM 1583 O O . ILE A 1 195 ? -7.267 6.369 -16.267 1.00 58.75 195 ILE A O 1
ATOM 1587 N N . ARG A 1 196 ? -5.427 6.186 -14.980 1.00 64.19 196 ARG A N 1
ATOM 1588 C CA . ARG A 1 196 ? -4.461 6.022 -16.078 1.00 64.19 196 ARG A CA 1
ATOM 1589 C C . ARG A 1 196 ? -3.686 4.721 -15.892 1.00 64.19 196 ARG A C 1
ATOM 1591 O O . ARG A 1 196 ? -3.344 4.398 -14.763 1.00 64.19 196 ARG A O 1
ATOM 1598 N N . TYR A 1 197 ? -3.401 4.014 -16.983 1.00 69.38 197 TYR A N 1
ATOM 1599 C CA . TYR A 1 197 ? -2.427 2.916 -16.974 1.00 69.38 197 TYR A CA 1
ATOM 1600 C C . TYR A 1 197 ? -1.009 3.451 -16.836 1.00 69.38 197 TYR A C 1
ATOM 1602 O O . TYR A 1 197 ? -0.763 4.640 -17.064 1.00 69.38 197 TYR A O 1
ATOM 1610 N N . LEU A 1 198 ? -0.077 2.555 -16.514 1.00 75.00 198 LEU A N 1
ATOM 1611 C CA . LEU A 1 198 ? 1.343 2.877 -16.504 1.00 75.00 198 LEU A CA 1
ATOM 1612 C C . LEU A 1 198 ? 1.852 3.142 -17.933 1.00 75.00 198 LEU A C 1
ATOM 1614 O O . LEU A 1 198 ? 2.656 4.054 -18.154 1.00 75.00 198 LEU A O 1
ATOM 1618 N N . PHE A 1 199 ? 1.315 2.397 -18.906 1.00 75.31 199 PHE A N 1
ATOM 1619 C CA . PHE A 1 199 ? 1.482 2.633 -20.342 1.00 75.31 199 PHE A CA 1
ATOM 1620 C C . PHE A 1 199 ? 0.113 2.938 -20.991 1.00 75.31 199 PHE A C 1
ATOM 1622 O O . PHE A 1 199 ? -0.614 2.033 -21.396 1.00 75.31 199 PHE A O 1
ATOM 1629 N N . PRO A 1 200 ? -0.328 4.206 -21.006 1.00 69.38 200 PRO A N 1
ATOM 1630 C CA . PRO A 1 200 ? -1.598 4.618 -21.590 1.00 69.38 200 PRO A CA 1
ATOM 1631 C C . PRO A 1 200 ? -1.519 4.787 -23.112 1.00 69.38 200 PRO A C 1
ATOM 1633 O O . PRO A 1 200 ? -0.775 5.629 -23.604 1.00 69.38 200 PRO A O 1
ATOM 1636 N N . HIS A 1 201 ? -2.413 4.101 -23.832 1.00 64.75 201 HIS A N 1
ATOM 1637 C CA . HIS A 1 201 ? -2.509 4.193 -25.289 1.00 64.75 201 HIS A CA 1
ATOM 1638 C C . HIS A 1 201 ? -2.620 5.631 -25.816 1.00 64.75 201 HIS A C 1
ATOM 1640 O O . HIS A 1 201 ? -3.510 6.390 -25.423 1.00 64.75 201 HIS A O 1
ATOM 1646 N N . LYS A 1 202 ? -1.815 5.949 -26.836 1.00 59.69 202 LYS A N 1
ATOM 1647 C CA . LYS A 1 202 ? -1.969 7.175 -27.645 1.00 59.69 202 LYS A CA 1
ATOM 1648 C C . LYS A 1 202 ? -3.294 7.245 -28.416 1.00 59.69 202 LYS A C 1
ATOM 1650 O O . LYS A 1 202 ? -3.759 8.341 -28.715 1.00 59.69 202 LYS A O 1
ATOM 1655 N N . LYS A 1 203 ? -3.892 6.098 -28.769 1.00 59.91 203 LYS A N 1
ATOM 1656 C CA . LYS A 1 203 ? -5.145 6.019 -29.541 1.00 59.91 203 LYS A CA 1
ATOM 1657 C C . LYS A 1 203 ? -6.315 5.567 -28.652 1.00 59.91 203 LYS A C 1
ATOM 1659 O O . LYS A 1 203 ? -6.185 4.551 -27.968 1.00 59.91 203 LYS A O 1
ATOM 1664 N N . PRO A 1 204 ? -7.466 6.263 -28.673 1.00 51.09 204 PRO A N 1
ATOM 1665 C CA . PRO A 1 204 ? -8.658 5.852 -27.938 1.00 51.09 204 PRO A CA 1
ATOM 1666 C C . PRO A 1 204 ? -9.232 4.592 -28.598 1.00 51.09 204 PRO A C 1
ATOM 1668 O O . PRO A 1 204 ? -9.827 4.671 -29.665 1.00 51.09 204 PRO A O 1
ATOM 1671 N N . GLY A 1 205 ? -9.009 3.411 -28.022 1.00 52.19 205 GLY A N 1
ATOM 1672 C CA . GLY A 1 205 ? -9.585 2.187 -28.594 1.00 52.19 205 GLY A CA 1
ATOM 1673 C C . GLY A 1 205 ? -9.039 0.876 -28.049 1.00 52.19 205 GLY A C 1
ATOM 1674 O O . GLY A 1 205 ? -9.728 -0.133 -28.116 1.00 52.19 205 GLY A O 1
ATOM 1675 N N . ALA A 1 206 ? -7.848 0.878 -27.453 1.00 52.56 206 ALA A N 1
ATOM 1676 C CA . ALA A 1 206 ? -7.358 -0.273 -26.710 1.00 52.56 206 ALA A CA 1
ATOM 1677 C C . ALA A 1 206 ? -7.222 0.116 -25.237 1.00 52.56 206 ALA A C 1
ATOM 1679 O O . ALA A 1 206 ? -6.448 0.987 -24.858 1.00 52.56 206 ALA A O 1
ATOM 1680 N N . THR A 1 207 ? -8.043 -0.497 -24.397 1.00 64.06 207 THR A N 1
ATOM 1681 C CA . THR A 1 207 ? -8.030 -0.364 -22.935 1.00 64.06 207 THR A CA 1
ATOM 1682 C C . THR A 1 207 ? -7.379 -1.585 -22.296 1.00 64.06 207 THR A C 1
ATOM 1684 O O . THR A 1 207 ? -7.652 -1.878 -21.140 1.00 64.06 207 THR A O 1
ATOM 1687 N N . MET A 1 208 ? -6.548 -2.332 -23.033 1.00 76.50 208 MET A N 1
ATOM 1688 C CA . MET A 1 208 ? -5.978 -3.564 -22.499 1.00 76.50 208 MET A CA 1
ATOM 1689 C C . MET A 1 208 ? -4.976 -3.264 -21.376 1.00 76.50 208 MET A C 1
ATOM 1691 O O . MET A 1 208 ? -4.131 -2.377 -21.539 1.00 76.50 208 MET A O 1
ATOM 1695 N N . PRO A 1 209 ? -5.051 -3.990 -20.256 1.00 77.19 209 PRO A N 1
ATOM 1696 C CA . PRO A 1 209 ? -4.145 -3.820 -19.126 1.00 77.19 209 PRO A CA 1
ATOM 1697 C C . PRO A 1 209 ? -2.693 -4.219 -19.446 1.00 77.19 209 PRO A C 1
ATOM 1699 O O . PRO A 1 209 ? -2.457 -5.100 -20.268 1.00 77.19 209 PRO A O 1
ATOM 1702 N N . ASP A 1 210 ? -1.716 -3.610 -18.768 1.00 78.81 210 ASP A N 1
ATOM 1703 C CA . ASP A 1 210 ? -0.280 -3.927 -18.894 1.00 78.81 210 ASP A CA 1
ATOM 1704 C C . ASP A 1 210 ? 0.053 -5.374 -18.461 1.00 78.81 210 ASP A C 1
ATOM 1706 O O . ASP A 1 210 ? 0.991 -5.976 -18.980 1.00 78.81 210 ASP A O 1
ATOM 1710 N N . HIS A 1 211 ? -0.727 -5.984 -17.558 1.00 78.75 211 HIS A N 1
ATOM 1711 C CA . HIS A 1 211 ? -0.547 -7.379 -17.140 1.00 78.75 211 HIS A CA 1
ATOM 1712 C C . HIS A 1 211 ? -0.831 -8.376 -18.276 1.00 78.75 211 HIS A C 1
ATOM 1714 O O . HIS A 1 211 ? -0.339 -9.504 -18.232 1.00 78.75 211 HIS A O 1
ATOM 1720 N N . MET A 1 212 ? -1.565 -7.971 -19.320 1.00 83.81 212 MET A N 1
ATOM 1721 C CA . MET A 1 212 ? -1.769 -8.761 -20.541 1.00 83.81 212 MET A CA 1
ATOM 1722 C C . MET A 1 212 ? -0.579 -8.643 -21.504 1.00 83.81 212 MET A C 1
ATOM 1724 O O . MET A 1 212 ? -0.741 -8.675 -22.718 1.00 83.81 212 MET A O 1
ATOM 1728 N N . ILE A 1 213 ? 0.643 -8.576 -20.973 1.00 86.06 213 ILE A N 1
ATOM 1729 C CA . ILE A 1 213 ? 1.905 -8.474 -21.720 1.00 86.06 213 ILE A CA 1
ATOM 1730 C C . ILE A 1 213 ? 2.133 -9.615 -22.728 1.00 86.06 213 ILE A C 1
ATOM 1732 O O . ILE A 1 213 ? 2.999 -9.540 -23.587 1.00 86.06 213 ILE A O 1
ATOM 1736 N N . LYS A 1 214 ? 1.364 -10.702 -22.660 1.00 87.25 214 LYS A N 1
ATOM 1737 C CA . LYS A 1 214 ? 1.404 -11.760 -23.679 1.00 87.25 214 LYS A CA 1
ATOM 1738 C C . LYS A 1 214 ? 0.749 -11.334 -24.998 1.00 87.25 214 LYS A C 1
ATOM 1740 O O . LYS A 1 214 ? 1.053 -11.938 -26.022 1.00 87.25 214 LYS A O 1
ATOM 1745 N N . ASP A 1 215 ? -0.104 -10.312 -24.990 1.00 88.38 215 ASP A N 1
ATOM 1746 C CA . ASP A 1 215 ? -0.705 -9.743 -26.195 1.00 88.38 215 ASP A CA 1
ATOM 1747 C C . ASP A 1 215 ? 0.308 -8.837 -26.934 1.00 88.38 215 ASP A C 1
ATOM 1749 O O . ASP A 1 215 ? 0.851 -7.906 -26.325 1.00 88.38 215 ASP A O 1
ATOM 1753 N N . PRO A 1 216 ? 0.562 -9.055 -28.241 1.00 87.31 216 PRO A N 1
ATOM 1754 C CA . PRO A 1 216 ? 1.521 -8.258 -29.008 1.00 87.31 216 PRO A CA 1
ATOM 1755 C C . PRO A 1 216 ? 1.243 -6.748 -29.009 1.00 87.31 216 PRO A C 1
ATOM 1757 O O . PRO A 1 216 ? 2.185 -5.959 -28.984 1.00 87.31 216 PRO A O 1
ATOM 1760 N N . LYS A 1 217 ? -0.027 -6.318 -28.988 1.00 86.69 217 LYS A N 1
ATOM 1761 C CA . LYS A 1 217 ? -0.389 -4.889 -28.957 1.00 86.69 217 LYS A CA 1
ATOM 1762 C C . LYS A 1 217 ? -0.031 -4.250 -27.617 1.00 86.69 217 LYS A C 1
ATOM 1764 O O . LYS A 1 217 ? 0.333 -3.077 -27.579 1.00 86.69 217 LYS A O 1
ATOM 1769 N N . VAL A 1 218 ? -0.138 -5.007 -26.522 1.00 84.38 218 VAL A N 1
ATOM 1770 C CA . VAL A 1 218 ? 0.279 -4.547 -25.188 1.00 84.38 218 VAL A CA 1
ATOM 1771 C C . VAL A 1 218 ? 1.801 -4.446 -25.117 1.00 84.38 218 VAL A C 1
ATOM 1773 O O . VAL A 1 218 ? 2.314 -3.445 -24.620 1.00 84.38 218 VAL A O 1
ATOM 1776 N N . ARG A 1 219 ? 2.537 -5.424 -25.664 1.00 88.25 219 ARG A N 1
ATOM 1777 C CA . ARG A 1 219 ? 4.010 -5.360 -25.713 1.00 88.25 219 ARG A CA 1
ATOM 1778 C C . ARG A 1 219 ? 4.516 -4.187 -26.529 1.00 88.25 219 ARG A C 1
ATOM 1780 O O . ARG A 1 219 ? 5.346 -3.434 -26.032 1.00 88.25 219 ARG A O 1
ATOM 1787 N N . ASP A 1 220 ? 3.996 -4.007 -27.740 1.00 85.75 220 ASP A N 1
ATOM 1788 C CA . ASP A 1 220 ? 4.380 -2.894 -28.612 1.00 85.75 220 ASP A CA 1
ATOM 1789 C C . ASP A 1 220 ? 4.169 -1.548 -27.906 1.00 85.75 220 ASP A C 1
ATOM 1791 O O . ASP A 1 220 ? 5.066 -0.706 -27.872 1.00 85.75 220 ASP A O 1
ATOM 1795 N N . ARG A 1 221 ? 3.035 -1.386 -27.212 1.00 85.31 221 ARG A N 1
ATOM 1796 C CA . ARG A 1 221 ? 2.761 -0.211 -26.377 1.00 85.31 221 ARG A CA 1
ATOM 1797 C C . ARG A 1 221 ? 3.821 -0.000 -25.292 1.00 85.31 221 ARG A C 1
ATOM 1799 O O . ARG A 1 221 ? 4.366 1.096 -25.172 1.00 85.31 221 ARG A O 1
ATOM 1806 N N . ILE A 1 222 ? 4.119 -1.039 -24.511 1.00 84.44 222 ILE A N 1
ATOM 1807 C CA . ILE A 1 222 ? 5.121 -0.996 -23.433 1.00 84.44 222 ILE A CA 1
ATOM 1808 C C . ILE A 1 222 ? 6.507 -0.618 -23.982 1.00 84.44 222 ILE A C 1
ATOM 1810 O O . ILE A 1 222 ? 7.244 0.150 -23.355 1.00 84.44 222 ILE A O 1
ATOM 1814 N N . LEU A 1 223 ? 6.853 -1.125 -25.167 1.00 85.25 223 LEU A N 1
ATOM 1815 C CA . LEU A 1 223 ? 8.153 -0.926 -25.803 1.00 85.25 223 LEU A CA 1
ATOM 1816 C C . LEU A 1 223 ? 8.291 0.432 -26.513 1.00 85.25 223 LEU A C 1
ATOM 1818 O O . LEU A 1 223 ? 9.399 0.972 -26.567 1.00 85.25 223 LEU A O 1
ATOM 1822 N N . THR A 1 224 ? 7.203 1.028 -26.999 1.00 80.19 224 THR A N 1
ATOM 1823 C CA . THR A 1 224 ? 7.265 2.222 -27.866 1.00 80.19 224 THR A CA 1
ATOM 1824 C C . THR A 1 224 ? 6.749 3.510 -27.221 1.00 80.19 224 THR A C 1
ATOM 1826 O O . THR A 1 224 ? 7.124 4.609 -27.649 1.00 80.19 224 THR A O 1
ATOM 1829 N N . GLU A 1 225 ? 5.899 3.438 -26.191 1.00 74.38 225 GLU A N 1
ATOM 1830 C CA . GLU A 1 225 ? 5.275 4.638 -25.633 1.00 74.38 225 GLU A CA 1
ATOM 1831 C C . GLU A 1 225 ? 6.160 5.390 -24.633 1.00 74.38 225 GLU A C 1
ATOM 1833 O O . GLU A 1 225 ? 6.534 4.905 -23.562 1.00 74.38 225 GLU A O 1
ATOM 1838 N N . LYS A 1 226 ? 6.385 6.673 -24.929 1.00 65.81 226 LYS A N 1
ATOM 1839 C CA . LYS A 1 226 ? 6.933 7.654 -23.992 1.00 65.81 226 LYS A CA 1
ATOM 1840 C C . LYS A 1 226 ? 5.783 8.430 -23.353 1.00 65.81 226 LYS A C 1
ATOM 1842 O O . LYS A 1 226 ? 5.058 9.125 -24.063 1.00 65.81 226 LYS A O 1
ATOM 1847 N N . LEU A 1 227 ? 5.634 8.354 -22.032 1.00 61.59 227 LEU A N 1
ATOM 1848 C CA . LEU A 1 227 ? 4.957 9.412 -21.282 1.00 61.59 227 LEU A CA 1
ATOM 1849 C C . LEU A 1 227 ? 5.898 10.029 -20.275 1.00 61.59 227 LEU A C 1
ATOM 1851 O O . LEU A 1 227 ? 6.719 9.332 -19.695 1.00 61.59 227 LEU A O 1
ATOM 1855 N N . GLY A 1 228 ? 5.749 11.347 -20.147 1.00 58.50 228 GLY A N 1
ATOM 1856 C CA . GLY A 1 228 ? 6.586 12.243 -19.371 1.00 58.50 228 GLY A CA 1
ATOM 1857 C C . GLY A 1 228 ? 6.280 12.281 -17.879 1.00 58.50 228 GLY A C 1
ATOM 1858 O O . GLY A 1 228 ? 5.625 11.406 -17.313 1.00 58.50 228 GLY A O 1
ATOM 1859 N N . GLU A 1 229 ? 6.840 13.309 -17.252 1.00 64.44 229 GLU A N 1
ATOM 1860 C CA . GLU A 1 229 ? 6.985 13.431 -15.809 1.00 64.44 229 GLU A CA 1
ATOM 1861 C C . GLU A 1 229 ? 5.653 13.495 -15.080 1.00 64.44 229 GLU A C 1
ATOM 1863 O O . GLU A 1 229 ? 4.843 14.371 -15.373 1.00 64.44 229 GLU A O 1
ATOM 1868 N N . VAL A 1 230 ? 5.499 12.697 -14.020 1.00 64.94 230 VAL A N 1
ATOM 1869 C CA . VAL A 1 230 ? 4.847 13.239 -12.829 1.00 64.94 230 VAL A CA 1
ATOM 1870 C C . VAL A 1 230 ? 5.441 12.618 -11.565 1.00 64.94 230 VAL A C 1
ATOM 1872 O O . VAL A 1 230 ? 5.076 11.527 -11.134 1.00 64.94 230 VAL A O 1
ATOM 1875 N N . LEU A 1 231 ? 6.356 13.348 -10.923 1.00 69.56 231 LEU A N 1
ATOM 1876 C CA . LEU A 1 231 ? 6.518 13.201 -9.481 1.00 69.56 231 LEU A CA 1
ATOM 1877 C C . LEU A 1 231 ? 5.225 13.703 -8.831 1.00 69.56 231 LEU A C 1
ATOM 1879 O O . LEU A 1 231 ? 4.859 14.873 -8.949 1.00 69.56 231 LEU A O 1
ATOM 1883 N N . HIS A 1 232 ? 4.517 12.818 -8.145 1.00 77.50 232 HIS A N 1
ATOM 1884 C CA . HIS A 1 232 ? 3.194 13.115 -7.620 1.00 77.50 232 HIS A CA 1
ATOM 1885 C C . HIS A 1 232 ? 3.292 13.675 -6.195 1.00 77.50 232 HIS A C 1
ATOM 1887 O O . HIS A 1 232 ? 3.050 12.977 -5.208 1.00 77.50 232 HIS A O 1
ATOM 1893 N N . LEU A 1 233 ? 3.647 14.955 -6.070 1.00 81.75 233 LEU A N 1
ATOM 1894 C CA . LEU A 1 233 ? 3.641 15.663 -4.785 1.00 81.75 233 LEU A CA 1
ATOM 1895 C C . LEU A 1 233 ? 2.217 16.068 -4.373 1.00 81.75 233 LEU A C 1
ATOM 1897 O O . LEU A 1 233 ? 1.333 16.235 -5.209 1.00 81.75 233 LEU A O 1
ATOM 1901 N N . ASN A 1 234 ? 1.982 16.213 -3.063 1.00 81.12 234 ASN A N 1
ATOM 1902 C CA . ASN A 1 234 ? 0.699 16.626 -2.475 1.00 81.12 234 ASN A CA 1
ATOM 1903 C C . ASN A 1 234 ? -0.492 15.749 -2.886 1.00 81.12 234 ASN A C 1
ATOM 1905 O O . ASN A 1 234 ? -1.644 16.187 -2.876 1.00 81.12 234 ASN A O 1
ATOM 1909 N N . SER A 1 235 ? -0.210 14.495 -3.224 1.00 77.00 235 SER A N 1
ATOM 1910 C CA . SER A 1 235 ? -1.184 13.538 -3.722 1.00 77.00 235 SER A CA 1
ATOM 1911 C C . SER A 1 235 ? -0.913 12.145 -3.156 1.00 77.00 235 SER A C 1
ATOM 1913 O O . SER A 1 235 ? 0.050 11.923 -2.411 1.00 77.00 235 SER A O 1
ATOM 1915 N N . THR A 1 236 ? -1.812 11.224 -3.486 1.00 83.88 236 THR A N 1
ATOM 1916 C CA . THR A 1 236 ? -1.714 9.815 -3.130 1.00 83.88 236 THR A CA 1
ATOM 1917 C C . THR A 1 236 ? -1.647 9.008 -4.413 1.00 83.88 236 THR A C 1
ATOM 1919 O O . THR A 1 236 ? -2.572 9.055 -5.224 1.00 83.88 236 THR A O 1
ATOM 1922 N N . VAL A 1 237 ? -0.555 8.268 -4.574 1.00 85.06 237 VAL A N 1
ATOM 1923 C CA . VAL A 1 237 ? -0.423 7.242 -5.607 1.00 85.06 237 VAL A CA 1
ATOM 1924 C C . VAL A 1 237 ? -0.911 5.942 -4.992 1.00 85.06 237 VAL A C 1
ATOM 1926 O O . VAL A 1 237 ? -0.302 5.450 -4.045 1.00 85.06 237 VAL A O 1
ATOM 1929 N N . ALA A 1 238 ? -2.017 5.403 -5.490 1.00 85.19 238 ALA A N 1
ATOM 1930 C CA . ALA A 1 238 ? -2.517 4.100 -5.071 1.00 85.19 238 ALA A CA 1
ATOM 1931 C C . ALA A 1 238 ? -2.088 3.027 -6.079 1.00 85.19 238 ALA A C 1
ATOM 1933 O O . ALA A 1 238 ? -2.066 3.271 -7.281 1.00 85.19 238 ALA A O 1
ATOM 1934 N N . LYS A 1 239 ? -1.744 1.842 -5.589 1.00 85.88 239 LYS A N 1
ATOM 1935 C CA . LYS A 1 239 ? -1.512 0.619 -6.355 1.00 85.88 239 LYS A CA 1
ATOM 1936 C C . LYS A 1 239 ? -2.482 -0.430 -5.805 1.00 85.88 239 LYS A C 1
ATOM 1938 O O . LYS A 1 239 ? -2.602 -0.558 -4.592 1.00 85.88 239 LYS A O 1
ATOM 1943 N N . GLY A 1 240 ? -3.193 -1.160 -6.647 1.00 80.56 240 GLY A N 1
ATOM 1944 C CA . GLY A 1 240 ? -4.341 -1.975 -6.229 1.00 80.56 240 GLY A CA 1
ATOM 1945 C C . GLY A 1 240 ? -5.672 -1.331 -6.612 1.00 80.56 240 GLY A C 1
ATOM 1946 O O . GLY A 1 240 ? -5.813 -0.106 -6.669 1.00 80.56 240 GLY A O 1
ATOM 1947 N N . ALA A 1 241 ? -6.634 -2.172 -6.982 1.00 75.25 241 ALA A N 1
ATOM 1948 C CA . ALA A 1 241 ? -7.944 -1.695 -7.378 1.00 75.25 241 ALA A CA 1
ATOM 1949 C C . ALA A 1 241 ? -8.680 -1.113 -6.169 1.00 75.25 241 ALA A C 1
ATOM 1951 O O . ALA A 1 241 ? -8.560 -1.593 -5.041 1.00 75.25 241 ALA A O 1
ATOM 1952 N N . LYS A 1 242 ? -9.511 -0.095 -6.408 1.00 72.06 242 LYS A N 1
ATOM 1953 C CA . LYS A 1 242 ? -10.436 0.393 -5.386 1.00 72.06 242 LYS A CA 1
ATOM 1954 C C . LYS A 1 242 ? -11.259 -0.789 -4.851 1.00 72.06 242 LYS A C 1
ATOM 1956 O O . LYS A 1 242 ? -11.887 -1.508 -5.632 1.00 72.06 242 LYS A O 1
ATOM 1961 N N . ASN A 1 243 ? -11.271 -0.958 -3.530 1.00 75.38 243 ASN A N 1
ATOM 1962 C CA . ASN A 1 243 ? -11.963 -2.049 -2.830 1.00 75.38 243 ASN A CA 1
ATOM 1963 C C . ASN A 1 243 ? -11.381 -3.453 -3.085 1.00 75.38 243 ASN A C 1
ATOM 1965 O O . ASN A 1 243 ? -12.089 -4.440 -2.914 1.00 75.38 243 ASN A O 1
ATOM 1969 N N . ALA A 1 244 ? -10.133 -3.557 -3.547 1.00 81.69 244 ALA A N 1
ATOM 1970 C CA . ALA A 1 244 ? -9.429 -4.833 -3.594 1.00 81.69 244 ALA A CA 1
ATOM 1971 C C . ALA A 1 244 ? -9.098 -5.332 -2.192 1.00 81.69 244 ALA A C 1
ATOM 1973 O O . ALA A 1 244 ? -8.942 -4.537 -1.261 1.00 81.69 244 ALA A O 1
ATOM 1974 N N . SER A 1 245 ? -8.909 -6.645 -2.093 1.00 88.19 245 SER A N 1
ATOM 1975 C CA . SER A 1 245 ? -8.426 -7.306 -0.888 1.00 88.19 245 SER A CA 1
ATOM 1976 C C . SER A 1 245 ? -7.064 -6.799 -0.436 1.00 88.19 245 SER A C 1
ATOM 1978 O O . SER A 1 245 ? -6.798 -6.758 0.756 1.00 88.19 245 SER A O 1
ATOM 1980 N N . ALA A 1 246 ? -6.219 -6.352 -1.362 1.00 90.50 246 ALA A N 1
ATOM 1981 C CA . ALA A 1 246 ? -4.971 -5.687 -1.037 1.00 90.50 246 ALA A CA 1
ATOM 1982 C C . ALA A 1 246 ? -4.797 -4.417 -1.866 1.00 90.50 246 ALA A C 1
ATOM 1984 O O . ALA A 1 246 ? -5.075 -4.387 -3.067 1.00 90.50 246 ALA A O 1
ATOM 1985 N N . HIS A 1 247 ? -4.308 -3.361 -1.227 1.00 89.19 247 HIS A N 1
ATOM 1986 C CA . HIS A 1 247 ? -3.867 -2.161 -1.919 1.00 89.19 247 HIS A CA 1
ATOM 1987 C C . HIS A 1 247 ? -2.693 -1.521 -1.187 1.00 89.19 247 HIS A C 1
ATOM 1989 O O . HIS A 1 247 ? -2.568 -1.625 0.031 1.00 89.19 247 HIS A O 1
ATOM 1995 N N . VAL A 1 248 ? -1.849 -0.820 -1.935 1.00 92.62 248 VAL A N 1
ATOM 1996 C CA . VAL A 1 248 ? -0.736 -0.041 -1.402 1.00 92.62 248 VAL A CA 1
ATOM 1997 C C . VAL A 1 248 ? -0.911 1.413 -1.792 1.00 92.62 248 VAL A C 1
ATOM 1999 O O . VAL A 1 248 ? -1.210 1.714 -2.942 1.00 92.62 248 VAL A O 1
ATOM 2002 N N . THR A 1 249 ? -0.703 2.344 -0.875 1.00 92.12 249 THR A N 1
ATOM 2003 C CA . THR A 1 249 ? -0.664 3.769 -1.195 1.00 92.12 249 THR A CA 1
ATOM 2004 C C . THR A 1 249 ? 0.677 4.379 -0.835 1.00 92.12 249 THR A C 1
ATOM 2006 O O . THR A 1 249 ? 1.332 3.979 0.122 1.00 92.12 249 THR A O 1
ATOM 2009 N N . ILE A 1 250 ? 1.096 5.360 -1.627 1.00 93.38 250 ILE A N 1
ATOM 2010 C CA . ILE A 1 250 ? 2.288 6.168 -1.396 1.00 93.38 250 ILE A CA 1
ATOM 2011 C C . ILE A 1 250 ? 1.839 7.619 -1.342 1.00 93.38 250 ILE A C 1
ATOM 2013 O O . ILE A 1 250 ? 1.158 8.105 -2.249 1.00 93.38 250 ILE A O 1
ATOM 2017 N N . GLN A 1 251 ? 2.176 8.308 -0.258 1.00 91.81 251 GLN A N 1
ATOM 2018 C CA . GLN A 1 251 ? 1.579 9.593 0.084 1.00 91.81 251 GLN A CA 1
ATOM 2019 C C . GLN A 1 251 ? 2.647 10.630 0.428 1.00 91.81 251 GLN A C 1
ATOM 2021 O O . GLN A 1 251 ? 3.579 10.365 1.189 1.00 91.81 251 GLN A O 1
ATOM 2026 N N . HIS A 1 252 ? 2.446 11.852 -0.067 1.00 92.38 252 HIS A N 1
ATOM 2027 C CA . HIS A 1 252 ? 3.107 13.044 0.456 1.00 92.38 252 HIS A CA 1
ATOM 2028 C C . HIS A 1 252 ? 2.236 13.627 1.586 1.00 92.38 252 HIS A C 1
ATOM 2030 O O . HIS A 1 252 ? 1.287 14.383 1.346 1.00 92.38 252 HIS A O 1
ATOM 2036 N N . LYS A 1 253 ? 2.508 13.228 2.835 1.00 91.88 253 LYS A N 1
ATOM 2037 C CA . LYS A 1 25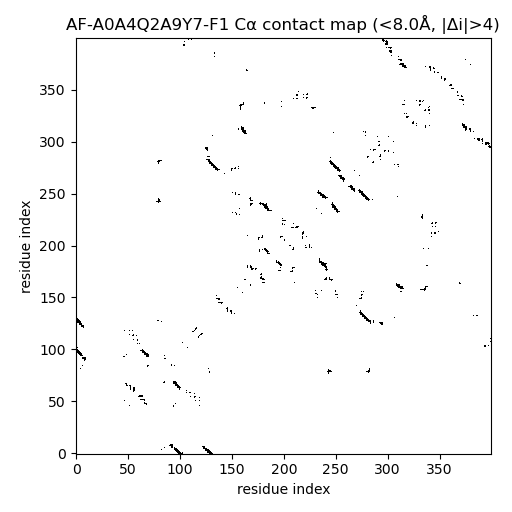3 ? 1.705 13.595 4.011 1.00 91.88 253 LYS A CA 1
ATOM 2038 C C . LYS A 1 253 ? 2.036 15.012 4.478 1.00 91.88 253 LYS A C 1
ATOM 2040 O O . LYS A 1 253 ? 2.910 15.218 5.314 1.00 91.88 253 LYS A O 1
ATOM 2045 N N . ILE A 1 254 ? 1.286 15.979 3.953 1.00 91.31 254 ILE A N 1
ATOM 2046 C CA . ILE A 1 254 ? 1.290 17.385 4.407 1.00 91.31 254 ILE A CA 1
ATOM 2047 C C . ILE A 1 254 ? 0.064 17.762 5.258 1.00 91.31 254 ILE A C 1
ATOM 2049 O O . ILE A 1 254 ? 0.010 18.836 5.851 1.00 91.31 254 ILE A O 1
ATOM 2053 N N . ALA A 1 255 ? -0.945 16.890 5.291 1.00 90.06 255 ALA A N 1
ATOM 2054 C CA . ALA A 1 255 ? -2.172 17.060 6.059 1.00 90.06 255 ALA A CA 1
ATOM 2055 C C . ALA A 1 255 ? -2.787 15.690 6.382 1.00 90.06 255 ALA A C 1
ATOM 2057 O O . ALA A 1 255 ? -2.750 14.798 5.528 1.00 90.06 255 ALA A O 1
ATOM 2058 N N . ASP A 1 256 ? -3.409 15.565 7.552 1.00 87.81 256 ASP A N 1
ATOM 2059 C CA . ASP A 1 256 ? -4.154 14.390 8.020 1.00 87.81 256 ASP A CA 1
ATOM 2060 C C . ASP A 1 256 ? -5.628 14.738 8.312 1.00 87.81 256 ASP A C 1
ATOM 2062 O O . ASP A 1 256 ? -6.056 15.876 8.113 1.00 87.81 256 ASP A O 1
ATOM 2066 N N . GLN A 1 257 ? -6.427 13.742 8.723 1.00 83.12 257 GLN A N 1
ATOM 2067 C CA . GLN A 1 257 ? -7.839 13.898 9.122 1.00 83.12 257 GLN A CA 1
ATOM 2068 C C . GLN A 1 257 ? -8.683 14.675 8.098 1.00 83.12 257 GLN A C 1
ATOM 2070 O O . GLN A 1 257 ? -9.430 15.591 8.434 1.00 83.12 257 GLN A O 1
ATOM 2075 N N . ARG A 1 258 ? -8.524 14.335 6.814 1.00 78.44 258 ARG A N 1
ATOM 2076 C CA . ARG A 1 258 ? -9.277 14.977 5.735 1.00 78.44 258 ARG A CA 1
ATOM 2077 C C . ARG A 1 258 ? -10.726 14.502 5.775 1.00 78.44 258 ARG A C 1
ATOM 2079 O O . ARG A 1 258 ? -10.974 13.313 5.590 1.00 78.44 258 ARG A O 1
ATOM 2086 N N . ASN A 1 259 ? -11.664 15.422 5.960 1.00 75.25 259 ASN A N 1
ATOM 2087 C CA . ASN A 1 259 ? -13.084 15.159 5.789 1.00 75.25 259 ASN A CA 1
ATOM 2088 C C . ASN A 1 259 ? -13.504 15.632 4.385 1.00 75.25 259 ASN A C 1
ATOM 2090 O O . ASN A 1 259 ? -13.511 16.834 4.125 1.00 75.25 259 ASN A O 1
ATOM 2094 N N . PRO A 1 260 ? -13.837 14.715 3.460 1.00 67.38 260 PRO A N 1
ATOM 2095 C CA . PRO A 1 260 ? -14.213 15.088 2.100 1.00 67.38 260 PRO A CA 1
ATOM 2096 C C . PRO A 1 260 ? -15.569 15.801 2.025 1.00 67.38 260 PRO A C 1
ATOM 2098 O O . PRO A 1 260 ? -15.799 16.520 1.061 1.00 67.38 260 PRO A O 1
ATOM 2101 N N . VAL A 1 261 ? -16.449 15.608 3.015 1.00 71.19 261 VAL A N 1
ATOM 2102 C CA . VAL A 1 261 ? -17.784 16.224 3.049 1.00 71.19 261 VAL A CA 1
ATOM 2103 C C . VAL A 1 261 ? -17.685 17.684 3.472 1.00 71.19 261 VAL A C 1
ATOM 2105 O O . VAL A 1 261 ? -18.221 18.554 2.798 1.00 71.19 261 VAL A O 1
ATOM 2108 N N . SER A 1 262 ? -16.966 17.967 4.560 1.00 79.81 262 SER A N 1
ATOM 2109 C CA . SER A 1 262 ? -16.794 19.339 5.061 1.00 79.81 262 SER A CA 1
ATOM 2110 C C . SER A 1 262 ? -15.605 20.077 4.439 1.00 79.81 262 SER A C 1
ATOM 2112 O O . SER A 1 262 ? -15.394 21.249 4.734 1.00 79.81 262 SER A O 1
ATOM 2114 N N . GLY A 1 263 ? -14.771 19.398 3.646 1.00 79.31 263 GLY A N 1
ATOM 2115 C CA . GLY A 1 263 ? -13.534 19.957 3.090 1.00 79.31 263 GLY A CA 1
ATOM 2116 C C . GLY A 1 263 ? -12.447 20.260 4.131 1.00 79.31 263 GLY A C 1
ATOM 2117 O O . GLY A 1 263 ? -11.415 20.843 3.791 1.00 79.31 263 GLY A O 1
ATOM 2118 N N . THR A 1 264 ? -12.641 19.872 5.396 1.00 83.62 264 THR A N 1
ATOM 2119 C CA . THR A 1 264 ? -11.696 20.172 6.480 1.00 83.62 264 THR A CA 1
ATOM 2120 C C . THR A 1 264 ? -10.512 19.205 6.477 1.00 83.62 264 THR A C 1
ATOM 2122 O O . THR A 1 264 ? -10.609 18.058 6.035 1.00 83.62 264 THR A O 1
ATOM 2125 N N . LYS A 1 265 ? -9.353 19.674 6.949 1.00 90.12 265 LYS A N 1
ATOM 2126 C CA . LYS A 1 265 ? -8.123 18.880 7.089 1.00 90.12 265 LYS A CA 1
ATOM 2127 C C . LYS A 1 265 ? -7.268 19.425 8.229 1.00 90.12 265 LYS A C 1
ATOM 2129 O O . LYS A 1 265 ? -7.207 20.639 8.417 1.00 90.12 265 LYS A O 1
ATOM 2134 N N . ARG A 1 266 ? -6.543 18.552 8.928 1.00 92.44 266 ARG A N 1
ATOM 2135 C CA . ARG A 1 266 ? -5.485 18.955 9.859 1.00 92.44 266 ARG A CA 1
ATOM 2136 C C . ARG A 1 266 ? -4.198 19.155 9.073 1.00 92.44 266 ARG A C 1
ATOM 2138 O O . ARG A 1 266 ? -3.591 18.181 8.631 1.00 92.44 266 ARG A O 1
ATOM 2145 N N . VAL A 1 267 ? -3.790 20.403 8.862 1.00 93.38 267 VAL A N 1
ATOM 2146 C CA . VAL A 1 267 ? -2.476 20.693 8.269 1.00 93.38 267 VAL A CA 1
ATOM 2147 C C . VAL A 1 267 ? -1.397 20.246 9.252 1.00 93.38 267 VAL A C 1
ATOM 2149 O O . VAL A 1 267 ? -1.488 20.532 10.441 1.00 93.38 267 VAL A O 1
ATOM 2152 N N . LEU A 1 268 ? -0.412 19.498 8.760 1.00 93.00 268 LEU A N 1
ATOM 2153 C CA . LEU A 1 268 ? 0.676 18.988 9.588 1.00 93.00 268 LEU A CA 1
ATOM 2154 C C . LEU A 1 268 ? 1.751 20.059 9.765 1.00 93.00 268 LEU A C 1
ATOM 2156 O O . LEU A 1 268 ? 2.121 20.740 8.795 1.00 93.00 268 LEU A O 1
ATOM 2160 N N . SER A 1 269 ? 2.273 20.160 10.989 1.00 93.19 269 SER A N 1
ATOM 2161 C CA . SER A 1 269 ? 3.478 20.944 11.272 1.00 93.19 269 SER A CA 1
ATOM 2162 C C . SER A 1 269 ? 4.675 20.374 10.505 1.00 93.19 269 SER A C 1
ATOM 2164 O O . SER A 1 269 ? 4.676 19.198 10.139 1.00 93.19 269 SER A O 1
ATOM 2166 N N . GLU A 1 270 ? 5.718 21.172 10.254 1.00 89.00 270 GLU A N 1
ATOM 2167 C CA . GLU A 1 270 ? 6.873 20.717 9.457 1.00 89.00 270 GLU A CA 1
ATOM 2168 C C . GLU A 1 270 ? 7.546 19.452 10.012 1.00 89.00 270 GLU A C 1
ATOM 2170 O O . GLU A 1 270 ? 8.062 18.654 9.234 1.00 89.00 270 GLU A O 1
ATOM 2175 N N . ASN A 1 271 ? 7.509 19.239 11.331 1.00 89.81 271 ASN A N 1
ATOM 2176 C CA . ASN A 1 271 ? 8.067 18.045 11.976 1.00 89.81 271 ASN A CA 1
ATOM 2177 C C . ASN A 1 271 ? 7.190 16.795 11.782 1.00 89.81 271 ASN A C 1
ATOM 2179 O O . ASN A 1 271 ? 7.690 15.677 11.838 1.00 89.81 271 ASN A O 1
ATOM 2183 N N . GLU A 1 272 ? 5.890 16.966 11.539 1.00 92.81 272 GLU A N 1
ATOM 2184 C CA . GLU A 1 272 ? 4.955 15.862 11.293 1.00 92.81 272 GLU A CA 1
ATOM 2185 C C . GLU A 1 272 ? 4.808 15.523 9.800 1.00 92.81 272 GLU A C 1
ATOM 2187 O O . GLU A 1 272 ? 4.221 14.490 9.448 1.00 92.81 272 GLU A O 1
ATOM 2192 N N . ARG A 1 273 ? 5.292 16.396 8.905 1.00 94.00 273 ARG A N 1
ATOM 2193 C CA . ARG A 1 273 ? 5.251 16.164 7.458 1.00 94.00 273 ARG A CA 1
ATOM 2194 C C . ARG A 1 273 ? 6.224 15.064 7.067 1.00 94.00 273 ARG A C 1
ATOM 2196 O O . ARG A 1 273 ? 7.383 15.064 7.468 1.00 94.00 273 ARG A O 1
ATOM 2203 N N . ARG A 1 274 ? 5.754 14.145 6.229 1.00 95.31 274 ARG A N 1
ATOM 2204 C CA . ARG A 1 274 ? 6.455 12.884 5.955 1.00 95.31 274 ARG A CA 1
ATOM 2205 C C . ARG A 1 274 ? 6.126 12.317 4.583 1.00 95.31 274 ARG A C 1
ATOM 2207 O O . ARG A 1 274 ? 5.123 12.689 3.967 1.00 95.31 274 ARG A O 1
ATOM 2214 N N . ALA A 1 275 ? 6.970 11.409 4.115 1.00 96.06 275 ALA A N 1
ATOM 2215 C CA . ALA A 1 275 ? 6.601 10.482 3.053 1.00 96.06 275 ALA A CA 1
ATOM 2216 C C . ALA A 1 275 ? 6.029 9.216 3.705 1.00 96.06 275 ALA A C 1
ATOM 2218 O O . ALA A 1 275 ? 6.512 8.796 4.753 1.00 96.06 275 ALA A O 1
ATOM 2219 N N . ARG A 1 276 ? 4.987 8.623 3.126 1.00 96.38 276 ARG A N 1
ATOM 2220 C CA . ARG A 1 276 ? 4.353 7.416 3.672 1.00 96.38 276 ARG A CA 1
ATOM 2221 C C . ARG A 1 276 ? 4.172 6.375 2.588 1.00 96.38 276 ARG A C 1
ATOM 2223 O O . ARG A 1 276 ? 3.723 6.719 1.497 1.00 96.38 276 ARG A O 1
ATOM 2230 N N . VAL A 1 277 ? 4.434 5.121 2.931 1.00 96.69 277 VAL A N 1
ATOM 2231 C CA . VAL A 1 277 ? 3.894 3.952 2.233 1.00 96.69 277 VAL A CA 1
ATOM 2232 C C . VAL A 1 277 ? 2.921 3.241 3.170 1.00 96.69 277 VAL A C 1
ATOM 2234 O O . VAL A 1 277 ? 3.150 3.175 4.375 1.00 96.69 277 VAL A O 1
ATOM 2237 N N . GLU A 1 278 ? 1.812 2.753 2.644 1.00 95.44 278 GLU A N 1
ATOM 2238 C CA . GLU A 1 278 ? 0.730 2.181 3.437 1.00 95.44 278 GLU A CA 1
ATOM 2239 C C . GLU A 1 278 ? 0.146 0.988 2.704 1.00 95.44 278 GLU A C 1
ATOM 2241 O O . GLU A 1 278 ? -0.189 1.101 1.531 1.00 95.44 278 GLU A O 1
ATOM 2246 N N . VAL A 1 279 ? 0.042 -0.145 3.385 1.00 95.06 279 VAL A N 1
ATOM 2247 C CA . VAL A 1 279 ? -0.583 -1.360 2.869 1.00 95.06 279 VAL A CA 1
ATOM 2248 C C . VAL A 1 279 ? -1.874 -1.578 3.613 1.00 95.06 279 VAL A C 1
ATOM 2250 O O . VAL A 1 279 ? -1.880 -1.640 4.840 1.00 95.06 279 VAL A O 1
ATOM 2253 N N . THR A 1 280 ? -2.938 -1.776 2.857 1.00 94.12 280 THR A N 1
ATOM 2254 C CA . THR A 1 280 ? -4.227 -2.196 3.380 1.00 94.12 280 THR A CA 1
ATOM 2255 C C . THR A 1 280 ? -4.520 -3.592 2.884 1.00 94.12 280 THR A C 1
ATOM 2257 O O . THR A 1 280 ? -4.525 -3.833 1.676 1.00 94.12 280 THR A O 1
ATOM 2260 N N . LEU A 1 281 ? -4.800 -4.488 3.821 1.00 94.50 281 LEU A N 1
ATOM 2261 C CA . LEU A 1 281 ? -5.329 -5.819 3.570 1.00 94.50 281 LEU A CA 1
ATOM 2262 C C . LEU A 1 281 ? -6.761 -5.855 4.098 1.00 94.50 281 LEU A C 1
ATOM 2264 O O . LEU A 1 281 ? -7.029 -5.377 5.200 1.00 94.50 281 LEU A O 1
ATOM 2268 N N . SER A 1 282 ? -7.683 -6.374 3.302 1.00 92.12 282 SER A N 1
ATOM 2269 C CA . SER A 1 282 ? -9.111 -6.396 3.592 1.00 92.12 282 SER A CA 1
ATOM 2270 C C . SER A 1 282 ? -9.771 -7.675 3.086 1.00 92.12 282 SER A C 1
ATOM 2272 O O . SER A 1 282 ? -9.317 -8.258 2.103 1.00 92.12 282 SER A O 1
ATOM 2274 N N . GLY A 1 283 ? -10.857 -8.071 3.745 1.00 90.62 283 GLY A N 1
ATOM 2275 C CA . GLY A 1 283 ? -11.502 -9.369 3.574 1.00 90.62 283 GLY A CA 1
ATOM 2276 C C . GLY A 1 283 ? -11.022 -10.353 4.638 1.00 90.62 283 GLY A C 1
ATOM 2277 O O . GLY A 1 283 ? -9.817 -10.517 4.823 1.00 90.62 283 GLY A O 1
ATOM 2278 N N . ALA A 1 284 ? -11.965 -10.994 5.332 1.00 89.88 284 ALA A N 1
ATOM 2279 C CA . ALA A 1 284 ? -11.668 -11.954 6.396 1.00 89.88 284 ALA A CA 1
ATOM 2280 C C . ALA A 1 284 ? -10.776 -13.101 5.893 1.00 89.88 284 ALA A C 1
ATOM 2282 O O . ALA A 1 284 ? -9.732 -13.347 6.486 1.00 89.88 284 ALA A O 1
ATOM 2283 N N . ASP A 1 285 ? -11.105 -13.686 4.739 1.00 90.56 285 ASP A N 1
ATOM 2284 C CA . ASP A 1 285 ? -10.363 -14.805 4.137 1.00 90.56 285 ASP A CA 1
ATOM 2285 C C . ASP A 1 285 ? -8.880 -14.460 3.909 1.00 90.56 285 ASP A C 1
ATOM 2287 O O . ASP A 1 285 ? -7.976 -15.229 4.217 1.00 90.56 285 ASP A O 1
ATOM 2291 N N . ILE A 1 286 ? -8.605 -13.239 3.445 1.00 91.06 286 ILE A N 1
ATOM 2292 C CA . ILE A 1 286 ? -7.251 -12.769 3.114 1.00 91.06 286 ILE A CA 1
ATOM 2293 C C . ILE A 1 286 ? -6.415 -12.533 4.375 1.00 91.06 286 ILE A C 1
ATOM 2295 O O . ILE A 1 286 ? -5.188 -12.697 4.354 1.00 91.06 286 ILE A O 1
ATOM 2299 N N . LEU A 1 287 ? -7.070 -12.119 5.463 1.00 93.88 287 LEU A N 1
ATOM 2300 C CA . LEU A 1 287 ? -6.451 -11.978 6.778 1.00 93.88 287 LEU A CA 1
ATOM 2301 C C . LEU A 1 287 ? -6.218 -13.349 7.420 1.00 93.88 287 LEU A C 1
ATOM 2303 O O . LEU A 1 287 ? -5.121 -13.590 7.926 1.00 93.88 287 LEU A O 1
ATOM 2307 N N . GLU A 1 288 ? -7.182 -14.263 7.322 1.00 93.94 288 GLU A N 1
ATOM 2308 C CA . GLU A 1 288 ? -7.079 -15.643 7.802 1.00 93.94 288 GLU A CA 1
ATOM 2309 C C . GLU A 1 288 ? -5.931 -16.399 7.121 1.00 93.94 288 GLU A C 1
ATOM 2311 O O . GLU A 1 288 ? -5.068 -16.940 7.814 1.00 93.94 288 GLU A O 1
ATOM 2316 N N . GLU A 1 289 ? -5.812 -16.318 5.790 1.00 92.94 289 GLU A N 1
ATOM 2317 C CA . GLU A 1 289 ? -4.677 -16.856 5.018 1.00 92.94 28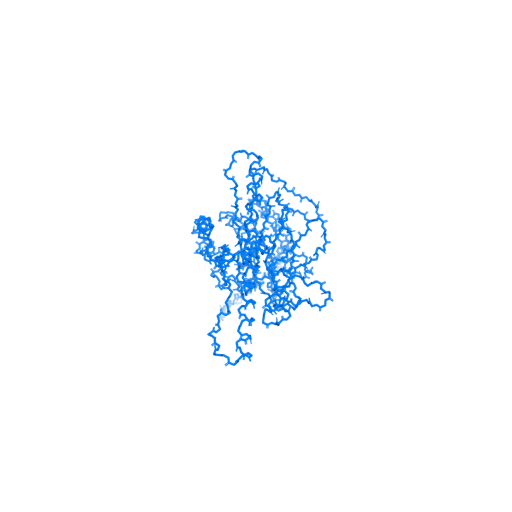9 GLU A CA 1
ATOM 2318 C C . GLU A 1 289 ? -3.308 -16.358 5.514 1.00 92.94 289 GLU A C 1
ATOM 2320 O O . GLU A 1 289 ? -2.268 -16.960 5.235 1.00 92.94 289 GLU A O 1
ATOM 2325 N N . ARG A 1 290 ? -3.285 -15.226 6.228 1.00 93.62 290 ARG A N 1
ATOM 2326 C CA . ARG A 1 290 ? -2.072 -14.592 6.765 1.00 93.62 290 ARG A CA 1
ATOM 2327 C C . ARG A 1 290 ? -1.957 -14.708 8.282 1.00 93.62 290 ARG A C 1
ATOM 2329 O O . ARG A 1 290 ? -1.091 -14.057 8.872 1.00 93.62 290 ARG A O 1
ATOM 2336 N N . GLY A 1 291 ? -2.785 -15.549 8.897 1.00 94.62 291 GLY A N 1
ATOM 2337 C CA . GLY A 1 291 ? -2.762 -15.840 10.326 1.00 94.62 291 GLY A CA 1
ATOM 2338 C C . GLY A 1 291 ? -3.405 -14.761 11.195 1.00 94.62 291 GLY A C 1
ATOM 2339 O O . GLY A 1 291 ? -3.007 -14.611 12.344 1.00 94.62 291 GLY A O 1
ATOM 2340 N N . LEU A 1 292 ? -4.345 -13.981 10.653 1.00 94.94 292 LEU A N 1
ATOM 2341 C CA . LEU A 1 292 ? -5.155 -12.999 11.380 1.00 94.94 292 LEU A CA 1
ATOM 2342 C C . LEU A 1 292 ? -6.628 -13.429 11.381 1.00 94.94 292 LEU A C 1
ATOM 2344 O O . LEU A 1 292 ? -7.453 -12.855 10.672 1.00 94.94 292 LEU A O 1
ATOM 2348 N N . VAL A 1 293 ? -6.952 -14.441 12.183 1.00 93.44 293 VAL A N 1
ATOM 2349 C CA . VAL A 1 293 ? -8.310 -14.999 12.310 1.00 93.44 293 VAL A CA 1
ATOM 2350 C C . VAL A 1 293 ? -9.096 -14.247 13.384 1.00 93.44 293 VAL A C 1
ATOM 2352 O O . VAL A 1 293 ? -10.263 -13.889 13.217 1.00 93.44 293 VAL A O 1
ATOM 2355 N N . THR A 1 294 ? -8.435 -13.971 14.504 1.00 93.31 294 THR A N 1
ATOM 2356 C CA . THR A 1 294 ? -9.010 -13.350 15.693 1.00 93.31 294 THR A CA 1
ATOM 2357 C C . THR A 1 294 ? -8.287 -12.059 16.051 1.00 93.31 294 THR A C 1
ATOM 2359 O O . THR A 1 294 ? -7.165 -11.786 15.624 1.00 93.31 294 THR A O 1
ATOM 2362 N N . ILE A 1 295 ? -8.914 -11.259 16.915 1.00 93.44 295 ILE A N 1
ATOM 2363 C CA . ILE A 1 295 ? -8.300 -10.046 17.462 1.00 93.44 295 ILE A CA 1
ATOM 2364 C C . ILE A 1 295 ? -6.984 -10.338 18.204 1.00 93.44 295 ILE A C 1
ATOM 2366 O O . ILE A 1 295 ? -6.073 -9.512 18.193 1.00 93.44 295 ILE A O 1
ATOM 2370 N N . ASN A 1 296 ? -6.872 -11.521 18.816 1.00 95.19 296 ASN A N 1
ATOM 2371 C CA . ASN A 1 296 ? -5.722 -11.937 19.620 1.00 95.19 296 ASN A CA 1
ATOM 2372 C C . ASN A 1 296 ? -4.487 -12.217 18.768 1.00 95.19 296 ASN A C 1
ATOM 2374 O O . ASN A 1 296 ? -3.362 -12.028 19.233 1.00 95.19 296 ASN A O 1
ATOM 2378 N N . ASP A 1 297 ? -4.689 -12.565 17.500 1.00 96.00 297 ASP A N 1
ATOM 2379 C CA . ASP A 1 297 ? -3.597 -12.848 16.577 1.00 96.00 297 ASP A CA 1
ATOM 2380 C C . ASP A 1 297 ? -2.765 -11.595 16.282 1.00 96.00 297 ASP A C 1
ATOM 2382 O O . ASP A 1 297 ? -1.583 -11.707 15.960 1.00 96.00 297 ASP A O 1
ATOM 2386 N N . LEU A 1 298 ? -3.311 -10.388 16.500 1.00 95.62 298 LEU A N 1
ATOM 2387 C CA . LEU A 1 298 ? -2.537 -9.141 16.444 1.00 95.62 298 LEU A CA 1
ATOM 2388 C C . LEU A 1 298 ? -1.327 -9.159 17.389 1.00 95.62 298 LEU A C 1
ATOM 2390 O O . LEU A 1 298 ? -0.320 -8.518 17.093 1.00 95.62 298 LEU A O 1
ATOM 2394 N N . GLY A 1 299 ? -1.412 -9.883 18.511 1.00 96.31 299 GLY A N 1
ATOM 2395 C CA . GLY A 1 299 ? -0.317 -10.015 19.468 1.00 96.31 299 GLY A CA 1
ATOM 2396 C C . GLY A 1 299 ? 0.706 -11.102 19.142 1.00 96.31 299 GLY A C 1
ATOM 2397 O O . GLY A 1 299 ? 1.736 -11.179 19.820 1.00 96.31 299 GLY A O 1
ATOM 2398 N N . GLN A 1 300 ? 0.437 -11.925 18.125 1.00 96.06 300 GLN A N 1
ATOM 2399 C CA . GLN A 1 300 ? 1.236 -13.100 17.767 1.00 96.06 300 GLN A CA 1
ATOM 2400 C C . GLN A 1 300 ? 1.809 -13.015 16.346 1.00 96.06 300 GLN A C 1
ATOM 2402 O O . GLN A 1 300 ? 2.919 -13.488 16.092 1.00 96.06 300 GLN A O 1
ATOM 2407 N N . VAL A 1 301 ? 1.084 -12.387 15.417 1.00 95.81 301 VAL A N 1
ATOM 2408 C CA . VAL A 1 301 ? 1.479 -12.297 14.014 1.00 95.81 301 VAL A CA 1
ATOM 2409 C C . VAL A 1 301 ? 2.712 -11.410 13.834 1.00 95.81 301 VAL A C 1
ATOM 2411 O O . VAL A 1 301 ? 2.886 -10.364 14.464 1.00 95.81 301 VAL A O 1
ATOM 2414 N N . SER A 1 302 ? 3.577 -11.789 12.895 1.00 96.12 302 SER A N 1
ATOM 2415 C CA . SER A 1 302 ? 4.644 -10.905 12.432 1.00 96.12 302 SER A CA 1
ATOM 2416 C C . SER A 1 302 ? 4.090 -9.939 11.387 1.00 96.12 302 SER A C 1
ATOM 2418 O O . SER A 1 302 ? 3.882 -10.320 10.236 1.00 96.12 302 SER A O 1
ATOM 2420 N N . LEU A 1 303 ? 3.914 -8.667 11.762 1.00 94.94 303 LEU A N 1
ATOM 2421 C CA . LEU A 1 303 ? 3.489 -7.608 10.832 1.00 94.94 303 LEU A CA 1
ATOM 2422 C C . LEU A 1 303 ? 4.455 -7.451 9.648 1.00 94.94 303 LEU A C 1
ATOM 2424 O O . LEU A 1 303 ? 4.029 -7.160 8.531 1.00 94.94 303 LEU A O 1
ATOM 2428 N N . LYS A 1 304 ? 5.745 -7.723 9.871 1.00 95.44 304 LYS A N 1
ATOM 2429 C CA . LYS A 1 304 ? 6.756 -7.838 8.817 1.00 95.44 304 LYS A CA 1
ATOM 2430 C C . LYS A 1 304 ? 6.416 -8.946 7.825 1.00 95.44 304 LYS A C 1
ATOM 2432 O O . LYS A 1 304 ? 6.359 -8.674 6.634 1.00 95.44 304 LYS A O 1
ATOM 2437 N N . LYS A 1 305 ? 6.147 -10.178 8.279 1.00 95.31 305 LYS A N 1
ATOM 2438 C CA . LYS A 1 305 ? 5.758 -11.284 7.378 1.00 95.31 305 LYS A CA 1
ATOM 2439 C C . LYS A 1 305 ? 4.434 -11.001 6.661 1.00 95.31 305 LYS A C 1
ATOM 2441 O O . LYS A 1 305 ? 4.355 -11.227 5.459 1.00 95.31 305 LYS A O 1
ATOM 2446 N N . LEU A 1 306 ? 3.452 -10.453 7.380 1.00 94.94 306 LEU A N 1
ATOM 2447 C CA . LEU A 1 306 ? 2.130 -10.081 6.864 1.00 94.94 306 LEU A CA 1
ATOM 2448 C C . LEU A 1 306 ? 2.219 -9.113 5.672 1.00 94.94 306 LEU A C 1
ATOM 2450 O O . LEU A 1 306 ? 1.505 -9.266 4.683 1.00 94.94 306 LEU A O 1
ATOM 2454 N N . THR A 1 307 ? 3.105 -8.119 5.768 1.00 95.38 307 THR A N 1
ATOM 2455 C CA . THR A 1 307 ? 3.213 -7.022 4.791 1.00 95.38 307 THR A CA 1
ATOM 2456 C C . THR A 1 307 ? 4.378 -7.166 3.814 1.00 95.38 307 THR A C 1
ATOM 2458 O O . THR A 1 307 ? 4.396 -6.461 2.809 1.00 95.38 307 THR A O 1
ATOM 2461 N N . ARG A 1 308 ? 5.315 -8.101 4.038 1.00 94.19 308 ARG A N 1
ATOM 2462 C CA . ARG A 1 308 ? 6.522 -8.317 3.216 1.00 94.19 308 ARG A CA 1
ATOM 2463 C C . ARG A 1 308 ? 6.291 -8.280 1.700 1.00 94.19 308 ARG A C 1
ATOM 2465 O O . ARG A 1 308 ? 7.066 -7.602 1.031 1.00 94.19 308 ARG A O 1
ATOM 2472 N N . PRO A 1 309 ? 5.293 -8.976 1.120 1.00 92.81 309 PRO A N 1
ATOM 2473 C CA . PRO A 1 309 ? 5.125 -8.951 -0.332 1.00 92.81 309 PRO A CA 1
ATOM 2474 C C . PRO A 1 309 ? 4.600 -7.606 -0.863 1.00 92.81 309 PRO A C 1
ATOM 2476 O O . PRO A 1 309 ? 4.740 -7.332 -2.050 1.00 92.81 309 PRO A O 1
ATOM 2479 N N . PHE A 1 310 ? 4.025 -6.770 0.006 1.00 95.31 310 PHE A N 1
ATOM 2480 C CA . PHE A 1 310 ? 3.422 -5.477 -0.325 1.00 95.31 310 PHE A CA 1
ATOM 2481 C C . PHE A 1 310 ? 4.299 -4.274 0.043 1.00 95.31 310 PHE A C 1
ATOM 2483 O O . PHE A 1 310 ? 4.043 -3.179 -0.434 1.00 95.31 310 PHE A O 1
ATOM 2490 N N . LEU A 1 311 ? 5.302 -4.456 0.905 1.00 95.75 311 LEU A N 1
ATOM 2491 C CA . LEU A 1 311 ? 6.273 -3.435 1.306 1.00 95.75 311 LEU A CA 1
ATOM 2492 C C . LEU A 1 311 ? 7.669 -3.846 0.848 1.00 95.75 311 LEU A C 1
ATOM 2494 O O . LEU A 1 311 ? 8.559 -4.071 1.666 1.00 95.75 311 LEU A O 1
ATOM 2498 N N . SER A 1 312 ? 7.845 -3.976 -0.468 1.00 96.00 312 SER A N 1
ATOM 2499 C CA . SER A 1 312 ? 9.149 -4.274 -1.057 1.00 96.00 312 SER A CA 1
ATOM 2500 C C . SER A 1 312 ? 9.638 -3.122 -1.927 1.00 96.00 312 SER A C 1
ATOM 2502 O O . SER A 1 312 ? 8.875 -2.510 -2.680 1.00 96.00 312 SER A O 1
ATOM 2504 N N . PHE A 1 313 ? 10.930 -2.838 -1.825 1.00 97.75 313 PHE A N 1
ATOM 2505 C CA . PHE A 1 313 ? 11.612 -1.823 -2.611 1.00 97.75 313 PHE A CA 1
ATOM 2506 C C . PHE A 1 313 ? 12.689 -2.465 -3.471 1.00 97.75 313 PHE A C 1
ATOM 2508 O O . PHE A 1 313 ? 13.421 -3.354 -3.023 1.00 97.75 313 PHE A O 1
ATOM 2515 N N . ARG A 1 314 ? 12.763 -2.029 -4.725 1.00 97.31 314 ARG A N 1
ATOM 2516 C CA . ARG A 1 314 ? 13.642 -2.604 -5.738 1.00 97.31 314 ARG A CA 1
ATOM 2517 C C . ARG A 1 314 ? 14.503 -1.536 -6.403 1.00 97.31 314 ARG A C 1
ATOM 2519 O O . ARG A 1 314 ? 14.116 -0.369 -6.476 1.00 97.31 314 ARG A O 1
ATOM 2526 N N . LEU A 1 315 ? 15.655 -1.950 -6.904 1.00 96.44 315 LEU A N 1
ATOM 2527 C CA . LEU A 1 315 ? 16.506 -1.194 -7.815 1.00 96.44 315 LEU A CA 1
ATOM 2528 C C . LEU A 1 315 ? 16.370 -1.796 -9.213 1.00 96.44 315 LEU A C 1
ATOM 2530 O O . LEU A 1 315 ? 16.142 -2.994 -9.343 1.00 96.44 315 LEU A O 1
ATOM 2534 N N . GLY A 1 316 ? 16.478 -0.963 -10.243 1.00 93.44 316 GLY A N 1
ATOM 2535 C CA . GLY A 1 316 ? 16.578 -1.446 -11.616 1.00 93.44 316 GLY A CA 1
ATOM 2536 C C . GLY A 1 316 ? 17.969 -1.997 -11.890 1.00 93.44 316 GLY A C 1
ATOM 2537 O O . GLY A 1 316 ? 18.949 -1.341 -11.545 1.00 93.44 316 GLY A O 1
ATOM 2538 N N . THR A 1 317 ? 18.052 -3.162 -12.521 1.00 91.00 317 THR A N 1
ATOM 2539 C CA . THR A 1 317 ? 19.300 -3.699 -13.069 1.00 91.00 317 THR A CA 1
ATOM 2540 C C . THR A 1 317 ? 19.324 -3.424 -14.561 1.00 91.00 317 THR A C 1
ATOM 2542 O O . THR A 1 317 ? 18.347 -3.719 -15.249 1.00 91.00 317 THR A O 1
ATOM 2545 N N . ILE A 1 318 ? 20.424 -2.875 -15.058 1.00 87.69 318 ILE A N 1
ATOM 2546 C CA . ILE A 1 318 ? 20.611 -2.583 -16.477 1.00 87.69 318 ILE A CA 1
ATOM 2547 C C . ILE A 1 318 ? 21.985 -3.055 -16.915 1.00 87.69 318 ILE A C 1
ATOM 2549 O O . ILE A 1 318 ? 22.948 -2.978 -16.149 1.00 87.69 318 ILE A O 1
ATOM 2553 N N . ASP A 1 319 ? 22.078 -3.515 -18.155 1.00 81.94 319 ASP A N 1
ATOM 2554 C CA . ASP A 1 319 ? 23.373 -3.764 -18.770 1.00 81.94 319 ASP A CA 1
ATOM 2555 C C . ASP A 1 319 ? 24.092 -2.432 -19.035 1.00 81.94 319 ASP A C 1
ATOM 2557 O O . ASP A 1 319 ? 23.463 -1.394 -19.251 1.00 81.94 319 ASP A O 1
ATOM 2561 N N . ALA A 1 320 ? 25.426 -2.460 -19.066 1.00 78.44 320 ALA A N 1
ATOM 2562 C CA . ALA A 1 320 ? 26.282 -1.270 -19.138 1.00 78.44 320 ALA A CA 1
ATOM 2563 C C . ALA A 1 320 ? 26.289 -0.540 -20.506 1.00 78.44 320 ALA A C 1
ATOM 2565 O O . ALA A 1 320 ? 27.261 0.131 -20.851 1.00 78.44 320 ALA A O 1
ATOM 2566 N N . TRP A 1 321 ? 25.227 -0.659 -21.306 1.00 82.06 321 TRP A N 1
ATOM 2567 C CA . TRP A 1 321 ? 25.113 0.001 -22.607 1.00 82.06 321 TRP A CA 1
ATOM 2568 C C . TRP A 1 321 ? 24.385 1.341 -22.478 1.00 82.06 321 TRP A C 1
ATOM 2570 O O . TRP A 1 321 ? 23.277 1.405 -21.950 1.00 82.06 321 TRP A O 1
ATOM 2580 N N . GLN A 1 322 ? 24.963 2.410 -23.037 1.00 73.62 322 GLN A N 1
ATOM 2581 C CA . GLN A 1 322 ? 24.445 3.777 -22.876 1.00 73.62 322 GLN A CA 1
ATOM 2582 C C . GLN A 1 322 ? 22.973 3.938 -23.297 1.00 73.62 322 GLN A C 1
ATOM 2584 O O . GLN A 1 322 ? 22.194 4.564 -22.589 1.00 73.62 322 GLN A O 1
ATOM 2589 N N . TYR A 1 323 ? 22.556 3.339 -24.417 1.00 75.06 323 TYR A N 1
ATOM 2590 C CA . TYR A 1 323 ? 21.167 3.454 -24.882 1.00 75.06 323 TYR A CA 1
ATOM 2591 C C . TYR A 1 323 ? 20.161 2.750 -23.951 1.00 75.06 323 TYR A C 1
ATOM 2593 O O . TYR A 1 323 ? 19.000 3.154 -23.886 1.00 75.06 323 TYR A O 1
ATOM 2601 N N . LEU A 1 324 ? 20.597 1.710 -23.227 1.00 83.19 324 LEU A N 1
ATOM 2602 C CA . LEU A 1 324 ? 19.788 1.038 -22.208 1.00 83.19 324 LEU A CA 1
ATOM 2603 C C . LEU A 1 324 ? 19.711 1.880 -20.935 1.00 83.19 324 LEU A C 1
ATOM 2605 O O . LEU A 1 324 ? 18.651 1.939 -20.318 1.00 83.19 324 LEU A O 1
ATOM 2609 N N . LEU A 1 325 ? 20.794 2.580 -20.582 1.00 87.00 325 LEU A N 1
ATOM 2610 C CA . LEU A 1 325 ? 20.800 3.537 -19.478 1.00 87.00 325 LEU A CA 1
ATOM 2611 C C . LEU A 1 325 ? 19.808 4.681 -19.727 1.00 87.00 325 LEU A C 1
ATOM 2613 O O . LEU A 1 325 ? 18.987 4.961 -18.858 1.00 87.00 325 LEU A O 1
ATOM 2617 N N . ASP A 1 326 ? 19.816 5.287 -20.916 1.00 86.88 326 ASP A N 1
ATOM 2618 C CA . ASP A 1 326 ? 18.914 6.398 -21.248 1.00 86.88 326 ASP A CA 1
ATOM 2619 C C . ASP A 1 326 ? 17.432 5.976 -21.201 1.00 86.88 326 ASP A C 1
ATOM 2621 O O . ASP A 1 326 ? 16.580 6.696 -20.665 1.00 86.88 326 ASP A O 1
ATOM 2625 N N . ASP A 1 327 ? 17.104 4.792 -21.738 1.00 85.75 327 ASP A N 1
ATOM 2626 C CA . ASP A 1 327 ? 15.749 4.237 -21.644 1.00 85.75 327 ASP A CA 1
ATOM 2627 C C . ASP A 1 327 ? 15.380 3.935 -20.190 1.00 85.75 327 ASP A C 1
ATOM 2629 O O . ASP A 1 327 ? 14.300 4.313 -19.730 1.00 85.75 327 ASP A O 1
ATOM 2633 N N . ALA A 1 328 ? 16.286 3.320 -19.431 1.00 88.88 328 ALA A N 1
ATOM 2634 C CA . ALA A 1 328 ? 16.041 2.985 -18.040 1.00 88.88 328 ALA A CA 1
ATOM 2635 C C . ALA A 1 328 ? 15.845 4.220 -17.158 1.00 88.88 328 ALA A C 1
ATOM 2637 O O . ALA A 1 328 ? 14.927 4.252 -16.332 1.00 88.88 328 ALA A O 1
ATOM 2638 N N . GLU A 1 329 ? 16.637 5.271 -17.365 1.00 88.06 329 GLU A N 1
ATOM 2639 C CA . GLU A 1 329 ? 16.423 6.565 -16.730 1.00 88.06 329 GLU A CA 1
ATOM 2640 C C . GLU A 1 329 ? 15.043 7.124 -17.077 1.00 88.06 329 GLU A C 1
ATOM 2642 O O . GLU A 1 329 ? 14.317 7.570 -16.183 1.00 88.06 329 GLU A O 1
ATOM 2647 N N . ALA A 1 330 ? 14.641 7.067 -18.350 1.00 85.62 330 ALA A N 1
ATOM 2648 C CA . ALA A 1 330 ? 13.321 7.520 -18.774 1.00 85.62 330 ALA A CA 1
ATOM 2649 C C . ALA A 1 330 ? 12.192 6.720 -18.095 1.00 85.62 330 ALA A C 1
ATOM 2651 O O . ALA A 1 330 ? 11.208 7.316 -17.636 1.00 85.62 330 ALA A O 1
ATOM 2652 N N . GLN A 1 331 ? 12.338 5.398 -17.954 1.00 87.00 331 GLN A N 1
ATOM 2653 C CA . GLN A 1 331 ? 11.372 4.566 -17.229 1.00 87.00 331 GLN A CA 1
ATOM 2654 C C . GLN A 1 331 ? 11.341 4.889 -15.741 1.00 87.00 331 GLN A C 1
ATOM 2656 O O . GLN A 1 331 ? 10.267 5.120 -15.184 1.00 87.00 331 GLN A O 1
ATOM 2661 N N . MET A 1 332 ? 12.499 4.966 -15.087 1.00 87.94 332 MET A N 1
ATOM 2662 C CA . MET A 1 332 ? 12.581 5.297 -13.667 1.00 87.94 332 MET A CA 1
ATOM 2663 C C . MET A 1 332 ? 11.993 6.674 -13.381 1.00 87.94 332 MET A C 1
ATOM 2665 O O . MET A 1 332 ? 11.329 6.858 -12.360 1.00 87.94 332 MET A O 1
ATOM 2669 N N . ARG A 1 333 ? 12.167 7.631 -14.300 1.00 83.62 333 ARG A N 1
ATOM 2670 C CA . ARG A 1 333 ? 11.613 8.982 -14.172 1.00 83.62 333 ARG A CA 1
ATOM 2671 C C . ARG A 1 333 ? 10.090 9.027 -14.159 1.00 83.62 333 ARG A C 1
ATOM 2673 O O . ARG A 1 333 ? 9.512 9.880 -13.487 1.00 83.62 333 ARG A O 1
ATOM 2680 N N . THR A 1 334 ? 9.443 8.127 -14.879 1.00 79.12 334 THR A N 1
ATOM 2681 C CA . THR A 1 334 ? 8.024 8.276 -15.237 1.00 79.12 334 THR A CA 1
ATOM 2682 C C . THR A 1 334 ? 7.163 7.181 -14.618 1.00 79.12 334 THR A C 1
ATOM 2684 O O . THR A 1 334 ? 6.054 7.434 -14.158 1.00 79.12 334 THR A O 1
ATOM 2687 N N . ARG A 1 335 ? 7.707 5.968 -14.540 1.00 84.38 335 ARG A N 1
ATOM 2688 C CA . ARG A 1 335 ? 7.007 4.730 -14.177 1.00 84.38 335 ARG A CA 1
ATOM 2689 C C . ARG A 1 335 ? 7.679 3.983 -13.025 1.00 84.38 335 ARG A C 1
ATOM 2691 O O . ARG A 1 335 ? 7.061 3.105 -12.420 1.00 84.38 335 ARG A O 1
ATOM 2698 N N . GLY A 1 336 ? 8.918 4.347 -12.697 1.00 90.19 336 GLY A N 1
ATOM 2699 C CA . GLY A 1 336 ? 9.718 3.652 -11.698 1.00 90.19 336 GLY A CA 1
ATOM 2700 C C . GLY A 1 336 ? 10.098 2.240 -12.143 1.00 90.19 336 GLY A C 1
ATOM 2701 O O . GLY A 1 336 ? 10.063 1.904 -13.326 1.00 90.19 336 GLY A O 1
ATOM 2702 N N . VAL A 1 337 ? 10.380 1.388 -11.164 1.00 92.94 337 VAL A N 1
ATOM 2703 C CA . VAL A 1 337 ? 10.791 -0.011 -11.344 1.00 92.94 337 VAL A CA 1
ATOM 2704 C C . VAL A 1 337 ? 9.769 -0.863 -12.094 1.00 92.94 337 VAL A C 1
ATOM 2706 O O . VAL A 1 337 ? 10.144 -1.828 -12.747 1.00 92.94 337 VAL A O 1
ATOM 2709 N N . TYR A 1 338 ? 8.485 -0.496 -12.076 1.00 90.00 338 TYR A N 1
ATOM 2710 C CA . TYR A 1 338 ? 7.478 -1.184 -12.890 1.00 90.00 338 TYR A CA 1
ATOM 2711 C C . TYR A 1 338 ? 7.669 -0.947 -14.390 1.00 90.00 338 TYR A C 1
ATOM 2713 O O . TYR A 1 338 ? 7.354 -1.828 -15.182 1.00 90.00 338 TYR A O 1
ATOM 2721 N N . GLY A 1 339 ? 8.157 0.234 -14.784 1.00 89.44 339 GLY A N 1
ATOM 2722 C CA . GLY A 1 339 ? 8.443 0.529 -16.186 1.00 89.44 339 GLY A CA 1
ATOM 2723 C C . GLY A 1 339 ? 9.598 -0.316 -16.715 1.00 89.44 339 GLY A C 1
ATOM 2724 O O . GLY A 1 339 ? 9.503 -0.845 -17.817 1.00 89.44 339 GLY A O 1
ATOM 2725 N N . LEU A 1 340 ? 10.643 -0.485 -15.899 1.00 91.50 340 LEU A N 1
ATOM 2726 C CA . LEU A 1 340 ? 11.777 -1.358 -16.206 1.00 91.50 340 LEU A CA 1
ATOM 2727 C C . LEU A 1 340 ? 11.340 -2.821 -16.323 1.00 91.50 340 LEU A C 1
ATOM 2729 O O . LEU A 1 340 ? 11.525 -3.433 -17.368 1.00 91.50 340 LEU A O 1
ATOM 2733 N N . GLU A 1 341 ? 10.677 -3.349 -15.289 1.00 92.81 341 GLU A N 1
ATOM 2734 C CA . GLU A 1 341 ? 10.243 -4.753 -15.237 1.00 92.81 341 GLU A CA 1
ATOM 2735 C C . GLU A 1 341 ? 9.349 -5.143 -16.417 1.00 92.81 341 GLU A C 1
ATOM 2737 O O . GLU A 1 341 ? 9.540 -6.197 -17.025 1.00 92.81 341 GLU A O 1
ATOM 2742 N N . LEU A 1 342 ? 8.384 -4.288 -16.772 1.00 90.00 342 LEU A N 1
ATOM 2743 C CA . LEU A 1 342 ? 7.489 -4.552 -17.897 1.00 90.00 342 LEU A CA 1
ATOM 2744 C C . LEU A 1 342 ? 8.217 -4.523 -19.237 1.00 90.00 342 LEU A C 1
ATOM 2746 O O . LEU A 1 342 ? 7.895 -5.322 -20.114 1.00 90.00 342 LEU A O 1
ATOM 2750 N N . ARG A 1 343 ? 9.188 -3.625 -19.418 1.00 89.81 343 ARG A N 1
ATOM 2751 C CA . ARG A 1 343 ? 9.949 -3.551 -20.670 1.00 89.81 343 ARG A CA 1
ATOM 2752 C C . ARG A 1 343 ? 10.882 -4.730 -20.844 1.00 89.81 343 ARG A C 1
ATOM 2754 O O . ARG A 1 343 ? 10.882 -5.312 -21.924 1.00 89.81 343 ARG A O 1
ATOM 2761 N N . GLU A 1 344 ? 11.586 -5.123 -19.788 1.00 91.25 344 GLU A N 1
ATOM 2762 C CA . GLU A 1 344 ? 12.430 -6.319 -19.790 1.00 91.25 344 GLU A CA 1
ATOM 2763 C C . GLU A 1 344 ? 11.617 -7.561 -20.174 1.00 91.25 344 GLU A C 1
ATOM 2765 O O . GLU A 1 344 ? 11.941 -8.259 -21.137 1.00 91.25 344 GLU A O 1
ATOM 2770 N N . ARG A 1 345 ? 10.470 -7.779 -19.515 1.00 91.06 345 ARG A N 1
ATOM 2771 C CA . ARG A 1 345 ? 9.579 -8.903 -19.847 1.00 91.06 345 ARG A CA 1
ATOM 2772 C C . ARG A 1 345 ? 9.024 -8.825 -21.269 1.00 91.06 345 ARG A C 1
ATOM 2774 O O . ARG A 1 345 ? 8.934 -9.850 -21.945 1.00 91.06 345 ARG A O 1
ATOM 2781 N N . ALA A 1 346 ? 8.650 -7.636 -21.744 1.00 90.75 346 ALA A N 1
ATOM 2782 C CA . ALA A 1 346 ? 8.163 -7.460 -23.112 1.00 90.75 346 ALA A CA 1
ATOM 2783 C C . ALA A 1 346 ? 9.262 -7.786 -24.138 1.00 90.75 346 ALA A C 1
ATOM 2785 O O . ALA A 1 346 ? 8.998 -8.485 -25.118 1.00 90.75 346 ALA A O 1
ATOM 2786 N N . GLY A 1 347 ? 10.494 -7.333 -23.886 1.00 91.12 347 GLY A N 1
ATOM 2787 C CA . GLY A 1 347 ? 11.663 -7.603 -24.718 1.00 91.12 347 GLY A CA 1
ATOM 2788 C C . GLY A 1 347 ? 12.011 -9.091 -24.785 1.00 91.12 347 GLY A C 1
ATOM 2789 O O . GLY A 1 347 ? 12.249 -9.615 -25.876 1.00 91.12 347 GLY A O 1
ATOM 2790 N N . GLU A 1 348 ? 11.963 -9.802 -23.655 1.00 90.94 348 GLU A N 1
ATOM 2791 C CA . GLU A 1 348 ? 12.162 -11.256 -23.630 1.00 90.94 348 GLU A CA 1
ATOM 2792 C C . GLU A 1 348 ? 11.118 -12.011 -24.455 1.00 90.94 348 GLU A C 1
ATOM 2794 O O . GLU A 1 348 ? 11.460 -12.948 -25.187 1.00 90.94 348 GLU A O 1
ATOM 2799 N N . LEU A 1 349 ? 9.846 -11.615 -24.351 1.00 91.88 349 LEU A N 1
ATOM 2800 C CA . LEU A 1 349 ? 8.762 -12.232 -25.113 1.00 91.88 349 LEU A CA 1
ATOM 2801 C C . LEU A 1 349 ? 8.948 -12.010 -26.621 1.00 91.88 349 LEU A C 1
ATOM 2803 O O . LEU A 1 349 ? 8.831 -12.969 -27.385 1.00 91.88 349 LEU A O 1
ATOM 2807 N N . GLU A 1 350 ? 9.327 -10.803 -27.050 1.00 91.69 350 GLU A N 1
ATOM 2808 C CA . GLU A 1 350 ? 9.661 -10.512 -28.453 1.00 91.69 350 GLU A CA 1
ATOM 2809 C C . GLU A 1 350 ? 10.894 -11.289 -28.938 1.00 91.69 350 GLU A C 1
ATOM 2811 O O . GLU A 1 350 ? 10.899 -11.855 -30.033 1.00 91.69 350 GLU A O 1
ATOM 2816 N N . ALA A 1 351 ? 11.950 -11.380 -28.124 1.00 91.12 351 ALA A N 1
ATOM 2817 C CA . ALA A 1 351 ? 13.126 -12.184 -28.450 1.00 91.12 351 ALA A CA 1
ATOM 2818 C C . ALA A 1 351 ? 12.758 -13.667 -28.615 1.00 91.12 351 ALA A C 1
ATOM 2820 O O . ALA A 1 351 ? 13.168 -14.309 -29.585 1.00 91.12 351 ALA A O 1
ATOM 2821 N N . ARG A 1 352 ? 11.930 -14.203 -27.713 1.00 91.94 352 ARG A N 1
ATOM 2822 C CA . ARG A 1 352 ? 11.425 -15.577 -27.792 1.00 91.94 352 ARG A CA 1
ATOM 2823 C C . ARG A 1 352 ? 10.581 -15.800 -29.046 1.00 91.94 352 ARG A C 1
ATOM 2825 O O . ARG A 1 352 ? 10.738 -16.831 -29.699 1.00 91.94 352 ARG A O 1
ATOM 2832 N N . GLU A 1 353 ? 9.697 -14.867 -29.392 1.00 91.38 353 GLU A N 1
ATOM 2833 C CA . GLU A 1 353 ? 8.873 -14.964 -30.599 1.00 91.38 353 GLU A CA 1
ATOM 2834 C C . GLU A 1 353 ? 9.703 -14.906 -31.883 1.00 91.38 353 GLU A C 1
ATOM 2836 O O . GLU A 1 353 ? 9.432 -15.684 -32.801 1.00 91.38 353 GLU A O 1
ATOM 2841 N N . ARG A 1 354 ? 10.738 -14.058 -31.939 1.00 93.25 354 ARG A N 1
ATOM 2842 C CA . ARG A 1 354 ? 11.693 -14.025 -33.058 1.00 93.25 354 ARG A CA 1
ATOM 2843 C C . ARG A 1 354 ? 12.415 -15.359 -33.224 1.00 93.25 354 ARG A C 1
ATOM 2845 O O . ARG A 1 354 ? 12.393 -15.909 -34.319 1.00 93.25 354 ARG A O 1
ATOM 2852 N N . ARG A 1 355 ? 12.948 -15.930 -32.137 1.00 94.44 355 ARG A N 1
ATOM 2853 C CA . ARG A 1 355 ? 13.585 -17.262 -32.158 1.00 94.44 355 ARG A CA 1
ATOM 2854 C C . ARG A 1 355 ? 12.627 -18.354 -32.621 1.00 94.44 355 ARG A C 1
ATOM 2856 O O . ARG A 1 355 ? 12.996 -19.190 -33.437 1.00 94.44 355 ARG A O 1
ATOM 2863 N N . ARG A 1 356 ? 11.372 -18.310 -32.156 1.00 93.69 356 ARG A N 1
ATOM 2864 C CA . ARG A 1 356 ? 10.323 -19.242 -32.599 1.00 93.69 356 ARG A CA 1
ATOM 2865 C C . ARG A 1 356 ? 10.099 -19.147 -34.108 1.00 93.69 356 ARG A C 1
ATOM 2867 O O . ARG A 1 356 ? 10.023 -20.178 -34.762 1.00 93.69 356 ARG A O 1
ATOM 2874 N N . LYS A 1 357 ? 9.991 -17.929 -34.651 1.00 94.44 357 LYS A N 1
ATOM 2875 C CA . LYS A 1 357 ? 9.819 -17.697 -36.096 1.00 94.44 357 LYS A CA 1
ATOM 2876 C C . LYS A 1 357 ? 11.047 -18.127 -36.905 1.00 94.44 357 LYS A C 1
ATOM 2878 O O . LYS A 1 357 ? 10.883 -18.596 -38.021 1.00 94.44 357 LYS A O 1
ATOM 2883 N N . ALA A 1 358 ? 12.243 -18.011 -36.331 1.00 95.56 358 ALA A N 1
ATOM 2884 C CA . ALA A 1 358 ? 13.496 -18.468 -36.929 1.00 95.56 358 ALA A CA 1
ATOM 2885 C C . ALA A 1 358 ? 13.723 -19.993 -36.828 1.00 95.56 358 ALA A C 1
ATOM 2887 O O . ALA A 1 358 ? 14.720 -20.491 -37.338 1.00 95.56 358 ALA A O 1
ATOM 2888 N N . GLY A 1 359 ? 12.831 -20.745 -36.166 1.00 95.38 359 GLY A N 1
ATOM 2889 C CA . GLY A 1 359 ? 12.995 -22.189 -35.957 1.00 95.38 359 GLY A CA 1
ATOM 2890 C C . GLY A 1 359 ? 14.067 -22.563 -34.924 1.00 95.38 359 GLY A C 1
ATOM 2891 O O . GLY A 1 359 ? 14.466 -23.722 -34.839 1.00 95.38 359 GLY A O 1
ATOM 2892 N N . GLU A 1 360 ? 14.539 -21.606 -34.123 1.00 95.75 360 GLU A N 1
ATOM 2893 C CA . GLU A 1 360 ? 15.575 -21.835 -33.116 1.00 95.75 360 GLU A CA 1
ATOM 2894 C C . GLU A 1 360 ? 15.033 -22.535 -31.860 1.00 95.75 360 GLU A C 1
ATOM 2896 O O . GLU A 1 360 ? 13.867 -22.392 -31.470 1.00 95.75 360 GLU A O 1
ATOM 2901 N N . LYS A 1 361 ? 15.921 -23.238 -31.142 1.00 92.69 361 LYS A N 1
ATOM 2902 C CA . LYS A 1 361 ? 15.591 -23.845 -29.849 1.00 92.69 361 LYS A CA 1
ATOM 2903 C C . LYS A 1 361 ? 15.206 -22.764 -28.838 1.00 92.69 361 LYS A C 1
ATOM 2905 O O . LYS A 1 361 ? 16.006 -21.904 -28.464 1.00 92.69 361 LYS A O 1
ATOM 2910 N N . LEU A 1 362 ? 13.978 -22.849 -28.335 1.00 89.75 362 LEU A N 1
ATOM 2911 C CA . LEU A 1 362 ? 13.479 -21.893 -27.357 1.00 89.75 362 LEU A CA 1
ATOM 2912 C C . LEU A 1 362 ? 14.103 -22.145 -25.977 1.00 89.75 362 LEU A C 1
ATOM 2914 O O . LEU A 1 362 ? 14.097 -23.285 -25.502 1.00 89.75 362 LEU A O 1
ATOM 2918 N N . PRO A 1 363 ? 14.582 -21.097 -25.281 1.00 84.81 363 PRO A N 1
ATOM 2919 C CA . PRO A 1 363 ? 15.012 -21.237 -23.896 1.00 84.81 363 PRO A CA 1
ATOM 2920 C C . PRO A 1 363 ? 13.826 -21.636 -23.003 1.00 84.81 363 PRO A C 1
ATO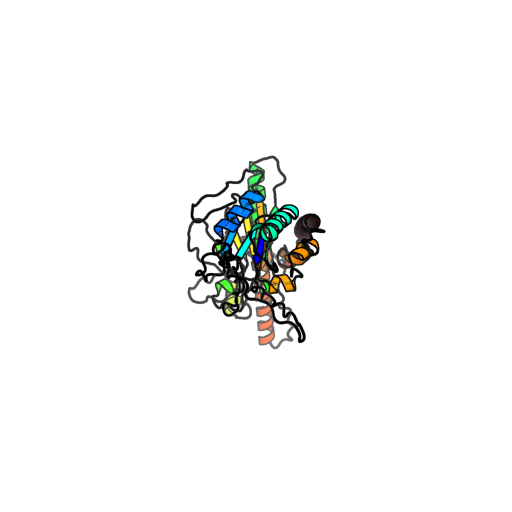M 2922 O O . PRO A 1 363 ? 12.658 -21.534 -23.397 1.00 84.81 363 PRO A O 1
ATOM 2925 N N . ARG A 1 364 ? 14.091 -22.068 -21.765 1.00 86.12 364 ARG A N 1
ATOM 2926 C CA . ARG A 1 364 ? 13.022 -22.272 -20.773 1.00 86.12 364 ARG A CA 1
ATOM 2927 C C . ARG A 1 364 ? 12.249 -20.964 -20.590 1.00 86.12 364 ARG A C 1
ATOM 2929 O O . ARG A 1 364 ? 12.858 -19.899 -20.565 1.00 86.12 364 ARG A O 1
ATOM 2936 N N . ASN A 1 365 ? 10.922 -21.041 -20.479 1.00 80.81 365 ASN A N 1
ATOM 2937 C CA . ASN A 1 365 ? 10.128 -19.853 -20.189 1.00 80.81 365 ASN A CA 1
ATOM 2938 C C . ASN A 1 365 ? 10.515 -19.317 -18.800 1.00 80.81 365 ASN A C 1
ATOM 2940 O O . ASN A 1 365 ? 10.351 -20.023 -17.801 1.00 80.81 365 ASN A O 1
ATOM 2944 N N . LYS A 1 366 ? 11.080 -18.109 -18.772 1.00 74.56 366 LYS A N 1
ATOM 2945 C CA . LYS A 1 366 ? 11.489 -17.399 -17.561 1.00 74.56 366 LYS A CA 1
ATOM 2946 C C . LYS A 1 366 ? 10.566 -16.227 -17.228 1.00 74.56 366 LYS A C 1
ATOM 2948 O O . LYS A 1 366 ? 10.894 -15.526 -16.282 1.00 74.56 366 LYS A O 1
ATOM 2953 N N . ASP A 1 367 ? 9.428 -16.072 -17.920 1.00 78.69 367 ASP A N 1
ATOM 2954 C CA . ASP A 1 367 ? 8.435 -15.025 -17.638 1.00 78.69 367 ASP A CA 1
ATOM 2955 C C . ASP A 1 367 ? 8.059 -15.047 -16.150 1.00 78.69 367 ASP A C 1
ATOM 2957 O O . ASP A 1 367 ? 7.343 -15.933 -15.671 1.00 78.69 367 ASP A O 1
ATOM 2961 N N . ARG A 1 368 ? 8.649 -14.110 -15.410 1.00 84.12 368 ARG A N 1
ATOM 2962 C CA . ARG A 1 368 ? 8.577 -13.991 -13.958 1.00 84.12 368 ARG A CA 1
ATOM 2963 C C . ARG A 1 368 ? 8.472 -12.519 -13.619 1.00 84.12 368 ARG A C 1
ATOM 2965 O O . ARG A 1 368 ? 9.207 -11.688 -14.147 1.00 84.12 368 ARG A O 1
ATOM 2972 N N . GLU A 1 369 ? 7.560 -12.211 -12.708 1.00 86.50 369 GLU A N 1
ATOM 2973 C CA . GLU A 1 369 ? 7.444 -10.864 -12.166 1.00 86.50 369 GLU A CA 1
ATOM 2974 C C . GLU A 1 369 ? 8.737 -10.471 -11.443 1.00 86.50 369 GLU A C 1
ATOM 2976 O O . GLU A 1 369 ? 9.323 -11.274 -10.712 1.00 86.50 369 GLU A O 1
ATOM 2981 N N . GLY A 1 370 ? 9.156 -9.220 -11.621 1.00 88.88 370 GLY A N 1
ATOM 2982 C CA . GLY A 1 370 ? 10.349 -8.681 -10.961 1.00 88.88 370 GLY A CA 1
ATOM 2983 C C . GLY A 1 370 ? 11.648 -8.933 -11.720 1.00 88.88 370 GLY A C 1
ATOM 2984 O O . GLY A 1 370 ? 12.725 -8.759 -11.161 1.00 88.88 370 GLY A O 1
ATOM 2985 N N . GLN A 1 371 ? 11.560 -9.345 -12.982 1.00 89.81 371 GLN A N 1
ATOM 2986 C CA . GLN A 1 371 ? 12.715 -9.404 -13.860 1.00 89.81 371 GLN A CA 1
ATOM 2987 C C . GLN A 1 371 ? 13.357 -8.020 -14.048 1.00 89.81 371 GLN A C 1
ATOM 2989 O O . GLN A 1 371 ? 12.656 -7.014 -14.138 1.00 89.81 371 GLN A O 1
ATOM 2994 N N . GLY A 1 372 ? 14.690 -7.992 -14.119 1.00 90.81 372 GLY A N 1
ATOM 2995 C CA . GLY A 1 372 ? 15.452 -6.754 -14.274 1.00 90.81 372 GLY A CA 1
ATOM 2996 C C . GLY A 1 372 ? 15.464 -5.896 -13.009 1.00 90.81 372 GLY A C 1
ATOM 2997 O O . GLY A 1 372 ? 15.728 -4.698 -13.090 1.00 90.81 372 GLY A O 1
ATOM 2998 N N . LEU A 1 373 ? 15.119 -6.477 -11.853 1.00 95.25 373 LEU A N 1
ATOM 2999 C CA . LEU A 1 373 ? 15.052 -5.782 -10.576 1.00 95.25 373 LEU A CA 1
ATOM 3000 C C . LEU A 1 373 ? 15.827 -6.518 -9.482 1.00 95.25 373 LEU A C 1
ATOM 3002 O O . LEU A 1 373 ? 15.597 -7.702 -9.234 1.00 95.25 373 LEU A O 1
ATOM 3006 N N . ASP A 1 374 ? 16.611 -5.764 -8.719 1.00 96.44 374 ASP A N 1
ATOM 3007 C CA . ASP A 1 374 ? 17.280 -6.234 -7.507 1.00 96.44 374 ASP A CA 1
ATOM 3008 C C . ASP A 1 374 ? 16.618 -5.682 -6.247 1.00 96.44 374 ASP A C 1
ATOM 3010 O O . ASP A 1 374 ? 15.912 -4.674 -6.265 1.00 96.44 374 ASP A O 1
ATOM 3014 N N . ALA A 1 375 ? 16.786 -6.376 -5.122 1.00 96.75 375 ALA A N 1
ATOM 3015 C CA . ALA A 1 375 ? 16.296 -5.880 -3.840 1.00 96.75 375 ALA A CA 1
ATOM 3016 C C . ALA A 1 375 ? 17.093 -4.643 -3.405 1.00 96.75 375 ALA A C 1
ATOM 3018 O O . ALA A 1 375 ? 18.314 -4.704 -3.309 1.00 96.75 375 ALA A O 1
ATOM 3019 N N . TRP A 1 376 ? 16.403 -3.549 -3.066 1.00 97.75 376 TRP A N 1
ATOM 3020 C CA . TRP A 1 376 ? 17.041 -2.427 -2.379 1.00 97.75 376 TRP A CA 1
ATOM 3021 C C . TRP A 1 376 ? 17.223 -2.796 -0.902 1.00 97.75 376 TRP A C 1
ATOM 3023 O O . TRP A 1 376 ? 16.313 -2.591 -0.095 1.00 97.75 376 TRP A O 1
ATOM 3033 N N . GLN A 1 377 ? 18.347 -3.429 -0.565 1.00 98.00 377 GLN A N 1
ATOM 3034 C CA . GLN A 1 377 ? 18.563 -4.052 0.746 1.00 98.00 377 GLN A CA 1
ATOM 3035 C C . GLN A 1 377 ? 18.390 -3.048 1.889 1.00 98.00 377 GLN A C 1
ATOM 3037 O O . GLN A 1 377 ? 17.554 -3.267 2.761 1.00 98.00 377 GLN A O 1
ATOM 3042 N N . GLU A 1 378 ? 19.043 -1.893 1.806 1.00 97.56 378 GLU A N 1
ATOM 3043 C CA . GLU A 1 378 ? 19.068 -0.882 2.864 1.00 97.56 378 GLU A CA 1
ATOM 3044 C C . GLU A 1 378 ? 17.666 -0.338 3.176 1.00 97.56 378 GLU A C 1
ATOM 3046 O O . GLU A 1 378 ? 17.259 -0.244 4.335 1.00 97.56 378 GLU A O 1
ATOM 3051 N N . LEU A 1 379 ? 16.875 -0.009 2.146 1.00 96.81 379 LEU A N 1
ATOM 3052 C CA . LEU A 1 379 ? 15.519 0.510 2.351 1.00 96.81 379 LEU A CA 1
ATOM 3053 C C . LEU A 1 379 ? 14.562 -0.573 2.873 1.00 96.81 379 LEU A C 1
ATOM 3055 O O . LEU A 1 379 ? 13.683 -0.289 3.696 1.00 96.81 379 LEU A O 1
ATOM 3059 N N . ASN A 1 380 ? 14.730 -1.815 2.411 1.00 98.06 380 ASN A N 1
ATOM 3060 C CA . ASN A 1 380 ? 13.949 -2.950 2.896 1.00 98.06 380 ASN A CA 1
ATOM 3061 C C . ASN A 1 380 ? 14.286 -3.290 4.357 1.00 98.06 380 ASN A C 1
ATOM 3063 O O . ASN A 1 380 ? 13.371 -3.602 5.117 1.00 98.06 380 ASN A O 1
ATOM 3067 N N . GLU A 1 381 ? 15.551 -3.193 4.768 1.00 97.44 381 GLU A N 1
ATOM 3068 C CA . GLU A 1 381 ? 15.998 -3.400 6.152 1.00 97.44 381 GLU A CA 1
ATOM 3069 C C . GLU A 1 381 ? 15.435 -2.334 7.091 1.00 97.44 381 GLU A C 1
ATOM 3071 O O . GLU A 1 381 ? 14.779 -2.672 8.074 1.00 97.44 381 GLU A O 1
ATOM 3076 N N . VAL A 1 382 ? 15.549 -1.051 6.732 1.00 96.25 382 VAL A N 1
ATOM 3077 C CA . VAL A 1 382 ? 14.958 0.049 7.518 1.00 96.25 382 VAL A CA 1
ATOM 3078 C C . VAL A 1 382 ? 13.443 -0.126 7.674 1.00 96.25 382 VAL A C 1
ATOM 3080 O O . VAL A 1 382 ? 12.878 0.099 8.747 1.00 96.25 382 VAL A O 1
ATOM 3083 N N . THR A 1 383 ? 12.767 -0.551 6.605 1.00 97.44 383 THR A N 1
ATOM 3084 C CA . THR A 1 383 ? 11.325 -0.832 6.632 1.00 97.44 383 THR A CA 1
ATOM 3085 C C . THR A 1 383 ? 11.007 -2.029 7.529 1.00 97.44 383 THR A C 1
ATOM 3087 O O . THR A 1 383 ? 10.066 -1.983 8.323 1.00 97.44 383 THR A O 1
ATOM 3090 N N . ALA A 1 384 ? 11.798 -3.096 7.428 1.00 97.06 384 ALA A N 1
ATOM 3091 C CA . ALA A 1 384 ? 11.664 -4.290 8.247 1.00 97.06 384 ALA A CA 1
ATOM 3092 C C . ALA A 1 384 ? 11.840 -3.988 9.741 1.00 97.06 384 ALA A C 1
ATOM 3094 O O . ALA A 1 384 ? 11.018 -4.441 10.537 1.00 97.06 384 ALA A O 1
ATOM 3095 N N . ASP A 1 385 ? 12.836 -3.186 10.106 1.00 97.69 385 ASP A N 1
ATOM 3096 C CA . ASP A 1 385 ? 13.086 -2.780 11.488 1.00 97.69 385 ASP A CA 1
ATOM 3097 C C . ASP A 1 385 ? 11.913 -1.977 12.059 1.00 97.69 385 ASP A C 1
ATOM 3099 O O . ASP A 1 385 ? 11.458 -2.239 13.176 1.00 97.69 385 ASP A O 1
ATOM 3103 N N . ALA A 1 386 ? 11.351 -1.050 11.275 1.00 97.38 386 ALA A N 1
ATOM 3104 C CA . ALA A 1 386 ? 10.166 -0.292 11.676 1.00 97.38 386 ALA A CA 1
ATOM 3105 C C . ALA A 1 386 ? 8.950 -1.207 11.929 1.00 97.38 386 ALA A C 1
ATOM 3107 O O . ALA A 1 386 ? 8.214 -1.022 12.906 1.00 97.38 386 ALA A O 1
ATOM 3108 N N . LEU A 1 387 ? 8.752 -2.224 11.083 1.00 97.50 387 LEU A N 1
ATOM 3109 C CA . LEU A 1 387 ? 7.682 -3.215 11.237 1.00 97.50 387 LEU A CA 1
ATOM 3110 C C . LEU A 1 387 ? 7.922 -4.146 12.432 1.00 97.50 387 LEU A C 1
ATOM 3112 O O . LEU A 1 387 ? 6.972 -4.482 13.141 1.00 97.50 387 LEU A O 1
ATOM 3116 N N . ASP A 1 388 ? 9.172 -4.526 12.694 1.00 97.00 388 ASP A N 1
ATOM 3117 C CA . ASP A 1 388 ? 9.546 -5.330 13.857 1.00 97.00 388 ASP A CA 1
ATOM 3118 C C . ASP A 1 388 ? 9.342 -4.533 15.158 1.00 97.00 388 ASP A C 1
ATOM 3120 O O . ASP A 1 388 ? 8.804 -5.069 16.131 1.00 97.00 388 ASP A O 1
ATOM 3124 N N . MET A 1 389 ? 9.662 -3.232 15.177 1.00 97.25 389 MET A N 1
ATOM 3125 C CA . MET A 1 389 ? 9.334 -2.333 16.293 1.00 97.25 389 MET A CA 1
ATOM 3126 C C . MET A 1 389 ? 7.824 -2.226 16.526 1.00 97.25 389 MET A C 1
ATOM 3128 O O . MET A 1 389 ? 7.379 -2.277 17.675 1.00 97.25 389 MET A O 1
ATOM 3132 N N . LEU A 1 390 ? 7.025 -2.100 15.461 1.00 95.88 390 LEU A N 1
ATOM 3133 C CA . LEU A 1 390 ? 5.566 -2.105 15.572 1.00 95.88 390 LEU A CA 1
ATOM 3134 C C . LEU A 1 390 ? 5.066 -3.444 16.131 1.00 95.88 390 LEU A C 1
ATOM 3136 O O . LEU A 1 390 ? 4.283 -3.448 17.077 1.00 95.88 390 LEU A O 1
ATOM 3140 N N . GLY A 1 391 ? 5.572 -4.571 15.624 1.00 96.19 391 GLY A N 1
ATOM 3141 C CA . GLY A 1 391 ? 5.234 -5.907 16.120 1.00 96.19 391 GLY A CA 1
ATOM 3142 C C . GLY A 1 391 ? 5.575 -6.099 17.601 1.00 96.19 391 GLY A C 1
ATOM 3143 O O . GLY A 1 391 ? 4.774 -6.651 18.350 1.00 96.19 391 GLY A O 1
ATOM 3144 N N . ARG A 1 392 ? 6.715 -5.572 18.074 1.00 97.19 392 ARG A N 1
ATOM 3145 C CA . ARG A 1 392 ? 7.072 -5.594 19.507 1.00 97.19 392 ARG A CA 1
ATOM 3146 C C . ARG A 1 392 ? 6.058 -4.857 20.380 1.00 97.19 392 ARG A C 1
ATOM 3148 O O . ARG A 1 392 ? 5.807 -5.312 21.487 1.00 97.19 392 ARG A O 1
ATOM 3155 N N . ARG A 1 393 ? 5.465 -3.758 19.897 1.00 96.75 393 ARG A N 1
ATOM 3156 C CA . ARG A 1 393 ? 4.424 -3.028 20.648 1.00 96.75 393 ARG A CA 1
ATOM 3157 C C . ARG A 1 393 ? 3.157 -3.852 20.815 1.00 96.75 393 ARG A C 1
ATOM 3159 O O . ARG A 1 393 ? 2.491 -3.709 21.828 1.00 96.75 393 ARG A O 1
ATOM 3166 N N . TRP A 1 394 ? 2.827 -4.677 19.826 1.00 97.06 394 TRP A N 1
ATOM 3167 C CA . TRP A 1 394 ? 1.650 -5.540 19.854 1.00 97.06 394 TRP A CA 1
ATOM 3168 C C . TRP A 1 394 ? 1.890 -6.875 20.555 1.00 97.06 394 TRP A C 1
ATOM 3170 O O . TRP A 1 394 ? 0.931 -7.494 21.005 1.00 97.06 394 TRP A O 1
ATOM 3180 N N . ARG A 1 395 ? 3.149 -7.304 20.689 1.00 96.50 395 ARG A N 1
ATOM 3181 C CA . ARG A 1 395 ? 3.523 -8.580 21.303 1.00 96.50 395 ARG A CA 1
ATOM 3182 C C . ARG A 1 395 ? 2.844 -8.784 22.657 1.00 96.50 395 ARG A C 1
ATOM 3184 O O . ARG A 1 395 ? 2.931 -7.935 23.539 1.00 96.50 395 ARG A O 1
ATOM 3191 N N . GLY A 1 396 ? 2.205 -9.941 22.816 1.00 93.38 396 GLY A N 1
ATOM 3192 C CA . GLY A 1 396 ? 1.502 -10.299 24.049 1.00 93.38 396 GLY A CA 1
ATOM 3193 C C . GLY A 1 396 ? 0.136 -9.628 24.208 1.00 93.38 396 GLY A C 1
ATOM 3194 O O . GLY A 1 396 ? -0.513 -9.813 25.235 1.00 93.38 396 GLY A O 1
ATOM 3195 N N . PHE A 1 397 ? -0.333 -8.868 23.212 1.00 96.50 397 PHE A N 1
ATOM 3196 C CA . PHE A 1 397 ? -1.728 -8.458 23.171 1.00 96.50 397 PHE A CA 1
ATOM 3197 C C . PHE A 1 397 ? -2.631 -9.696 23.143 1.00 96.50 397 PHE A C 1
ATOM 3199 O O . PHE A 1 397 ? -2.497 -10.567 22.289 1.00 96.50 397 PHE A O 1
ATOM 3206 N N . SER A 1 398 ? -3.564 -9.740 24.084 1.00 94.19 398 SER A N 1
ATOM 3207 C CA . SER A 1 398 ? -4.634 -10.725 24.162 1.00 94.19 398 SER A CA 1
ATOM 3208 C C . SER A 1 398 ? -5.861 -10.069 24.781 1.00 94.19 398 SER A C 1
ATOM 3210 O O . SER A 1 398 ? -5.752 -9.254 25.698 1.00 94.19 398 SER A O 1
ATOM 3212 N N . TRP A 1 399 ? -7.035 -10.409 24.288 1.00 91.25 399 TRP A N 1
ATOM 3213 C CA . TRP A 1 399 ? -8.333 -10.003 24.785 1.00 91.25 399 TRP A CA 1
ATOM 3214 C C . TRP A 1 399 ? -9.173 -11.271 24.938 1.00 91.25 399 TRP A C 1
ATOM 3216 O O . TRP A 1 399 ? -9.512 -11.938 23.958 1.00 91.25 399 TRP A O 1
ATOM 3226 N N . SER A 1 400 ? -9.404 -11.633 26.197 1.00 80.06 400 SER A N 1
ATOM 3227 C CA . SER A 1 400 ? -10.192 -12.781 26.646 1.00 80.06 400 SER A CA 1
ATOM 3228 C C . SER A 1 400 ? -11.439 -12.299 27.369 1.00 80.06 400 SER A C 1
ATOM 3230 O O . SER A 1 400 ? -11.310 -11.350 28.187 1.00 80.06 400 SER A O 1
#

Sequence (400 aa):
HLLLHRITQAGKGGLFRHRQDSSGGRPKPIRLGRKSQVFQTFPKSQVHWEDLQKTIEKVTGIKVFVQDLTHHQKDKFKWGAALPVPDMNKRSGFHFAILIQTPMPTMLRKIMNVIREDSGIVGNVTLHLIEVAVDFYPKTADQAHRILLRERMVGLLQRHHWVPHSLLVRPEVETPCHVDARQQFRDCKKPGTKIRYLFPHKKPGATMPDHMIKDPKVRDRILTEKLGEVLHLNSTVAKGAKNASAHVTIQHKIADQRNPVSGTKRVLSENERRARVEVTLSGADILEERGLVTINDLGQVSLKKLTRPFLSFRLGTIDAWQYLLDDAEAQMRTRGVYGLELRERAGELEARERRRKAGEKLPRNKDREGQGLDAWQELNEVTADALDMLGRRWRGFSWS

Radius of gyration: 28.18 Å; Cα contacts (8 Å, |Δi|>4): 631; chains: 1; bounding box: 86×62×87 Å